Protein AF-A0A8H6C745-F1 (afdb_monomer_lite)

Sequence (741 aa):
MFIQRIVGVLSASVIFFHTSSALVARKASASASSSSLAIAATVYAGNATAKGFPGVTRDNGGGGKVNGHNVIVFGDTQTPIDGPTNSSWESNTYTYVPDTSNPLAVQDFGSNGHPELMVPWGEGEGNATDPTDHSNWFIWPDSTFDKHDGLNYPLATQFNNGSDLEAYAVYGVGLRTPRTWYYNTLCKITANDTGLTVTRPVQKYITPDFQYKWGWAVASHTDGEIRLFAVQDENLYIAKVPWDEMEDTSKLTYWDGTSWSKKEASAASIATGSFASGDVFWSPHHQSWVAMFMGEAATGSTFYVSISTSGNEWGPYTEAQKIFDPPWDQGIFNYGGHAYSQFFDTDAKDVLVSWTVSGAYTQMAKVTWDDKETPLGQGFSGAHMHLSIGVDGFRWPTNQQMNAESRSSGCVIGSTRSASGIVALRVCIPTVRRPTGDRSLMHVGLSLAPYLFDKRKVCKATNVVLSNDDGWAEINIRTFYNTLTAAGDSVVLSAPAENESGTGSSDAPATPLTEPCEYNSCPTGSPAEGNNASNTRLNYVNSYPVTSMRYGIQTLSPKFFGGAP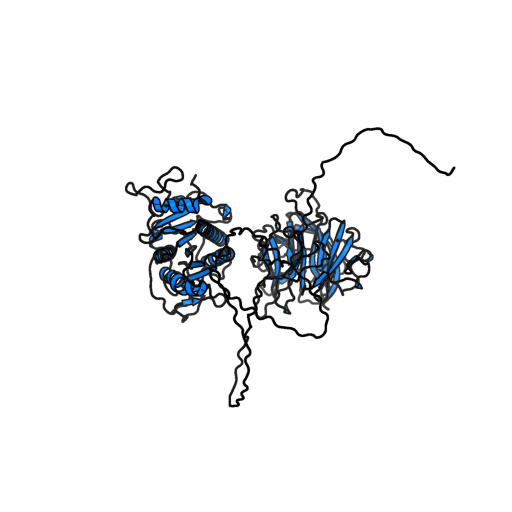DIAVAGFNVGANLGSTVLISGTVGAATEASKEGIPAIAFSGTTGSQTGYTAPVQTYMTVYADLSTNVTQSLVASGKPYLPSDIWLNVNFPAVNCSTCSSPADFKFVLSRINSATSSTAKDVNTCGSTRLPTETTVVDTAGCYASISVGNAVAKTDANATEQAVVLEKLRSILSCLP

Organism: NCBI:txid560253

pLDDT: mean 71.81, std 25.67, range [20.47, 98.88]

InterPro domains:
  IPR002828 Survival protein SurE-like phosphatase/nucleotidase [PF01975] (464-660)
  IPR030048 Survival protein SurE [PTHR30457] (459-671)
  IPR036523 SurE-like phosphatase/nucleotidase superfamily [G3DSA:3.40.1210.10] (462-739)
  IPR036523 SurE-like phosphatase/nucleotidase superfamily [SSF64167] (463-714)

Foldseek 3Di:
DDDDDDDDDDDDDDDDDDDDDDDDDDDDDDDDDDFDFAWAWDKDKDFQDEDLQPPKFFAFWAWEQFLNWTKIKTAWIWGDDDDDPHTWIERIFMWTQPDPVCSSDTYAADPPSDGDHDADDDDPADTCRDLVPQAHKHWGFQYKEWQPPADPADDPDDPDPDPDTWIWGWIFMDGSVVGDTDAIWIKIWHADPNGIDIDTPGPHHLEDDPQWPWRSEWYHHPVQKIWTWTDHPQFIWIKIAHPVCSNPSQRIWTDLVPDTHSDPVSIDGLEGGQAQHEYWHAALVPLAIKTWGFHDQVPQRFIWIWTAPVRDSSGNIDHTHTHGGDDDDPPKTKANKYWHQNPDNPSSQWIKMWIAIPVRGIMIIITGGDPDSDGDDDDPDDDDDDDDDDDDDDDDDDDDDDDDDDDDDDDDDDDDDDPDDDDDDDDDDDDDDDDDDDDDDDDDDDDDDDDDPDPDDPPDAFFEEEEEQQALFWALSVLLQVLSVVVRHNYAYFYALHHRFQQFQDWDAQAQACQAGPPNQDHHRHGQKAADPVDRSRIHGNIALLHRLCCSQPPVCCVRVVHGGQAYEYDQAAAACAAPSCRRGSSNSSQLSCLVVVHEYERHYEHDDDGDGNVDDDDQSSNLSSNLSSVLVVLLVVLDPPSAPRQKYKYKYWADDDPPASSHNVFEAEAEAFRHDDDPPDAFAADDPNGSHGHGQCCQRPPPTTYMYIFMAGSVVRGGDHNVRSVVSCVSNVVRHDDDD

Secondary structure (DSSP, 8-state):
-----------------------------------PPP-------EE-EETT-TT-EE---EEEEETTEEEEEESSEEEESSSTT-EEEES-EEEE---TTSTTEEEE-EETTEEPBSS---TT----S-TT-TTSEEEEEEEEEESS--SS----S-----S---EEEEEEEEETTTTEEEEEEEEEEEEETTEEEEEEEE-S-S-S-TTS-TTSEEEE-TTSEEEEEEEETTEEEEEEEEGGGTT-GGG-EEE-SSSEES-GGG---SEES--SEEEEEEETTTTEEEEEEEPPGGGT--EEEEEBSSSSTT-PBPPPEEEEPPP--TT--EEEEEEETTS--SSS-EEEEEEEETTTEEEEEEEE-----PPP------------------------------------------SSPPP------------------------------------PPPEEEEE-SS-TTBHHHHHHHHHHHHTT-EEEEEEESS--TT-TT--------SSPPGGGSS-TT--SEEE-SS-TTEEEESS-HHHHHHHIIIIIHHHHHSS--SEEEEEEEES---GGGGGT-HHHHHHHHHHHTT--EEEEEESS----BTTSPP-HHHHHHHHHHHHHHHHHHHT-SSSS-TTEEEEEEEPPP-SSSS-SGGG-EEEEEBSSPP-TTSPP---BTTBSSPPBHHHHHHSTTTEEEEEEEETTT-SBPPHHHHHHHHHHTTTTEE---

Structure (mmCIF, N/CA/C/O backbone):
data_AF-A0A8H6C745-F1
#
_entry.id   AF-A0A8H6C745-F1
#
loop_
_atom_site.group_PDB
_atom_site.id
_atom_site.type_symbol
_atom_site.label_atom_id
_atom_site.label_alt_id
_atom_site.label_comp_id
_atom_site.label_asym_id
_atom_site.label_entity_id
_atom_site.label_seq_id
_atom_site.pdbx_PDB_ins_code
_atom_site.Cartn_x
_atom_site.Cartn_y
_atom_site.Cartn_z
_atom_site.occupancy
_atom_site.B_iso_or_equiv
_atom_site.auth_seq_id
_atom_site.auth_comp_id
_atom_site.auth_asym_id
_atom_site.auth_atom_id
_atom_site.pdbx_PDB_model_num
ATOM 1 N N . MET A 1 1 ? -54.481 -41.612 71.224 1.00 32.34 1 MET A N 1
ATOM 2 C CA . MET A 1 1 ? -53.465 -42.635 70.915 1.00 32.34 1 MET A CA 1
ATOM 3 C C . MET A 1 1 ? -52.569 -42.073 69.828 1.00 32.34 1 MET A C 1
ATOM 5 O O . MET A 1 1 ? -53.080 -41.727 68.779 1.00 32.34 1 MET A O 1
ATOM 9 N N . PHE A 1 2 ? -51.301 -41.891 70.203 1.00 33.59 2 PHE A N 1
ATOM 10 C CA . PHE A 1 2 ? -50.094 -41.563 69.433 1.00 33.59 2 PHE A CA 1
ATOM 11 C C . PHE A 1 2 ? -50.163 -40.425 68.382 1.00 33.59 2 PHE A C 1
ATOM 13 O O . PHE A 1 2 ? -50.671 -40.632 67.292 1.00 33.59 2 PHE A O 1
ATOM 20 N N . ILE A 1 3 ? -49.842 -39.159 68.724 1.00 30.38 3 ILE A N 1
ATOM 21 C CA . ILE A 1 3 ? -48.505 -38.548 69.023 1.00 30.38 3 ILE A CA 1
ATOM 22 C C . ILE A 1 3 ? -47.763 -38.260 67.702 1.00 30.38 3 ILE A C 1
ATOM 24 O O . ILE A 1 3 ? -47.551 -39.189 66.943 1.00 30.38 3 ILE A O 1
ATOM 28 N N . GLN A 1 4 ? -47.309 -37.051 67.347 1.00 30.73 4 GLN A N 1
ATOM 29 C CA . GLN A 1 4 ? -47.187 -35.739 68.010 1.00 30.73 4 GLN A CA 1
ATOM 30 C C . GLN A 1 4 ? -46.844 -34.697 66.905 1.00 30.73 4 GLN A C 1
ATOM 32 O O . GLN A 1 4 ? -46.111 -35.041 65.988 1.00 30.73 4 GLN A O 1
ATOM 37 N N . ARG A 1 5 ? -47.504 -33.521 66.865 1.00 32.88 5 ARG A N 1
ATOM 38 C CA . ARG A 1 5 ? -46.996 -32.170 67.264 1.00 32.88 5 ARG A CA 1
ATOM 39 C C . ARG A 1 5 ? -45.947 -31.571 66.295 1.00 32.88 5 ARG A C 1
ATOM 41 O O . ARG A 1 5 ? -45.029 -32.272 65.922 1.00 32.88 5 ARG A O 1
ATOM 48 N N . ILE A 1 6 ? -45.945 -30.294 65.892 1.00 30.66 6 ILE A N 1
ATOM 49 C CA . ILE A 1 6 ? -46.570 -29.037 66.369 1.00 30.66 6 ILE A CA 1
ATOM 50 C C . ILE A 1 6 ? -46.406 -28.003 65.215 1.00 30.66 6 ILE A C 1
ATOM 52 O O . ILE A 1 6 ? -45.369 -28.010 64.564 1.00 30.66 6 ILE A O 1
ATOM 56 N N . VAL A 1 7 ? -47.480 -27.345 64.741 1.00 28.38 7 VAL A N 1
ATOM 57 C CA . VAL A 1 7 ? -47.849 -25.910 64.949 1.00 28.38 7 VAL A CA 1
ATOM 58 C C . VAL A 1 7 ? -46.712 -24.940 64.569 1.00 28.38 7 VAL A C 1
ATOM 60 O O . VAL A 1 7 ? -45.664 -24.976 65.192 1.00 28.38 7 VAL A O 1
ATOM 63 N N . GLY A 1 8 ? -46.817 -24.138 63.499 1.00 24.64 8 GLY A N 1
ATOM 64 C CA . GLY A 1 8 ? -47.621 -22.897 63.395 1.00 24.64 8 GLY A CA 1
ATOM 65 C C . GLY A 1 8 ? -46.747 -21.699 63.823 1.00 24.64 8 GLY A C 1
ATOM 66 O O . GLY A 1 8 ? -46.106 -21.780 64.858 1.00 24.64 8 GLY A O 1
ATOM 67 N N . VAL A 1 9 ? -46.609 -20.590 63.090 1.00 26.22 9 VAL A N 1
ATOM 68 C CA . VAL A 1 9 ? -47.591 -19.496 63.000 1.00 26.22 9 VAL A CA 1
ATOM 69 C C . VAL A 1 9 ? -47.037 -18.379 62.082 1.00 26.22 9 VAL A C 1
ATOM 71 O O . VAL A 1 9 ? -45.871 -18.016 62.181 1.00 26.22 9 VAL A O 1
ATOM 74 N N . LEU A 1 10 ? -47.935 -17.876 61.222 1.00 24.31 10 LEU A N 1
ATOM 75 C CA . LEU A 1 10 ? -48.121 -16.532 60.630 1.00 24.31 10 LEU A CA 1
ATOM 76 C C . LEU A 1 10 ? -47.062 -15.419 60.811 1.00 24.31 10 LEU A C 1
ATOM 78 O O . LEU A 1 10 ? -46.674 -15.105 61.932 1.00 24.31 10 LEU A O 1
ATOM 82 N N . SER A 1 11 ? -46.850 -14.609 59.758 1.00 25.30 11 SER A N 1
ATOM 83 C CA . SER A 1 11 ? -47.536 -13.301 59.577 1.00 25.30 11 SER A CA 1
ATOM 84 C C . SER A 1 11 ? -47.009 -12.512 58.366 1.00 25.30 11 SER A C 1
ATOM 86 O O . SER A 1 11 ? -45.811 -12.460 58.115 1.00 25.30 11 SER A O 1
ATOM 88 N N . ALA A 1 12 ? -47.926 -11.877 57.634 1.00 24.42 12 ALA A N 1
ATOM 89 C CA . ALA A 1 12 ? -47.668 -10.950 56.533 1.00 24.42 12 ALA A CA 1
ATOM 90 C C . ALA A 1 12 ? -47.697 -9.484 57.012 1.00 24.42 12 ALA A C 1
ATOM 92 O O . ALA A 1 12 ? -48.514 -9.171 57.876 1.00 24.42 12 ALA A O 1
ATOM 93 N N . SER A 1 13 ? -46.877 -8.602 56.414 1.00 23.48 13 SER A N 1
ATOM 94 C CA . SER A 1 13 ? -47.201 -7.212 55.983 1.00 23.48 13 SER A CA 1
ATOM 95 C C . SER A 1 13 ? -45.952 -6.531 55.364 1.00 23.48 13 SER A C 1
ATOM 97 O O . SER A 1 13 ? -44.919 -6.496 56.018 1.00 23.48 13 SER A O 1
ATOM 99 N N . VAL A 1 14 ? -45.910 -6.258 54.044 1.00 22.17 14 VAL A N 1
ATOM 100 C CA . VAL A 1 14 ? -46.017 -4.937 53.340 1.00 22.17 14 VAL A CA 1
ATOM 101 C C . VAL A 1 14 ? -45.057 -3.856 53.918 1.00 22.17 14 VAL A C 1
ATOM 103 O O . VAL A 1 14 ? -45.188 -3.523 55.086 1.00 22.17 14 VAL A O 1
ATOM 106 N N . ILE A 1 15 ? -44.050 -3.300 53.205 1.00 22.62 15 ILE A N 1
ATOM 107 C CA . ILE A 1 15 ? -44.097 -2.102 52.313 1.00 22.62 15 ILE A CA 1
ATOM 108 C C . ILE A 1 15 ? -42.682 -1.801 51.718 1.00 22.62 15 ILE A C 1
ATOM 110 O O . ILE A 1 15 ? -41.716 -1.761 52.467 1.00 22.62 15 ILE A O 1
ATOM 114 N N . PHE A 1 16 ? -42.637 -1.558 50.390 1.00 22.86 16 PHE A N 1
ATOM 115 C CA . PHE A 1 16 ? -41.740 -0.751 49.508 1.00 22.86 16 PHE A CA 1
ATOM 116 C C . PHE A 1 16 ? -40.197 -0.716 49.662 1.00 22.86 16 PHE A C 1
ATOM 118 O O . PHE A 1 16 ? -39.696 -0.360 50.714 1.00 22.86 16 PHE A O 1
ATOM 125 N N . PHE A 1 17 ? -39.456 -0.895 48.546 1.00 22.53 17 PHE A N 1
ATOM 126 C CA . PHE A 1 17 ? -38.627 0.138 47.867 1.00 22.53 17 PHE A CA 1
ATOM 127 C C . PHE A 1 17 ? -38.005 -0.384 46.541 1.00 22.53 17 PHE A C 1
ATOM 129 O O . PHE A 1 17 ? -37.894 -1.584 46.318 1.00 22.53 17 PHE A O 1
ATOM 136 N N . HIS A 1 18 ? -37.684 0.557 45.643 1.00 23.59 18 HIS A N 1
ATOM 137 C CA . HIS A 1 18 ? -37.158 0.433 44.270 1.00 23.59 18 HIS A CA 1
ATOM 138 C C . HIS A 1 18 ? -35.959 -0.518 44.063 1.00 23.59 18 HIS A C 1
ATOM 140 O O . HIS A 1 18 ? -35.097 -0.596 44.930 1.00 23.59 18 HIS A O 1
ATOM 146 N N . THR A 1 19 ? -35.815 -1.095 42.854 1.00 24.09 19 THR A N 1
ATOM 147 C CA . THR A 1 19 ? -34.673 -0.849 41.928 1.00 24.09 19 THR A CA 1
ATOM 148 C C . THR A 1 19 ? -34.716 -1.708 40.646 1.00 24.09 19 THR A C 1
ATOM 150 O O . THR A 1 19 ? -34.986 -2.902 40.677 1.00 24.09 19 THR A O 1
ATOM 153 N N . SER A 1 20 ? -34.432 -1.024 39.534 1.00 25.25 20 SER A N 1
ATOM 154 C CA . SER A 1 20 ? -33.619 -1.405 38.365 1.00 25.25 20 SER A CA 1
ATOM 155 C C . SER A 1 20 ? -33.920 -2.662 37.533 1.00 25.25 20 SER A C 1
ATOM 157 O O . SER A 1 20 ? -33.747 -3.806 37.940 1.00 25.25 20 SER A O 1
ATOM 159 N N . SER A 1 21 ? -34.245 -2.388 36.267 1.00 24.41 21 SER A N 1
ATOM 160 C CA . SER A 1 21 ? -34.330 -3.297 35.126 1.00 24.41 21 SER A CA 1
ATOM 161 C C . SER A 1 21 ? -33.043 -4.106 34.914 1.00 24.41 21 SER A C 1
ATOM 163 O O . SER A 1 21 ? -32.021 -3.562 34.502 1.00 24.41 21 SER A O 1
ATOM 165 N N . ALA A 1 22 ? -33.107 -5.420 35.129 1.00 24.36 22 ALA A N 1
ATOM 166 C CA . ALA A 1 22 ? -32.084 -6.359 34.683 1.00 24.36 22 ALA A CA 1
ATOM 167 C C . ALA A 1 22 ? -32.369 -6.777 33.230 1.00 24.36 22 ALA A C 1
ATOM 169 O O . ALA A 1 22 ? -33.343 -7.482 32.951 1.00 24.36 22 ALA A O 1
ATOM 170 N N . LEU A 1 23 ? -31.522 -6.332 32.299 1.00 24.30 23 LEU A N 1
ATOM 171 C CA . LEU A 1 23 ? -31.498 -6.832 30.928 1.00 24.30 23 LEU A CA 1
ATOM 172 C C . LEU A 1 23 ? -30.852 -8.227 30.946 1.00 24.30 23 LEU A C 1
ATOM 174 O O . LEU A 1 23 ? -29.671 -8.386 31.244 1.00 24.30 23 LEU A O 1
ATOM 178 N N . VAL A 1 24 ? -31.655 -9.250 30.674 1.00 24.70 24 VAL A N 1
ATOM 179 C CA . VAL A 1 24 ? -31.234 -10.654 30.618 1.00 24.70 24 VAL A CA 1
ATOM 180 C C . VAL A 1 24 ? -30.339 -10.867 29.393 1.00 24.70 24 VAL A C 1
ATOM 182 O O . VAL A 1 24 ? -30.829 -10.943 28.266 1.00 24.70 24 VAL A O 1
ATOM 185 N N . ALA A 1 25 ? -29.029 -11.000 29.610 1.00 24.08 25 ALA A N 1
ATOM 186 C CA . ALA A 1 25 ? -28.096 -11.490 28.601 1.00 24.08 25 ALA A CA 1
ATOM 187 C C . ALA A 1 25 ? -28.370 -12.982 28.335 1.00 24.08 25 ALA A C 1
ATOM 189 O O . ALA A 1 25 ? -28.208 -13.839 29.207 1.00 24.08 25 ALA A O 1
ATOM 190 N N . ARG A 1 26 ? -28.828 -13.302 27.121 1.00 24.19 26 ARG A N 1
ATOM 191 C CA . ARG A 1 26 ? -28.979 -14.684 26.651 1.00 24.19 26 ARG A CA 1
ATOM 192 C C . ARG A 1 26 ? -27.593 -15.319 26.503 1.00 24.19 26 ARG A C 1
ATOM 194 O O . ARG A 1 26 ? -26.820 -14.908 25.647 1.00 24.19 26 ARG A O 1
ATOM 201 N N . LYS A 1 27 ? -27.318 -16.362 27.292 1.00 23.53 27 LYS A N 1
ATOM 202 C CA . LYS A 1 27 ? -26.230 -17.323 27.049 1.00 23.53 27 LYS A CA 1
ATOM 203 C C . LYS A 1 27 ? -26.430 -17.980 25.679 1.00 23.53 27 LYS A C 1
ATOM 205 O O . LYS A 1 27 ? -27.336 -18.797 25.524 1.00 23.53 27 LYS A O 1
ATOM 210 N N . ALA A 1 28 ? -25.581 -17.653 24.710 1.00 24.44 28 ALA A N 1
ATOM 211 C CA . ALA A 1 28 ? -25.364 -18.486 23.536 1.00 24.44 28 ALA A CA 1
ATOM 212 C C . ALA A 1 28 ? -24.265 -19.502 23.879 1.00 24.44 28 ALA A C 1
ATOM 214 O O . ALA A 1 28 ? -23.114 -19.135 24.094 1.00 24.44 28 ALA A O 1
ATOM 215 N N . SER A 1 29 ? -24.624 -20.781 23.986 1.00 23.97 29 SER A N 1
ATOM 216 C CA . SER A 1 29 ? -23.655 -21.875 24.031 1.00 23.97 29 SER A CA 1
ATOM 217 C C . SER A 1 29 ? -23.120 -22.104 22.616 1.00 23.97 29 SER A C 1
ATOM 219 O O . SER A 1 29 ? -23.778 -22.768 21.813 1.00 23.97 29 SER A O 1
ATOM 221 N N . ALA A 1 30 ? -21.961 -21.535 22.293 1.00 25.66 30 ALA A N 1
ATOM 222 C CA . ALA A 1 30 ? -21.229 -21.889 21.085 1.00 25.66 30 ALA A CA 1
ATOM 223 C C . ALA A 1 30 ? -20.406 -23.155 21.362 1.00 25.66 30 ALA A C 1
ATOM 225 O O . ALA A 1 30 ? -19.572 -23.190 22.265 1.00 25.66 30 ALA A O 1
ATOM 226 N N . SER A 1 31 ? -20.683 -24.223 20.616 1.00 23.41 31 SER A N 1
ATOM 227 C CA . SER A 1 31 ? -19.820 -25.398 20.548 1.00 23.41 31 SER A CA 1
ATOM 228 C C . SER A 1 31 ? -18.483 -24.986 19.937 1.00 23.41 31 SER A C 1
ATOM 230 O O . SER A 1 31 ? -18.461 -24.513 18.802 1.00 23.41 31 SER A O 1
ATOM 232 N N . ALA A 1 32 ? -17.391 -25.172 20.674 1.00 29.25 32 ALA A N 1
ATOM 233 C CA . ALA A 1 32 ? -16.038 -24.930 20.196 1.00 29.25 32 ALA A CA 1
ATOM 234 C C . ALA A 1 32 ? -15.699 -25.886 19.037 1.00 29.25 32 ALA A C 1
ATOM 236 O O . ALA A 1 32 ? -15.322 -27.037 19.251 1.00 29.25 32 ALA A O 1
ATOM 237 N N . SER A 1 33 ? -15.852 -25.414 17.800 1.00 25.02 33 SER A N 1
ATOM 238 C CA . SER A 1 33 ? -15.059 -25.897 16.674 1.00 25.02 33 SER A CA 1
ATOM 239 C C . SER A 1 33 ? -13.771 -25.084 16.661 1.00 25.02 33 SER A C 1
ATOM 241 O O . SER A 1 33 ? -13.828 -23.863 16.559 1.00 25.02 33 SER A O 1
ATOM 243 N N . SER A 1 34 ? -12.625 -25.745 16.794 1.00 33.41 34 SER A N 1
ATOM 244 C CA . SER A 1 34 ? -11.304 -25.125 16.699 1.00 33.41 34 SER A CA 1
ATOM 245 C C . SER A 1 34 ? -11.097 -24.529 15.301 1.00 33.41 34 SER A C 1
ATOM 247 O O . SER A 1 34 ? -10.687 -25.232 14.378 1.00 33.41 34 SER A O 1
ATOM 249 N N . SER A 1 35 ? -11.419 -23.251 15.128 1.00 28.48 35 SER A N 1
ATOM 250 C CA . SER A 1 35 ? -11.008 -22.426 13.995 1.00 28.48 35 SER A CA 1
ATOM 251 C C . SER A 1 35 ? -9.717 -21.712 14.387 1.00 28.48 35 SER A C 1
ATOM 253 O O . SER A 1 35 ? -9.732 -20.870 15.282 1.00 28.48 35 SER A O 1
ATOM 255 N N . SER A 1 36 ? -8.586 -22.046 13.763 1.00 33.00 36 SER A N 1
ATOM 256 C CA . SER A 1 36 ? -7.403 -21.194 13.864 1.00 33.00 36 SER A CA 1
ATOM 257 C C . SER A 1 36 ? -7.714 -19.902 13.117 1.00 33.00 36 SER A C 1
ATOM 259 O O . SER A 1 36 ? -8.000 -19.951 11.917 1.00 33.00 36 SER A O 1
ATOM 261 N N . LEU A 1 37 ? -7.667 -18.765 13.807 1.00 38.44 37 LEU A N 1
ATOM 262 C CA . LEU A 1 37 ? -7.642 -17.465 13.144 1.00 38.44 37 LEU A CA 1
ATOM 263 C C . LEU A 1 37 ? -6.435 -17.464 12.198 1.00 38.44 37 LEU A C 1
ATOM 265 O O . LEU A 1 37 ? -5.337 -17.734 12.655 1.00 38.44 37 LEU A O 1
ATOM 269 N N . ALA A 1 38 ? -6.595 -17.262 10.893 1.00 33.03 38 ALA A N 1
ATOM 270 C CA . ALA A 1 38 ? -5.457 -16.870 10.069 1.00 33.03 38 ALA A CA 1
ATOM 271 C C . ALA A 1 38 ? -5.443 -15.352 10.078 1.00 33.03 38 ALA A C 1
ATOM 273 O O . ALA A 1 38 ? -6.447 -14.710 9.777 1.00 33.03 38 ALA A O 1
ATOM 274 N N . ILE A 1 39 ? -4.312 -14.793 10.465 1.00 44.34 39 ILE A N 1
ATOM 275 C CA . ILE A 1 39 ? -4.152 -13.360 10.600 1.00 44.34 39 ILE A CA 1
ATOM 276 C C . ILE A 1 39 ? -3.490 -12.868 9.318 1.00 44.34 39 ILE A C 1
ATOM 278 O O . ILE A 1 39 ? -2.303 -13.090 9.094 1.00 44.34 39 ILE A O 1
ATOM 282 N N . ALA A 1 40 ? -4.279 -12.246 8.444 1.00 40.75 40 ALA A N 1
ATOM 283 C CA . ALA A 1 40 ? -3.745 -11.453 7.346 1.00 40.75 40 ALA A CA 1
ATOM 284 C C . ALA A 1 40 ? -3.363 -10.071 7.892 1.00 40.75 40 ALA A C 1
ATOM 286 O O . ALA A 1 40 ? -4.168 -9.456 8.584 1.00 40.75 40 ALA A O 1
ATOM 287 N N . ALA A 1 41 ? -2.152 -9.600 7.588 1.00 41.75 41 ALA A N 1
ATOM 288 C CA . ALA A 1 41 ? -1.656 -8.281 7.969 1.00 41.75 41 ALA A CA 1
ATOM 289 C C . ALA A 1 41 ? -1.017 -7.582 6.761 1.00 41.75 41 ALA A C 1
ATOM 291 O O . ALA A 1 41 ? -0.262 -8.202 6.012 1.00 41.75 41 ALA A O 1
ATOM 292 N N . THR A 1 42 ? -1.305 -6.292 6.571 1.00 41.62 42 THR A N 1
ATOM 293 C CA . THR A 1 42 ? -0.613 -5.433 5.589 1.00 41.62 42 THR A CA 1
ATOM 294 C C . THR A 1 42 ? 0.532 -4.719 6.292 1.00 41.62 42 THR A C 1
ATOM 296 O O . THR A 1 42 ? 0.271 -4.070 7.293 1.00 41.62 42 THR A O 1
ATOM 299 N N . VAL A 1 43 ? 1.764 -4.831 5.782 1.00 46.25 43 VAL A N 1
ATOM 300 C CA . VAL A 1 43 ? 3.004 -4.383 6.448 1.00 46.25 43 VAL A CA 1
ATOM 301 C C . VAL A 1 43 ? 3.645 -3.234 5.656 1.00 46.25 43 VAL A C 1
ATOM 303 O O . VAL A 1 43 ? 3.977 -3.407 4.485 1.00 46.25 43 VAL A O 1
ATOM 306 N N . TYR A 1 44 ? 3.854 -2.077 6.295 1.00 44.38 44 TYR A N 1
ATOM 307 C CA . TYR A 1 44 ? 4.556 -0.912 5.724 1.00 44.38 44 TYR A CA 1
ATOM 308 C C . TYR A 1 44 ? 5.891 -0.689 6.438 1.00 44.38 44 TYR A C 1
ATOM 310 O O . TYR A 1 44 ? 5.885 -0.115 7.516 1.00 44.38 44 TYR A O 1
ATOM 318 N N . ALA A 1 45 ? 7.014 -1.125 5.862 1.00 43.50 45 ALA A N 1
ATOM 319 C CA . ALA A 1 45 ? 8.328 -1.036 6.504 1.00 43.50 45 ALA A CA 1
ATOM 320 C C . ALA A 1 45 ? 9.155 0.174 6.030 1.00 43.50 45 ALA A C 1
ATOM 322 O O . ALA A 1 45 ? 9.234 0.443 4.831 1.00 43.50 45 ALA A O 1
ATOM 323 N N . GLY A 1 46 ? 9.827 0.864 6.952 1.00 49.66 46 GLY A N 1
ATOM 324 C CA . GLY A 1 46 ? 10.822 1.894 6.637 1.00 49.66 46 GLY A CA 1
ATOM 325 C C . GLY A 1 46 ? 11.629 2.324 7.862 1.00 49.66 46 GLY A C 1
ATOM 326 O O . GLY A 1 46 ? 11.337 1.897 8.978 1.00 49.66 46 GLY A O 1
ATOM 327 N N . ASN A 1 47 ? 12.661 3.147 7.654 1.00 51.72 47 ASN A N 1
ATOM 328 C CA . ASN A 1 47 ? 13.482 3.671 8.750 1.00 51.72 47 ASN A CA 1
ATOM 329 C C . ASN A 1 47 ? 12.729 4.778 9.496 1.00 51.72 47 ASN A C 1
ATOM 331 O O . ASN A 1 47 ? 12.109 5.630 8.858 1.00 51.72 47 ASN A O 1
ATOM 335 N N . ALA A 1 48 ? 12.858 4.826 10.823 1.00 52.66 48 ALA A N 1
ATOM 336 C CA . ALA A 1 48 ? 12.466 6.004 11.592 1.00 52.66 48 ALA A CA 1
ATOM 337 C C . ALA A 1 48 ? 13.270 7.226 11.104 1.00 52.66 48 ALA A C 1
ATOM 339 O O . ALA A 1 48 ? 14.489 7.292 11.270 1.00 52.66 48 ALA A O 1
ATOM 340 N N . THR A 1 49 ? 12.607 8.193 10.473 1.00 54.25 49 THR A N 1
ATOM 341 C CA . THR A 1 49 ? 13.219 9.450 10.037 1.00 54.25 49 THR A CA 1
ATOM 342 C C . THR A 1 49 ? 12.979 10.521 11.086 1.00 54.25 49 THR A C 1
ATOM 344 O O . THR A 1 49 ? 11.854 10.977 11.283 1.00 54.25 49 THR A O 1
ATOM 347 N N . ALA A 1 50 ? 14.056 10.930 11.745 1.00 54.72 50 ALA A N 1
ATOM 348 C CA . ALA A 1 50 ? 14.049 11.980 12.744 1.00 54.72 50 ALA A CA 1
ATOM 349 C C . ALA A 1 50 ? 14.121 13.371 12.105 1.00 54.72 50 ALA A C 1
ATOM 351 O O . ALA A 1 50 ? 15.074 13.702 11.388 1.00 54.72 50 ALA A O 1
ATOM 352 N N . LYS A 1 51 ? 13.146 14.235 12.395 1.00 50.09 51 LYS A N 1
ATOM 353 C CA . LYS A 1 51 ? 13.201 15.637 11.964 1.00 50.09 51 LYS A CA 1
ATOM 354 C C . LYS A 1 51 ? 14.276 16.386 12.761 1.00 50.09 51 LYS A C 1
ATOM 356 O O . LYS A 1 51 ? 14.095 16.653 13.940 1.00 50.09 51 LYS A O 1
ATOM 361 N N . GLY A 1 52 ? 15.369 16.771 12.098 1.00 46.44 52 GLY A N 1
ATOM 362 C CA . GLY A 1 52 ? 16.448 17.578 12.693 1.00 46.44 52 GLY A CA 1
ATOM 363 C C . GLY A 1 52 ? 17.681 16.801 13.170 1.00 46.44 52 GLY A C 1
ATOM 364 O O . GLY A 1 52 ? 18.656 17.440 13.553 1.00 46.44 52 GLY A O 1
ATOM 365 N N . PHE A 1 53 ? 17.677 15.465 13.074 1.00 54.28 53 PHE A N 1
ATOM 366 C CA . PHE A 1 53 ? 18.776 14.591 13.512 1.00 54.28 53 PHE A CA 1
ATOM 367 C C . PHE A 1 53 ? 19.219 13.644 12.371 1.00 54.28 53 PHE A C 1
ATOM 369 O O . PHE A 1 53 ? 18.881 12.457 12.371 1.00 54.28 53 PHE A O 1
ATOM 376 N N . PRO A 1 54 ? 19.911 14.148 11.328 1.00 58.97 54 PRO A N 1
ATOM 377 C CA . PRO A 1 54 ? 20.297 13.330 10.180 1.00 58.97 54 PRO A CA 1
ATOM 378 C C . PRO A 1 54 ? 21.364 12.290 10.555 1.00 58.97 54 PRO A C 1
ATOM 380 O O . PRO A 1 54 ? 22.424 12.636 11.065 1.00 58.97 54 PRO A O 1
ATOM 383 N N . GLY A 1 55 ? 21.111 11.017 10.232 1.00 65.44 55 GLY A N 1
ATOM 384 C CA . GLY A 1 55 ? 22.100 9.939 10.362 1.00 65.44 55 GLY A CA 1
ATOM 385 C C . GLY A 1 55 ? 22.127 9.210 11.708 1.00 65.44 55 GLY A C 1
ATOM 386 O O . GLY A 1 55 ? 23.038 8.415 11.917 1.00 65.44 55 GLY A O 1
ATOM 387 N N . VAL A 1 56 ? 21.151 9.448 12.592 1.00 74.44 56 VAL A N 1
ATOM 388 C CA . VAL A 1 56 ? 21.007 8.686 13.843 1.00 74.44 56 VAL A CA 1
ATOM 389 C C . VAL A 1 56 ? 20.652 7.225 13.548 1.00 74.44 56 VAL A C 1
ATOM 391 O O . VAL A 1 56 ? 19.725 6.958 12.779 1.00 74.44 56 VAL A O 1
ATOM 394 N N . THR A 1 57 ? 21.368 6.287 14.170 1.00 76.81 57 THR A N 1
ATOM 395 C CA . THR A 1 57 ? 21.067 4.844 14.139 1.00 76.81 57 THR A CA 1
ATOM 396 C C . THR A 1 57 ? 20.567 4.405 15.517 1.00 76.81 57 THR A C 1
ATOM 398 O O . THR A 1 57 ? 20.881 5.037 16.526 1.00 76.81 57 THR A O 1
ATOM 401 N N . ARG A 1 58 ? 19.699 3.395 15.563 1.00 78.38 58 ARG A N 1
ATOM 402 C CA . ARG A 1 58 ? 18.951 2.992 16.759 1.00 78.38 58 ARG A CA 1
ATOM 403 C C . ARG A 1 58 ? 18.847 1.483 16.856 1.00 78.38 58 ARG A C 1
ATOM 405 O O . ARG A 1 58 ? 18.658 0.793 15.854 1.00 78.38 58 ARG A O 1
ATOM 412 N N . ASP A 1 59 ? 18.930 1.002 18.084 1.00 75.75 59 ASP A N 1
ATOM 413 C CA . ASP A 1 59 ? 18.670 -0.380 18.437 1.00 75.75 59 ASP A CA 1
ATOM 414 C C . ASP A 1 59 ? 17.444 -0.485 19.349 1.00 75.75 59 ASP A C 1
ATOM 416 O O . ASP A 1 59 ? 17.181 0.382 20.184 1.00 75.75 59 ASP A O 1
ATOM 420 N N . ASN A 1 60 ? 16.733 -1.596 19.219 1.00 72.81 60 ASN A N 1
ATOM 421 C CA . ASN A 1 60 ? 15.576 -1.998 19.989 1.00 72.81 60 ASN A CA 1
ATOM 422 C C . ASN A 1 60 ? 14.376 -1.048 19.803 1.00 72.81 60 ASN A C 1
ATOM 424 O O . ASN A 1 60 ? 14.345 -0.236 18.872 1.00 72.81 60 ASN A O 1
ATOM 428 N N . GLY A 1 61 ? 13.363 -1.158 20.659 1.00 71.88 61 GLY A N 1
ATOM 429 C CA . GLY A 1 61 ? 12.251 -0.214 20.661 1.00 71.88 61 GLY A CA 1
ATOM 430 C C . GLY A 1 61 ? 11.120 -0.624 21.592 1.00 71.88 61 GLY A C 1
ATOM 431 O O . GLY A 1 61 ? 10.126 -1.145 21.116 1.00 71.88 61 GLY A O 1
ATOM 432 N N . GLY A 1 62 ? 11.198 -0.333 22.887 1.00 73.38 62 GLY A N 1
ATOM 433 C CA . GLY A 1 62 ? 10.076 -0.533 23.820 1.00 73.38 62 GLY A CA 1
ATOM 434 C C . GLY A 1 62 ? 9.281 0.759 24.004 1.00 73.38 62 GLY A C 1
ATOM 435 O O . GLY A 1 62 ? 9.853 1.843 23.935 1.00 73.38 62 GLY A O 1
ATOM 436 N N . GLY A 1 63 ? 7.967 0.714 24.216 1.00 73.94 63 GLY A N 1
ATOM 437 C CA . GLY A 1 63 ? 7.194 1.958 24.255 1.00 73.94 63 GLY A CA 1
ATOM 438 C C . GLY A 1 63 ? 5.696 1.790 24.445 1.00 73.94 63 GLY A C 1
ATOM 439 O O . GLY A 1 63 ? 5.165 0.686 24.428 1.00 73.94 63 GLY A O 1
ATOM 440 N N . GLY A 1 64 ? 5.010 2.913 24.636 1.00 75.56 64 GLY A N 1
ATOM 441 C CA . GLY A 1 64 ? 3.594 2.951 24.993 1.00 75.56 64 GLY A CA 1
ATOM 442 C C . GLY A 1 64 ? 3.032 4.367 24.930 1.00 75.56 64 GLY A C 1
ATOM 443 O O . GLY A 1 64 ? 3.764 5.325 24.666 1.00 75.56 64 GLY A O 1
ATOM 444 N N . LYS A 1 65 ? 1.719 4.506 25.120 1.00 75.69 65 LYS A N 1
ATOM 445 C CA . LYS A 1 65 ? 1.091 5.826 25.195 1.00 75.69 65 LYS A CA 1
ATOM 446 C C . LYS A 1 65 ? 1.273 6.363 26.618 1.00 75.69 65 LYS A C 1
ATOM 448 O O . LYS A 1 65 ? 0.961 5.674 27.579 1.00 75.69 65 LYS A O 1
ATOM 453 N N . VAL A 1 66 ? 1.810 7.574 26.752 1.00 73.62 66 VAL A N 1
ATOM 454 C CA . VAL A 1 66 ? 2.042 8.245 28.040 1.00 73.62 66 VAL A CA 1
ATOM 455 C C . VAL A 1 66 ? 1.431 9.632 27.974 1.00 73.62 66 VAL A C 1
ATOM 457 O O . VAL A 1 66 ? 1.836 10.442 27.143 1.00 73.62 66 VAL A O 1
ATOM 460 N N . ASN A 1 67 ? 0.453 9.914 28.836 1.00 73.69 67 ASN A N 1
ATOM 461 C CA . ASN A 1 67 ? -0.238 11.208 28.887 1.00 73.69 67 ASN A CA 1
ATOM 462 C C . ASN A 1 67 ? -0.697 11.712 27.494 1.00 73.69 67 ASN A C 1
ATOM 464 O O . ASN A 1 67 ? -0.499 12.870 27.139 1.00 73.69 67 ASN A O 1
ATOM 468 N N . GLY A 1 68 ? -1.247 10.811 26.669 1.00 72.81 68 GLY A N 1
ATOM 469 C CA . GLY A 1 68 ? -1.710 11.112 25.306 1.00 72.81 68 GLY A CA 1
ATOM 470 C C . GLY A 1 68 ? -0.628 11.134 24.216 1.00 72.81 68 GLY A C 1
ATOM 471 O O . GLY A 1 68 ? -0.970 11.194 23.037 1.00 72.81 68 GLY A O 1
ATOM 472 N N . HIS A 1 69 ? 0.654 11.023 24.568 1.00 77.69 69 HIS A N 1
ATOM 473 C CA . HIS A 1 69 ? 1.765 10.970 23.617 1.00 77.69 69 HIS A CA 1
ATOM 474 C C . HIS A 1 69 ? 2.172 9.524 23.320 1.00 77.69 69 HIS A C 1
ATOM 476 O O . HIS A 1 69 ? 2.347 8.726 24.236 1.00 77.69 69 HIS A O 1
ATOM 482 N N . ASN A 1 70 ? 2.365 9.180 22.046 1.00 82.38 70 ASN A N 1
ATOM 483 C CA . ASN A 1 70 ? 2.915 7.882 21.649 1.00 82.38 70 ASN A CA 1
ATOM 484 C C . ASN A 1 70 ? 4.438 7.917 21.797 1.00 82.38 70 ASN A C 1
ATOM 486 O O . ASN A 1 70 ? 5.099 8.633 21.046 1.00 82.38 70 ASN A O 1
ATOM 490 N N . VAL A 1 71 ? 4.991 7.171 22.751 1.00 79.69 71 VAL A N 1
ATOM 491 C CA . VAL A 1 71 ? 6.417 7.213 23.100 1.00 79.69 71 VAL A CA 1
ATOM 492 C C . VAL A 1 71 ? 7.089 5.908 22.699 1.00 79.69 71 VAL A C 1
ATOM 494 O O . VAL A 1 71 ? 6.649 4.840 23.125 1.00 79.69 71 VAL A O 1
ATOM 497 N N . ILE A 1 72 ? 8.183 5.992 21.942 1.00 80.38 72 ILE A N 1
ATOM 498 C CA . ILE A 1 72 ? 9.100 4.865 21.724 1.00 80.38 72 ILE A CA 1
ATOM 499 C C . ILE A 1 72 ? 10.428 5.183 22.401 1.00 80.38 72 ILE A C 1
ATOM 501 O O . ILE A 1 72 ? 10.950 6.292 22.288 1.00 80.38 72 ILE A O 1
ATOM 505 N N . VAL A 1 73 ? 10.963 4.186 23.093 1.00 79.38 73 VAL A N 1
ATOM 506 C CA . VAL A 1 73 ? 12.243 4.204 23.786 1.00 79.38 73 VAL A CA 1
ATOM 507 C C . VAL A 1 73 ? 13.166 3.225 23.089 1.00 79.38 73 VAL A C 1
ATOM 509 O O . VAL A 1 73 ? 12.883 2.031 23.000 1.00 79.38 73 VAL A O 1
ATOM 512 N N . PHE A 1 74 ? 14.276 3.743 22.597 1.00 79.50 74 PHE A N 1
ATOM 513 C CA . PHE A 1 74 ? 15.322 2.970 21.951 1.00 79.50 74 PHE A CA 1
ATOM 514 C C . PHE A 1 74 ? 16.399 2.619 22.969 1.00 79.50 74 PHE A C 1
ATOM 516 O O . PHE A 1 74 ? 16.548 3.302 23.982 1.00 79.50 74 PHE A O 1
ATOM 523 N N . GLY A 1 75 ? 17.125 1.538 22.706 1.00 76.94 75 GLY A N 1
ATOM 524 C CA . GLY A 1 75 ? 18.362 1.198 23.393 1.00 76.94 75 GLY A CA 1
ATOM 525 C C . GLY A 1 75 ? 19.530 1.984 22.800 1.00 76.94 75 GLY A C 1
ATOM 526 O O . GLY A 1 75 ? 19.471 3.212 22.685 1.00 76.94 75 GLY A O 1
ATOM 527 N N . ASP A 1 76 ? 20.581 1.263 22.400 1.00 77.88 76 ASP A N 1
ATOM 528 C CA . ASP A 1 76 ? 21.788 1.850 21.815 1.00 77.88 76 ASP A CA 1
ATOM 529 C C . ASP A 1 76 ? 21.430 2.780 20.645 1.00 77.88 76 ASP A C 1
ATOM 531 O O . ASP A 1 76 ? 20.922 2.355 19.607 1.00 77.88 76 ASP A O 1
ATOM 535 N N . THR A 1 77 ? 21.699 4.067 20.824 1.00 79.75 77 THR A N 1
ATOM 536 C CA . THR A 1 77 ? 21.462 5.112 19.833 1.00 79.75 77 THR A CA 1
ATOM 537 C C . THR A 1 77 ? 22.796 5.724 19.449 1.00 79.75 77 THR A C 1
ATOM 539 O O . THR A 1 77 ? 23.541 6.166 20.320 1.00 79.75 77 THR A O 1
ATOM 542 N N . GLN A 1 78 ? 23.112 5.726 18.156 1.00 78.88 78 GLN A N 1
ATOM 543 C CA . GLN A 1 78 ? 24.318 6.339 17.609 1.00 78.88 78 GLN A CA 1
ATOM 544 C C . GLN A 1 78 ? 23.971 7.666 16.959 1.00 78.88 78 GLN A C 1
ATOM 546 O O . GLN A 1 78 ? 23.112 7.714 16.079 1.00 78.88 78 GLN A O 1
ATOM 551 N N . THR A 1 79 ? 24.727 8.711 17.271 1.00 78.69 79 THR A N 1
ATOM 552 C CA . THR A 1 79 ? 24.576 10.013 16.621 1.00 78.69 79 THR A CA 1
ATOM 553 C C . THR A 1 79 ? 25.891 10.457 15.982 1.00 78.69 79 THR A C 1
ATOM 555 O O . THR A 1 79 ? 26.880 10.629 16.693 1.00 78.69 79 THR A O 1
ATOM 558 N N . PRO A 1 80 ? 25.961 10.678 14.657 1.00 74.94 80 PRO A N 1
ATOM 559 C CA . PRO A 1 80 ? 27.159 11.223 14.018 1.00 74.94 80 PRO A CA 1
ATOM 560 C C . PRO A 1 80 ? 27.489 12.637 14.528 1.00 74.94 80 PRO A C 1
ATOM 562 O O . PRO A 1 80 ? 26.630 13.511 14.501 1.00 74.94 80 PRO A O 1
ATOM 565 N N . ILE A 1 81 ? 28.735 12.867 14.955 1.00 71.12 81 ILE A N 1
ATOM 566 C CA . ILE A 1 81 ? 29.228 14.184 15.399 1.00 71.12 81 ILE A CA 1
ATOM 567 C C . ILE A 1 81 ? 29.848 14.938 14.214 1.00 71.12 81 ILE A C 1
ATOM 569 O O . ILE A 1 81 ? 29.404 16.027 13.882 1.00 71.12 81 ILE A O 1
ATOM 573 N N . ASP A 1 82 ? 30.845 14.338 13.546 1.00 62.50 82 ASP A N 1
ATOM 574 C CA . ASP A 1 82 ? 31.594 14.938 12.427 1.00 62.50 82 ASP A CA 1
ATOM 575 C C . ASP A 1 82 ? 32.014 13.852 11.413 1.00 62.50 82 ASP A C 1
ATOM 577 O O . ASP A 1 82 ? 33.167 13.415 11.355 1.00 62.50 82 ASP A O 1
ATOM 581 N N . GLY A 1 83 ? 31.057 13.380 10.611 1.00 55.25 83 GLY A N 1
ATOM 582 C CA . GLY A 1 83 ? 31.261 12.308 9.627 1.00 55.25 83 GLY A CA 1
ATOM 583 C C . GLY A 1 83 ? 31.016 10.889 10.176 1.00 55.25 83 GLY A C 1
ATOM 584 O O . GLY A 1 83 ? 30.745 10.712 11.361 1.00 55.25 83 GLY A O 1
ATOM 585 N N . PRO A 1 84 ? 31.091 9.847 9.324 1.00 52.97 84 PRO A N 1
ATOM 586 C CA . PRO A 1 84 ? 30.613 8.496 9.651 1.00 52.97 84 PRO A CA 1
ATOM 587 C C . PRO A 1 84 ? 31.490 7.727 10.654 1.00 52.97 84 PRO A C 1
ATOM 589 O O . PRO A 1 84 ? 31.125 6.633 11.068 1.00 52.97 84 PRO A O 1
ATOM 592 N N . THR A 1 85 ? 32.657 8.261 11.021 1.00 58.00 85 THR A N 1
ATOM 593 C CA . THR A 1 85 ? 33.632 7.595 11.901 1.00 58.00 85 THR A CA 1
ATOM 594 C C . THR A 1 85 ? 33.707 8.195 13.304 1.00 58.00 85 THR A C 1
ATOM 596 O O . THR A 1 85 ? 34.447 7.673 14.131 1.00 58.00 85 THR A O 1
ATOM 599 N N . ASN A 1 86 ? 33.002 9.299 13.568 1.00 67.75 86 ASN A N 1
ATOM 600 C CA . ASN A 1 86 ? 32.983 9.971 14.866 1.00 67.75 86 ASN A CA 1
ATOM 601 C C . ASN A 1 86 ? 31.528 10.139 15.318 1.00 67.75 86 ASN A C 1
ATOM 603 O O . ASN A 1 86 ? 30.784 10.906 14.706 1.00 67.75 86 ASN A O 1
ATOM 607 N N . SER A 1 87 ? 31.114 9.411 16.355 1.00 73.50 87 SER A N 1
ATOM 608 C CA . SER A 1 87 ? 29.722 9.379 16.821 1.00 73.50 87 SER A CA 1
ATOM 609 C C . SER A 1 87 ? 29.629 9.467 18.341 1.00 73.50 87 SER A C 1
ATOM 611 O O . SER A 1 87 ? 30.486 8.922 19.035 1.00 73.50 87 SER A O 1
ATOM 613 N N . SER A 1 88 ? 28.581 10.125 18.846 1.00 75.19 88 SER A N 1
ATOM 614 C CA . SER A 1 88 ? 28.132 9.965 20.229 1.00 75.19 88 SER A CA 1
ATOM 615 C C . SER A 1 88 ? 27.230 8.746 20.339 1.00 75.19 88 SER A C 1
ATOM 617 O O . SER A 1 88 ? 26.679 8.272 19.338 1.00 75.19 88 SER A O 1
ATOM 619 N N . TRP A 1 89 ? 27.117 8.249 21.563 1.00 76.19 89 TRP A N 1
ATOM 620 C CA . TRP A 1 89 ? 26.308 7.092 21.874 1.00 76.19 89 TRP A CA 1
ATOM 621 C C . TRP A 1 89 ? 25.534 7.304 23.156 1.00 76.19 89 TRP A C 1
ATOM 623 O O . TRP A 1 89 ? 26.079 7.743 24.171 1.00 76.19 89 TRP A O 1
ATOM 633 N N . GLU A 1 90 ? 24.268 6.927 23.103 1.00 77.31 90 GLU A N 1
ATOM 634 C CA . GLU A 1 90 ? 23.354 6.968 24.225 1.00 77.31 90 GLU A CA 1
ATOM 635 C C . GLU A 1 90 ? 22.724 5.578 24.395 1.00 77.31 90 GLU A C 1
ATOM 637 O O . GLU A 1 90 ? 22.213 4.996 23.443 1.00 77.31 90 GLU A O 1
ATOM 642 N N . SER A 1 91 ? 22.782 5.016 25.609 1.00 74.25 91 SER A N 1
ATOM 643 C CA . SER A 1 91 ? 22.280 3.649 25.865 1.00 74.25 91 SER A CA 1
ATOM 644 C C . SER A 1 91 ? 20.755 3.536 25.844 1.00 74.25 91 SER A C 1
ATOM 646 O O . SER A 1 91 ? 20.227 2.434 25.727 1.00 74.25 91 SER A O 1
ATOM 648 N N . ASN A 1 92 ? 20.067 4.669 25.993 1.00 76.25 92 ASN A N 1
ATOM 649 C CA . ASN A 1 92 ? 18.630 4.771 25.842 1.00 76.25 92 ASN A CA 1
ATOM 650 C C . ASN A 1 92 ? 18.236 6.191 25.427 1.00 76.25 92 ASN A C 1
ATOM 652 O O . ASN A 1 92 ? 18.633 7.169 26.061 1.00 76.25 92 ASN A O 1
ATOM 656 N N . THR A 1 93 ? 17.443 6.305 24.373 1.00 80.75 93 THR A N 1
ATOM 657 C CA . THR A 1 93 ? 16.881 7.581 23.908 1.00 80.75 93 THR A CA 1
ATOM 658 C C . THR A 1 93 ? 15.395 7.408 23.668 1.00 80.75 93 THR A C 1
ATOM 660 O O . THR A 1 93 ? 14.896 6.284 23.624 1.00 80.75 93 THR A O 1
ATOM 663 N N . TYR A 1 94 ? 14.663 8.507 23.536 1.00 82.88 94 TYR A N 1
ATOM 664 C CA . TYR A 1 94 ? 13.229 8.437 23.302 1.00 82.88 94 TYR A CA 1
ATOM 665 C C . TYR A 1 94 ? 12.782 9.379 22.196 1.00 82.88 94 TYR A C 1
ATOM 667 O O . TYR A 1 94 ? 13.434 10.372 21.873 1.00 82.88 94 TYR A O 1
ATOM 675 N N . THR A 1 95 ? 11.629 9.047 21.634 1.00 83.50 95 THR A N 1
ATOM 676 C CA . THR A 1 95 ? 10.995 9.812 20.574 1.00 83.50 95 THR A CA 1
ATOM 677 C C . THR A 1 95 ? 9.486 9.801 20.757 1.00 83.50 95 THR A C 1
ATOM 679 O O . THR A 1 95 ? 8.924 8.873 21.352 1.00 83.50 95 THR A O 1
ATOM 682 N N . TYR A 1 96 ? 8.818 10.814 20.216 1.00 85.50 96 TYR A N 1
ATOM 683 C CA . TYR A 1 96 ? 7.373 10.782 20.028 1.00 85.50 96 TYR A CA 1
ATOM 684 C C . TYR A 1 96 ? 7.022 10.302 18.624 1.00 85.50 96 TYR A C 1
ATOM 686 O O . TYR A 1 96 ? 7.722 10.596 17.657 1.00 85.50 96 TYR A O 1
ATOM 694 N N . VAL A 1 97 ? 5.887 9.619 18.504 1.00 79.31 97 VAL A N 1
ATOM 695 C CA . VAL A 1 97 ? 5.239 9.302 17.226 1.00 79.31 97 VAL A CA 1
ATOM 696 C C . VAL A 1 97 ? 3.997 10.193 17.093 1.00 79.31 97 VAL A C 1
ATOM 698 O O . VAL A 1 97 ? 2.901 9.785 17.491 1.00 79.31 97 VAL A O 1
ATOM 701 N N . PRO A 1 98 ? 4.156 11.442 16.606 1.00 72.75 98 PRO A N 1
ATOM 702 C CA . PRO A 1 98 ? 3.077 12.430 16.585 1.00 72.75 98 PRO A CA 1
ATOM 703 C C . PRO A 1 98 ? 1.972 12.091 15.580 1.00 72.75 98 PRO A C 1
ATOM 705 O O . PRO A 1 98 ? 0.839 12.530 15.753 1.00 72.75 98 PRO A O 1
ATOM 708 N N . ASP A 1 99 ? 2.293 11.323 14.537 1.00 70.44 99 ASP A N 1
ATOM 709 C CA . ASP A 1 99 ? 1.357 10.923 13.493 1.00 70.44 99 ASP A CA 1
ATOM 710 C C . ASP A 1 99 ? 1.459 9.418 13.241 1.00 70.44 99 ASP A C 1
ATOM 712 O O . ASP A 1 99 ? 2.426 8.916 12.670 1.00 70.44 99 ASP A O 1
ATOM 716 N N . THR A 1 100 ? 0.438 8.679 13.657 1.00 62.81 100 THR A N 1
ATOM 717 C CA . THR A 1 100 ? 0.392 7.222 13.502 1.00 62.81 100 THR A CA 1
ATOM 718 C C . THR A 1 100 ? 0.019 6.789 12.083 1.00 62.81 100 THR A C 1
ATOM 720 O O . THR A 1 100 ? 0.168 5.614 11.750 1.00 62.81 100 THR A O 1
ATOM 723 N N . SER A 1 101 ? -0.395 7.720 11.209 1.00 61.84 101 SER A N 1
ATOM 724 C CA . SER A 1 101 ? -0.563 7.468 9.771 1.00 61.84 101 SER A CA 1
ATOM 725 C C . SER A 1 101 ? 0.774 7.401 9.024 1.00 61.84 101 SER A C 1
ATOM 727 O O . SER A 1 101 ? 0.873 6.723 8.001 1.00 61.84 101 SER A O 1
ATOM 729 N N . ASN A 1 102 ? 1.819 8.021 9.579 1.00 65.56 102 ASN A N 1
ATOM 730 C CA . ASN A 1 102 ? 3.204 7.876 9.150 1.00 65.56 102 ASN A CA 1
ATOM 731 C C . ASN A 1 102 ? 4.094 7.575 10.368 1.00 65.56 102 ASN A C 1
ATOM 733 O O . ASN A 1 102 ? 4.827 8.454 10.829 1.00 65.56 102 ASN A O 1
ATOM 737 N N . PRO A 1 103 ? 4.082 6.330 10.877 1.00 56.06 103 PRO A N 1
ATOM 738 C CA . PRO A 1 103 ? 4.805 5.981 12.098 1.00 56.06 103 PRO A CA 1
ATOM 739 C C . PRO A 1 103 ? 6.329 6.122 11.956 1.00 56.06 103 PRO A C 1
ATOM 741 O O . PRO A 1 103 ? 7.042 6.081 12.950 1.00 56.06 103 PRO A O 1
ATOM 744 N N . LEU A 1 104 ? 6.833 6.314 10.730 1.00 63.50 104 LEU A N 1
ATOM 745 C CA . LEU A 1 104 ? 8.241 6.568 10.433 1.00 63.50 104 LEU A CA 1
ATOM 746 C C . LEU A 1 104 ? 8.668 8.013 10.731 1.00 63.50 104 LEU A C 1
ATOM 748 O O . LEU A 1 104 ? 9.862 8.277 10.859 1.00 63.50 104 LEU A O 1
ATOM 752 N N . ALA A 1 105 ? 7.730 8.957 10.842 1.00 67.31 105 ALA A N 1
ATOM 753 C CA . ALA A 1 105 ? 8.015 10.352 11.165 1.00 67.31 105 ALA A CA 1
ATOM 754 C C . ALA A 1 105 ? 8.062 10.554 12.683 1.00 67.31 105 ALA A C 1
ATOM 756 O O . ALA A 1 105 ? 7.099 11.015 13.296 1.00 67.31 105 ALA A O 1
ATOM 757 N N . VAL A 1 106 ? 9.198 10.208 13.284 1.00 76.38 106 VAL A N 1
ATOM 758 C CA . VAL A 1 106 ? 9.406 10.348 14.726 1.00 76.38 106 VAL A CA 1
ATOM 759 C C . VAL A 1 106 ? 9.918 11.748 15.091 1.00 76.38 106 VAL A C 1
ATOM 761 O O . VAL A 1 106 ? 10.622 12.406 14.314 1.00 76.38 106 VAL A O 1
ATOM 764 N N . GLN A 1 107 ? 9.545 12.221 16.276 1.00 83.69 107 GLN A N 1
ATOM 765 C CA . GLN A 1 107 ? 9.982 13.491 16.846 1.00 83.69 107 GLN A CA 1
ATOM 766 C C . GLN A 1 107 ? 10.919 13.232 18.022 1.00 83.69 107 GLN A C 1
ATOM 768 O O . GLN A 1 107 ? 10.476 12.868 19.111 1.00 83.69 107 GLN A O 1
ATOM 773 N N . ASP A 1 108 ? 12.207 13.478 17.804 1.00 82.06 108 ASP A N 1
ATOM 774 C CA . ASP A 1 108 ? 13.212 13.380 18.857 1.00 82.06 108 ASP A CA 1
ATOM 775 C C . ASP A 1 108 ? 13.275 14.621 19.740 1.00 82.06 108 ASP A C 1
ATOM 777 O O . ASP A 1 108 ? 12.955 15.741 19.324 1.00 82.06 108 ASP A O 1
ATOM 781 N N . PHE A 1 109 ? 13.778 14.392 20.948 1.00 82.00 109 PHE A N 1
ATOM 782 C CA . PHE A 1 109 ? 14.065 15.403 21.952 1.00 82.00 109 PHE A CA 1
ATOM 783 C C . PHE A 1 109 ? 15.559 15.401 22.251 1.00 82.00 109 PHE A C 1
ATOM 785 O O . PHE A 1 109 ? 16.203 14.353 22.254 1.00 82.00 109 PHE A O 1
ATOM 792 N N . GLY A 1 110 ? 16.125 16.588 22.449 1.00 78.12 110 GLY A N 1
ATOM 793 C CA . GLY A 1 110 ? 17.554 16.765 22.668 1.00 78.12 110 GLY A CA 1
ATOM 794 C C . GLY A 1 110 ? 18.062 18.103 22.147 1.00 78.12 110 GLY A C 1
ATOM 795 O O . GLY A 1 110 ? 17.292 19.013 21.832 1.00 78.12 110 GLY A O 1
ATOM 796 N N . SER A 1 111 ? 19.382 18.253 22.070 1.00 75.25 111 SER A N 1
ATOM 797 C CA . SER A 1 111 ? 20.021 19.516 21.682 1.00 75.25 111 SER A CA 1
ATOM 798 C C . SER A 1 111 ? 21.258 19.281 20.820 1.00 75.25 111 SER A C 1
ATOM 800 O O . SER A 1 111 ? 21.865 18.218 20.865 1.00 75.25 111 SER A O 1
ATOM 802 N N . ASN A 1 112 ? 21.626 20.274 20.003 1.00 67.75 112 ASN A N 1
ATOM 803 C CA . ASN A 1 112 ? 22.805 20.234 19.122 1.00 67.75 112 ASN A CA 1
ATOM 804 C C . ASN A 1 112 ? 22.857 19.038 18.152 1.00 67.75 112 ASN A C 1
ATOM 806 O O . ASN A 1 112 ? 23.940 18.617 17.768 1.00 67.75 112 ASN A O 1
ATOM 810 N N . GLY A 1 113 ? 21.703 18.496 17.749 1.00 66.06 113 GLY A N 1
ATOM 811 C CA . GLY A 1 113 ? 21.657 17.326 16.870 1.00 66.06 113 GLY A CA 1
ATOM 812 C C . GLY A 1 113 ? 21.946 15.997 17.576 1.00 66.06 113 GLY A C 1
ATOM 813 O O . GLY A 1 113 ? 22.149 15.014 16.877 1.00 66.06 113 GLY A O 1
ATOM 814 N N . HIS A 1 114 ? 21.910 15.958 18.916 1.00 73.50 114 HIS A N 1
ATOM 815 C CA . HIS A 1 114 ? 22.014 14.750 19.744 1.00 73.50 114 HIS A CA 1
ATOM 816 C C . HIS A 1 114 ? 20.710 14.462 20.507 1.00 73.50 114 HIS A C 1
ATOM 818 O O . HIS A 1 114 ? 20.250 15.354 21.235 1.00 73.50 114 HIS A O 1
ATOM 824 N N . PRO A 1 115 ? 20.099 13.271 20.345 1.00 80.50 115 PRO A N 1
ATOM 825 C CA . PRO A 1 115 ? 18.975 12.845 21.170 1.00 80.50 115 PRO A CA 1
ATOM 826 C C . PRO A 1 115 ? 19.373 12.788 22.649 1.00 80.50 115 PRO A C 1
ATOM 828 O O . PRO A 1 115 ? 20.509 12.454 22.987 1.00 80.50 115 PRO A O 1
ATOM 831 N N . GLU A 1 116 ? 18.455 13.134 23.545 1.00 81.56 116 GLU A N 1
ATOM 832 C CA . GLU A 1 116 ? 18.730 13.111 24.980 1.00 81.56 116 GLU A CA 1
ATOM 833 C C . GLU A 1 116 ? 18.542 11.722 25.605 1.00 81.56 116 GLU A C 1
ATOM 835 O O . GLU A 1 116 ? 17.700 10.923 25.186 1.00 81.56 116 GLU A O 1
ATOM 840 N N . LEU A 1 117 ? 19.332 11.458 26.650 1.00 79.25 117 LEU A N 1
ATOM 841 C CA . LEU A 1 117 ? 19.201 10.272 27.490 1.00 79.25 117 LEU A CA 1
ATOM 842 C C . LEU A 1 117 ? 17.839 10.296 28.196 1.00 79.25 117 LEU A C 1
ATOM 844 O O . LEU A 1 117 ? 17.544 11.242 28.927 1.00 79.25 117 LEU A O 1
ATOM 848 N N . MET A 1 118 ? 17.036 9.246 28.027 1.00 80.50 118 MET A N 1
ATOM 849 C CA . MET A 1 118 ? 15.713 9.178 28.654 1.00 80.50 118 MET A CA 1
ATOM 850 C C . MET A 1 118 ? 15.806 8.888 30.157 1.00 80.50 118 MET A C 1
ATOM 852 O O . MET A 1 118 ? 15.219 9.580 30.988 1.00 80.50 118 MET A O 1
ATOM 856 N N . VAL A 1 119 ? 16.499 7.807 30.501 1.00 76.81 119 VAL A N 1
ATOM 857 C CA . VAL A 1 119 ? 16.583 7.247 31.844 1.00 76.81 119 VAL A CA 1
ATOM 858 C C . VAL A 1 119 ? 17.900 7.699 32.471 1.00 76.81 119 VAL A C 1
ATOM 860 O O . VAL A 1 119 ? 18.969 7.286 32.015 1.00 76.81 119 VAL A O 1
ATOM 863 N N . PRO A 1 120 ? 17.862 8.524 33.532 1.00 76.06 120 PRO A N 1
ATOM 864 C CA . PRO A 1 120 ? 19.079 9.004 34.166 1.00 76.06 120 PRO A CA 1
ATOM 865 C C . PRO A 1 120 ? 19.831 7.872 34.882 1.00 76.06 120 PRO A C 1
ATOM 867 O O . PRO A 1 120 ? 19.232 6.970 35.483 1.00 76.06 120 PRO A O 1
ATOM 870 N N . TRP A 1 121 ? 21.161 7.964 34.866 1.00 77.19 121 TRP A N 1
ATOM 871 C CA . TRP A 1 121 ? 22.048 7.061 35.600 1.00 77.19 121 TRP A CA 1
ATOM 872 C C . TRP A 1 121 ? 21.851 7.184 37.119 1.00 77.19 121 TRP A C 1
ATOM 874 O O . TRP A 1 121 ? 21.688 8.280 37.662 1.00 77.19 121 TRP A O 1
ATOM 884 N N . GLY A 1 122 ? 21.850 6.040 37.797 1.00 70.38 122 GLY A N 1
ATOM 885 C CA . GLY A 1 122 ? 21.783 5.904 39.248 1.00 70.38 122 GLY A CA 1
ATOM 886 C C . GLY A 1 122 ? 23.144 6.075 39.926 1.00 70.38 122 GLY A C 1
ATOM 887 O O . GLY A 1 122 ? 24.181 6.248 39.285 1.00 70.38 122 GLY A O 1
ATOM 888 N N . GLU A 1 123 ? 23.153 6.023 41.256 1.00 68.38 123 GLU A N 1
ATOM 889 C CA . GLU A 1 123 ? 24.388 6.145 42.033 1.00 68.38 123 GLU A CA 1
ATOM 890 C C . GLU A 1 123 ? 25.287 4.913 41.816 1.00 68.38 123 GLU A C 1
ATOM 892 O O . GLU A 1 123 ? 24.893 3.785 42.102 1.00 68.38 123 GLU A O 1
ATOM 897 N N . GLY A 1 124 ? 26.505 5.125 41.304 1.00 66.19 124 GLY A N 1
ATOM 898 C CA . GLY A 1 124 ? 27.456 4.047 40.989 1.00 66.19 124 GLY A CA 1
ATOM 899 C C . GLY A 1 124 ? 27.322 3.452 39.581 1.00 66.19 124 GLY A C 1
ATOM 900 O O . GLY A 1 124 ? 28.121 2.590 39.211 1.00 66.19 124 GLY A O 1
ATOM 901 N N . GLU A 1 125 ? 26.369 3.936 38.784 1.00 71.38 125 GLU A N 1
ATOM 902 C CA . GLU A 1 125 ? 26.259 3.647 37.354 1.00 71.38 125 GLU A CA 1
ATOM 903 C C . GLU A 1 125 ? 27.058 4.678 36.537 1.00 71.38 125 GLU A C 1
ATOM 905 O O . GLU A 1 125 ? 27.230 5.825 36.955 1.00 71.38 125 GLU A O 1
ATOM 910 N N . GLY A 1 126 ? 27.589 4.275 35.381 1.00 58.53 126 GLY A N 1
ATOM 911 C CA . GLY A 1 126 ? 28.512 5.087 34.580 1.00 58.53 126 GLY A CA 1
ATOM 912 C C . GLY A 1 126 ? 28.129 5.151 33.105 1.00 58.53 126 GLY A C 1
ATOM 913 O O . GLY A 1 126 ? 27.637 4.177 32.544 1.00 58.53 126 GLY A O 1
ATOM 914 N N . ASN A 1 127 ? 28.387 6.304 32.485 1.00 57.56 127 ASN A N 1
ATOM 915 C CA . ASN A 1 127 ? 27.974 6.624 31.122 1.00 57.56 127 ASN A CA 1
ATOM 916 C C . ASN A 1 127 ? 28.701 5.754 30.079 1.00 57.56 127 ASN A C 1
ATOM 918 O O . ASN A 1 127 ? 29.920 5.846 29.949 1.00 57.56 127 ASN A O 1
ATOM 922 N N . ALA A 1 128 ? 27.965 4.961 29.299 1.00 53.00 128 ALA A N 1
ATOM 923 C CA . ALA A 1 128 ? 28.496 4.360 28.078 1.00 53.00 128 ALA A CA 1
ATOM 924 C C . ALA A 1 128 ? 28.587 5.428 26.983 1.00 53.00 128 ALA A C 1
ATOM 926 O O . ALA A 1 128 ? 27.646 5.626 26.227 1.00 53.00 128 ALA A O 1
ATOM 927 N N . THR A 1 129 ? 29.715 6.134 26.900 1.00 51.00 129 THR A N 1
ATOM 928 C CA . THR A 1 129 ? 29.979 7.076 25.794 1.00 51.00 129 THR A CA 1
ATOM 929 C C . THR A 1 129 ? 30.412 6.376 24.502 1.00 51.00 129 THR A C 1
ATOM 931 O O . THR A 1 129 ? 30.529 7.026 23.468 1.00 51.00 129 THR A O 1
ATOM 934 N N . ASP A 1 130 ? 30.670 5.064 24.558 1.00 52.12 130 ASP A N 1
ATOM 935 C CA . ASP A 1 130 ? 31.078 4.231 23.425 1.00 52.12 130 ASP A CA 1
ATOM 936 C C . ASP A 1 130 ? 30.630 2.764 23.654 1.00 52.12 130 ASP A C 1
ATOM 938 O O . ASP A 1 130 ? 31.045 2.152 24.641 1.00 52.12 130 ASP A O 1
ATOM 942 N N . PRO A 1 131 ? 29.801 2.157 22.782 1.00 48.47 131 PRO A N 1
ATOM 943 C CA . PRO A 1 131 ? 29.358 0.763 22.884 1.00 48.47 131 PRO A CA 1
ATOM 944 C C . PRO A 1 131 ? 30.453 -0.249 22.518 1.00 48.47 131 PRO A C 1
ATOM 946 O O . PRO A 1 131 ? 30.262 -1.453 22.728 1.00 48.47 131 PRO A O 1
ATOM 949 N N . THR A 1 132 ? 31.584 0.210 21.970 1.00 49.06 132 THR A N 1
ATOM 950 C CA . THR A 1 132 ? 32.815 -0.571 21.788 1.00 49.06 132 THR A CA 1
ATOM 951 C C . THR A 1 132 ? 33.736 -0.493 23.009 1.00 49.06 132 THR A C 1
ATOM 953 O O . THR A 1 132 ? 34.593 -1.364 23.185 1.00 49.06 132 THR A O 1
ATOM 956 N N . ASP A 1 133 ? 33.493 0.455 23.925 1.00 53.31 133 ASP A N 1
ATOM 957 C CA . ASP A 1 133 ? 34.057 0.431 25.270 1.00 53.31 133 ASP A CA 1
ATOM 958 C C . ASP A 1 133 ? 33.222 -0.487 26.166 1.00 53.31 133 ASP A C 1
ATOM 960 O O . ASP A 1 133 ? 32.191 -0.172 26.763 1.00 53.31 133 ASP A O 1
ATOM 964 N N . HIS A 1 134 ? 33.733 -1.699 26.231 1.00 51.16 134 HIS A N 1
ATOM 965 C CA . HIS A 1 134 ? 33.164 -2.853 26.884 1.00 51.16 134 HIS A CA 1
ATOM 966 C C . HIS A 1 134 ? 33.174 -2.765 28.426 1.00 51.16 134 HIS A C 1
ATOM 968 O O . HIS A 1 134 ? 32.714 -3.704 29.075 1.00 51.16 134 HIS A O 1
ATOM 974 N N . SER A 1 135 ? 33.656 -1.669 29.024 1.00 54.28 135 SER A N 1
ATOM 975 C CA . SER A 1 135 ? 33.728 -1.466 30.479 1.00 54.28 135 SER A CA 1
ATOM 976 C C . SER A 1 135 ? 32.527 -0.730 31.111 1.00 54.28 135 SER A C 1
ATOM 978 O O . SER A 1 135 ? 32.466 -0.631 32.336 1.00 54.28 135 SER A O 1
ATOM 980 N N . ASN A 1 136 ? 31.552 -0.276 30.308 1.00 65.81 136 ASN A N 1
ATOM 981 C CA . ASN A 1 136 ? 30.473 0.625 30.744 1.00 65.81 136 ASN A CA 1
ATOM 982 C C . ASN A 1 136 ? 29.107 -0.050 31.014 1.00 65.81 136 ASN A C 1
ATOM 984 O O . ASN A 1 136 ? 28.857 -1.200 30.623 1.00 65.81 136 ASN A O 1
ATOM 988 N N . TRP A 1 137 ? 28.221 0.693 31.695 1.00 69.19 137 TRP A N 1
ATOM 989 C CA . TRP A 1 137 ? 26.843 0.298 32.011 1.00 69.19 137 TRP A CA 1
ATOM 990 C C . TRP A 1 137 ? 25.890 0.542 30.838 1.00 69.19 137 TRP A C 1
ATOM 992 O O . TRP A 1 137 ? 26.099 1.447 30.035 1.00 69.19 137 TRP A O 1
ATOM 1002 N N . PHE A 1 138 ? 24.815 -0.240 30.762 1.00 69.88 138 PHE A N 1
ATOM 1003 C CA . PHE A 1 138 ? 23.712 -0.022 29.824 1.00 69.88 138 PHE A CA 1
ATOM 1004 C C . PHE A 1 138 ? 22.361 -0.097 30.539 1.00 69.88 138 PHE A C 1
ATOM 1006 O O . PHE A 1 138 ? 22.222 -0.815 31.532 1.00 69.88 138 PHE A O 1
ATOM 1013 N N . ILE A 1 139 ? 21.379 0.636 30.009 1.00 72.31 139 ILE A N 1
ATOM 1014 C CA . ILE A 1 139 ? 19.962 0.543 30.373 1.00 72.31 139 ILE A CA 1
ATOM 1015 C C . ILE A 1 139 ? 19.212 0.303 29.070 1.00 72.31 139 ILE A C 1
ATOM 1017 O O . ILE A 1 139 ? 19.206 1.188 28.220 1.00 72.31 139 ILE A O 1
ATOM 1021 N N . TRP A 1 140 ? 18.610 -0.871 28.897 1.00 72.50 140 TRP A N 1
ATOM 1022 C CA . TRP A 1 140 ? 17.894 -1.207 27.665 1.00 72.50 140 TRP A CA 1
ATOM 1023 C C . TRP A 1 140 ? 16.389 -1.341 27.895 1.00 72.50 140 TRP A C 1
ATOM 1025 O O . TRP A 1 140 ? 15.981 -1.841 28.946 1.00 72.50 140 TRP A O 1
ATOM 1035 N N . PRO A 1 141 ? 15.561 -0.867 26.942 1.00 68.06 141 PRO A N 1
ATOM 1036 C CA . PRO A 1 141 ? 14.110 -0.991 27.022 1.00 68.06 141 PRO A CA 1
ATOM 1037 C C . PRO A 1 141 ? 13.676 -2.449 26.902 1.00 68.06 141 PRO A C 1
ATOM 1039 O O . PRO A 1 141 ? 14.056 -3.118 25.943 1.00 68.06 141 PRO A O 1
ATOM 1042 N N . ASP A 1 142 ? 12.844 -2.893 27.847 1.00 62.69 142 ASP A N 1
ATOM 1043 C CA . ASP A 1 142 ? 12.062 -4.125 27.718 1.00 62.69 142 ASP A CA 1
ATOM 1044 C C . ASP A 1 142 ? 10.595 -3.776 27.407 1.00 62.69 142 ASP A C 1
ATOM 1046 O O . ASP A 1 142 ? 10.133 -3.989 26.292 1.00 62.69 142 ASP A O 1
ATOM 1050 N N . SER A 1 143 ? 9.846 -3.167 28.336 1.00 57.25 143 SER A N 1
ATOM 1051 C CA . SER A 1 143 ? 8.429 -2.813 28.107 1.00 57.25 143 SER A CA 1
ATOM 1052 C C . SER A 1 143 ? 7.925 -1.659 28.986 1.00 57.25 143 SER A C 1
ATOM 1054 O O . SER A 1 143 ? 8.485 -1.376 30.052 1.00 57.25 143 SER A O 1
ATOM 1056 N N . THR A 1 144 ? 6.839 -0.998 28.561 1.00 53.75 144 THR A N 1
ATOM 1057 C CA . THR A 1 144 ? 6.213 0.143 29.265 1.00 53.75 144 THR A CA 1
ATOM 1058 C C . THR A 1 144 ? 4.704 -0.061 29.502 1.00 53.75 144 THR A C 1
ATOM 1060 O O . THR A 1 144 ? 4.046 -0.813 28.788 1.00 53.75 144 THR A O 1
ATOM 1063 N N . PHE A 1 145 ? 4.144 0.579 30.538 1.00 52.56 145 PHE A N 1
ATOM 1064 C CA . PHE A 1 145 ? 2.741 0.448 30.966 1.00 52.56 145 PHE A CA 1
ATOM 1065 C C . PHE A 1 145 ? 2.219 1.709 31.684 1.00 52.56 145 PHE A C 1
ATOM 1067 O O . PHE A 1 145 ? 2.992 2.427 32.312 1.00 52.56 145 PHE A O 1
ATOM 1074 N N . ASP A 1 146 ? 0.908 1.979 31.628 1.00 49.25 146 ASP A N 1
ATOM 1075 C CA . ASP A 1 146 ? 0.257 3.098 32.342 1.00 49.25 146 ASP A CA 1
ATOM 1076 C C . ASP A 1 146 ? -0.351 2.633 33.685 1.00 49.25 146 ASP A C 1
ATOM 1078 O O . ASP A 1 146 ? -0.859 1.510 33.810 1.00 49.25 146 ASP A O 1
ATOM 1082 N N . LYS A 1 147 ? -0.283 3.502 34.701 1.00 43.44 147 LYS A N 1
ATOM 1083 C CA . LYS A 1 147 ? -0.798 3.308 36.064 1.00 43.44 147 LYS A CA 1
ATOM 1084 C C . LYS A 1 147 ? -2.323 3.416 36.177 1.00 43.44 147 LYS A C 1
ATOM 1086 O O . LYS A 1 147 ? -2.878 2.842 37.116 1.00 43.44 147 LYS A O 1
ATOM 1091 N N . HIS A 1 148 ? -3.004 4.147 35.291 1.00 41.84 148 HIS A N 1
ATOM 1092 C CA . HIS A 1 148 ? -4.428 4.477 35.468 1.00 41.84 148 HIS A CA 1
ATOM 1093 C C . HIS A 1 148 ? -5.409 3.843 34.477 1.00 41.84 148 HIS A C 1
ATOM 1095 O O . HIS A 1 148 ? -6.602 3.809 34.785 1.00 41.84 148 HIS A O 1
ATOM 1101 N N . ASP A 1 149 ? -4.937 3.218 33.401 1.00 42.06 149 ASP A N 1
ATOM 1102 C CA . ASP A 1 149 ? -5.804 2.533 32.435 1.00 42.06 149 ASP A CA 1
ATOM 1103 C C . ASP A 1 149 ? -5.871 1.027 32.704 1.00 42.06 149 ASP A C 1
ATOM 1105 O O . ASP A 1 149 ? -5.381 0.183 31.952 1.00 42.06 149 ASP A O 1
ATOM 1109 N N . GLY A 1 150 ? -6.511 0.678 33.822 1.00 38.66 150 GLY A N 1
ATOM 1110 C CA . GLY A 1 150 ? -6.968 -0.686 34.042 1.00 38.66 150 GLY A CA 1
ATOM 1111 C C . GLY A 1 150 ? -7.814 -1.149 32.849 1.00 38.66 150 GLY A C 1
ATOM 1112 O O . GLY A 1 150 ? -8.919 -0.650 32.661 1.00 38.66 150 GLY A O 1
ATOM 1113 N N . LEU A 1 151 ? -7.310 -2.155 32.126 1.00 37.97 151 LEU A N 1
ATOM 1114 C CA . LEU A 1 151 ? -7.837 -2.735 30.880 1.00 37.97 151 LEU A CA 1
ATOM 1115 C C . LEU A 1 151 ? -7.562 -1.883 29.634 1.00 37.97 151 LEU A C 1
ATOM 1117 O O . LEU A 1 151 ? -8.168 -0.841 29.415 1.00 37.97 151 LEU A O 1
ATOM 1121 N N . ASN A 1 152 ? -6.794 -2.455 28.707 1.00 42.69 152 ASN A N 1
ATOM 1122 C CA . ASN A 1 152 ? -6.863 -2.099 27.291 1.00 42.69 152 ASN A CA 1
ATOM 1123 C C . ASN A 1 152 ? -8.234 -2.517 26.699 1.00 42.69 152 ASN A C 1
ATOM 1125 O O . ASN A 1 152 ? -8.281 -3.301 25.773 1.00 42.69 152 ASN A O 1
ATOM 1129 N N . TYR A 1 153 ? -9.392 -2.062 27.190 1.00 25.39 153 TYR A N 1
ATOM 1130 C CA . TYR A 1 153 ? -10.670 -2.288 26.489 1.00 25.39 153 TYR A CA 1
ATOM 1131 C C . TYR A 1 153 ? -11.702 -1.178 26.713 1.00 25.39 153 TYR A C 1
ATOM 1133 O O . TYR A 1 153 ? -11.739 -0.557 27.766 1.00 25.39 153 TYR A O 1
ATOM 1141 N N . PRO A 1 154 ? -12.594 -0.959 25.737 1.00 32.19 154 PRO A N 1
ATOM 1142 C CA . PRO A 1 154 ? -12.635 0.206 24.877 1.00 32.19 154 PRO A CA 1
ATOM 1143 C C . PRO A 1 154 ? -13.610 1.257 25.416 1.00 32.19 154 PRO A C 1
ATOM 1145 O O . PRO A 1 154 ? -14.793 0.973 25.571 1.00 32.19 154 PRO A O 1
ATOM 1148 N N . LEU A 1 155 ? -13.180 2.505 25.557 1.00 23.03 155 LEU A N 1
ATOM 1149 C CA . LEU A 1 155 ? -14.075 3.636 25.334 1.00 23.03 155 LEU A CA 1
ATOM 1150 C C . LEU A 1 155 ? -13.287 4.742 24.640 1.00 23.03 155 LEU A C 1
ATOM 1152 O O . LEU A 1 155 ? -12.679 5.607 25.265 1.00 23.03 155 LEU A O 1
ATOM 1156 N N . ALA A 1 156 ? -13.387 4.746 23.311 1.00 25.86 156 ALA A N 1
ATOM 1157 C CA . ALA A 1 156 ? -13.441 6.002 22.588 1.00 25.86 156 ALA A CA 1
ATOM 1158 C C . ALA A 1 156 ? -14.411 6.929 23.343 1.00 25.86 156 ALA A C 1
ATOM 1160 O O . ALA A 1 156 ? -15.539 6.529 23.635 1.00 25.86 156 ALA A O 1
ATOM 1161 N N . THR A 1 157 ? -13.956 8.146 23.649 1.00 23.84 157 THR A N 1
ATOM 1162 C CA . THR A 1 157 ? -14.616 9.198 24.452 1.00 23.84 157 THR A CA 1
ATOM 1163 C C . THR A 1 157 ? -14.359 9.183 25.966 1.00 23.84 157 THR A C 1
ATOM 1165 O O . THR A 1 157 ? -15.280 9.043 26.760 1.00 23.84 157 THR A O 1
ATOM 1168 N N . GLN A 1 158 ? -13.113 9.439 26.375 1.00 22.94 158 GLN A N 1
ATOM 1169 C CA . GLN A 1 158 ? -12.739 10.511 27.321 1.00 22.94 158 GLN A CA 1
ATOM 1170 C C . GLN A 1 158 ? -11.274 10.330 27.748 1.00 22.94 158 GLN A C 1
ATOM 1172 O O . GLN A 1 158 ? -10.993 9.778 28.805 1.00 22.94 158 GLN A O 1
ATOM 1177 N N . PHE A 1 159 ? -10.332 10.877 26.974 1.00 24.64 159 PHE A N 1
ATOM 1178 C CA . PHE A 1 159 ? -9.107 11.364 27.603 1.00 24.64 159 PHE A CA 1
ATOM 1179 C C . PHE A 1 159 ? -9.515 12.613 28.383 1.00 24.64 159 PHE A C 1
ATOM 1181 O O . PHE A 1 159 ? -9.754 13.677 27.808 1.00 24.64 159 PHE A O 1
ATOM 1188 N N . ASN A 1 160 ? -9.727 12.462 29.690 1.00 24.53 160 ASN A N 1
ATOM 1189 C CA . ASN A 1 160 ? -9.825 13.622 30.559 1.00 24.53 160 ASN A CA 1
ATOM 1190 C C . ASN A 1 160 ? -8.491 14.365 30.469 1.00 24.53 160 ASN A C 1
ATOM 1192 O O . ASN A 1 160 ? -7.441 13.774 30.697 1.00 24.53 160 ASN A O 1
ATOM 1196 N N . ASN A 1 161 ? -8.558 15.665 30.179 1.00 28.58 161 ASN A N 1
ATOM 1197 C CA . ASN A 1 161 ? -7.490 16.644 30.395 1.00 28.58 161 ASN A CA 1
ATOM 1198 C C . ASN A 1 161 ? -7.175 16.765 31.903 1.00 28.58 161 ASN A C 1
ATOM 1200 O O . ASN A 1 161 ? -7.379 17.816 32.513 1.00 28.58 161 ASN A O 1
ATOM 1204 N N . GLY A 1 162 ? -6.761 15.668 32.533 1.00 28.95 162 GLY A N 1
ATOM 1205 C CA . GLY A 1 162 ? -6.242 15.627 33.887 1.00 28.95 162 GLY A CA 1
ATOM 1206 C C . GLY A 1 162 ? -4.726 15.630 33.814 1.00 28.95 162 GLY A C 1
ATOM 1207 O O . GLY A 1 162 ? -4.130 14.683 33.319 1.00 28.95 162 GLY A O 1
ATOM 1208 N N . SER A 1 163 ? -4.111 16.708 34.285 1.00 33.25 163 SER A N 1
ATOM 1209 C CA . SER A 1 163 ? -2.684 16.757 34.589 1.00 33.25 163 SER A CA 1
ATOM 1210 C C . SER A 1 163 ? -2.293 15.575 35.488 1.00 33.25 163 SER A C 1
ATOM 1212 O O . SER A 1 163 ? -2.951 15.373 36.508 1.00 33.25 163 SER A O 1
ATOM 1214 N N . ASP A 1 164 ? -1.216 14.870 35.124 1.00 39.00 164 ASP A N 1
ATOM 1215 C CA . ASP A 1 164 ? -0.498 13.843 35.908 1.00 39.00 164 ASP A CA 1
ATOM 1216 C C . ASP A 1 164 ? -0.895 12.363 35.689 1.00 39.00 164 ASP A C 1
ATOM 1218 O O . ASP A 1 164 ? -1.068 11.609 36.647 1.00 39.00 164 ASP A O 1
ATOM 1222 N N . LEU A 1 165 ? -0.966 11.897 34.435 1.00 45.97 165 LEU A N 1
ATOM 1223 C CA . LEU A 1 165 ? -0.883 10.455 34.144 1.00 45.97 165 LEU A CA 1
ATOM 1224 C C . LEU A 1 165 ? 0.584 9.987 34.217 1.00 45.97 165 LEU A C 1
ATOM 1226 O O . LEU A 1 165 ? 1.449 10.479 33.489 1.00 45.97 165 LEU A O 1
ATOM 1230 N N . GLU A 1 166 ? 0.863 9.069 35.145 1.00 51.78 166 GLU A N 1
ATOM 1231 C CA . GLU A 1 166 ? 2.190 8.506 35.420 1.00 51.78 166 GLU A CA 1
ATOM 1232 C C . GLU A 1 166 ? 2.330 7.148 34.714 1.00 51.78 166 GLU A C 1
ATOM 1234 O O . GLU A 1 166 ? 1.655 6.189 35.090 1.00 51.78 166 GLU A O 1
ATOM 1239 N N . ALA A 1 167 ? 3.228 7.036 33.735 1.00 53.19 167 ALA A N 1
ATOM 1240 C CA . ALA A 1 167 ? 3.578 5.754 33.125 1.00 53.19 167 ALA A CA 1
ATOM 1241 C C . ALA A 1 167 ? 4.813 5.151 33.789 1.00 53.19 167 ALA A C 1
ATOM 1243 O O . ALA A 1 167 ? 5.646 5.853 34.367 1.00 53.19 167 ALA A O 1
ATOM 1244 N N . TYR A 1 168 ? 4.931 3.836 33.706 1.00 56.84 168 TYR A N 1
ATOM 1245 C CA . TYR A 1 168 ? 6.012 3.080 34.296 1.00 56.84 168 TYR A CA 1
ATOM 1246 C C . TYR A 1 168 ? 6.637 2.147 33.272 1.00 56.84 168 TYR A C 1
ATOM 1248 O O . TYR A 1 168 ? 6.003 1.712 32.316 1.00 56.84 168 TYR A O 1
ATOM 1256 N N . ALA A 1 169 ? 7.920 1.873 33.443 1.00 56.00 169 ALA A N 1
ATOM 1257 C CA . ALA A 1 169 ? 8.662 1.042 32.513 1.00 56.00 169 ALA A CA 1
ATOM 1258 C C . ALA A 1 169 ? 9.700 0.222 33.261 1.00 56.00 169 ALA A C 1
ATOM 1260 O O . ALA A 1 169 ? 10.281 0.690 34.246 1.00 56.00 169 ALA A O 1
ATOM 1261 N N . VAL A 1 170 ? 9.879 -1.008 32.796 1.00 55.44 170 VAL A N 1
ATOM 1262 C CA . VAL A 1 170 ? 10.882 -1.932 33.308 1.00 55.44 170 VAL A CA 1
ATOM 1263 C C . VAL A 1 170 ? 12.029 -1.931 32.311 1.00 55.44 170 VAL A C 1
ATOM 1265 O O . VAL A 1 170 ? 11.830 -2.205 31.130 1.00 55.44 170 VAL A O 1
ATOM 1268 N N . TYR A 1 171 ? 13.215 -1.575 32.794 1.00 55.66 171 TYR A N 1
ATOM 1269 C CA . TYR A 1 171 ? 14.437 -1.584 31.997 1.00 55.66 171 TYR A CA 1
ATOM 1270 C C . TYR A 1 171 ? 15.468 -2.469 32.663 1.00 55.66 171 TYR A C 1
ATOM 1272 O O . TYR A 1 171 ? 15.755 -2.278 33.850 1.00 55.66 171 TYR A O 1
ATOM 1280 N N . GLY A 1 172 ? 16.070 -3.386 31.918 1.00 60.50 172 GLY A N 1
ATOM 1281 C CA . GLY A 1 172 ? 17.229 -4.105 32.415 1.00 60.50 172 GLY A CA 1
ATOM 1282 C C . GLY A 1 172 ? 18.480 -3.223 32.441 1.00 60.50 172 GLY A C 1
ATOM 1283 O O . GLY A 1 172 ? 18.771 -2.465 31.513 1.00 60.50 172 GLY A O 1
ATOM 1284 N N . VAL A 1 173 ? 19.225 -3.336 33.539 1.00 60.19 173 VAL A N 1
ATOM 1285 C CA . VAL A 1 173 ? 20.474 -2.621 33.807 1.00 60.19 173 VAL A CA 1
ATOM 1286 C C . VAL A 1 173 ? 21.608 -3.636 33.898 1.00 60.19 173 VAL A C 1
ATOM 1288 O O . VAL A 1 173 ? 21.510 -4.630 34.626 1.00 60.19 173 VAL A O 1
ATOM 1291 N N . GLY A 1 174 ? 22.695 -3.409 33.162 1.00 67.38 174 GLY A N 1
ATOM 1292 C CA . GLY A 1 174 ? 23.775 -4.389 33.016 1.00 67.38 174 GLY A CA 1
ATOM 1293 C C . GLY A 1 174 ? 25.165 -3.787 32.792 1.00 67.38 174 GLY A C 1
ATOM 1294 O O . GLY A 1 174 ? 25.301 -2.588 32.560 1.00 67.38 174 GLY A O 1
ATOM 1295 N N . LEU A 1 175 ? 26.200 -4.642 32.814 1.00 62.44 175 LEU A N 1
ATOM 1296 C CA . LEU A 1 175 ? 27.538 -4.319 32.287 1.00 62.44 175 LEU A CA 1
ATOM 1297 C C . LEU A 1 175 ? 27.786 -5.052 30.973 1.00 62.44 175 LEU A C 1
ATOM 1299 O O . LEU A 1 175 ? 27.576 -6.267 30.867 1.00 62.44 175 LEU A O 1
ATOM 1303 N N . ARG A 1 176 ? 28.318 -4.327 29.984 1.00 61.62 176 ARG A N 1
ATOM 1304 C CA . ARG A 1 176 ? 28.617 -4.874 28.652 1.00 61.62 176 ARG A CA 1
ATOM 1305 C C . ARG A 1 176 ? 29.708 -5.951 28.680 1.00 61.62 176 ARG A C 1
ATOM 1307 O O . ARG A 1 176 ? 29.666 -6.871 27.869 1.00 61.62 176 ARG A O 1
ATOM 1314 N N . THR A 1 177 ? 30.605 -5.920 29.665 1.00 54.72 177 THR A N 1
ATOM 1315 C CA . THR A 1 177 ? 31.545 -7.015 29.968 1.00 54.72 177 THR A CA 1
ATOM 1316 C C . THR A 1 177 ? 31.434 -7.360 31.440 1.00 54.72 177 THR A C 1
ATOM 1318 O O . THR A 1 177 ? 31.675 -6.481 32.265 1.00 54.72 177 THR A O 1
ATOM 1321 N N . PRO A 1 178 ? 31.053 -8.599 31.802 1.00 52.62 178 PRO A N 1
ATOM 1322 C CA . PRO A 1 178 ? 30.977 -9.829 30.996 1.00 52.62 178 PRO A CA 1
ATOM 1323 C C . PRO A 1 178 ? 29.650 -10.091 30.232 1.00 52.62 178 PRO A C 1
ATOM 1325 O O . PRO A 1 178 ? 29.336 -11.248 29.969 1.00 52.62 178 PRO A O 1
ATOM 1328 N N . ARG A 1 179 ? 28.883 -9.060 29.834 1.00 58.53 179 ARG A N 1
ATOM 1329 C CA . ARG A 1 179 ? 27.460 -9.161 29.420 1.00 58.53 179 ARG A CA 1
ATOM 1330 C C . ARG A 1 179 ? 26.614 -9.771 30.528 1.00 58.53 179 ARG A C 1
ATOM 1332 O O . ARG A 1 179 ? 25.967 -10.803 30.361 1.00 58.53 179 ARG A O 1
ATOM 1339 N N . THR A 1 180 ? 26.631 -9.096 31.668 1.00 58.50 180 THR A N 1
ATOM 1340 C CA . THR A 1 180 ? 25.865 -9.511 32.838 1.00 58.50 180 THR A CA 1
ATOM 1341 C C . THR A 1 180 ? 24.734 -8.524 33.057 1.00 58.50 180 THR A C 1
ATOM 1343 O O . THR A 1 180 ? 24.977 -7.338 33.280 1.00 58.50 180 THR A O 1
ATOM 1346 N N . TRP A 1 181 ? 23.505 -9.024 32.986 1.00 61.44 181 TRP A N 1
ATOM 1347 C CA . TRP A 1 181 ? 22.324 -8.314 33.465 1.00 61.44 181 TRP A CA 1
ATOM 1348 C C . TRP A 1 181 ? 22.359 -8.336 34.993 1.00 61.44 181 TRP A C 1
ATOM 1350 O O . TRP A 1 181 ? 22.604 -9.392 35.574 1.00 61.44 181 TRP A O 1
ATOM 1360 N N . TYR A 1 182 ? 22.186 -7.186 35.642 1.00 58.75 182 TYR A N 1
ATOM 1361 C CA . TYR A 1 182 ? 22.283 -7.073 37.100 1.00 58.75 182 TYR A CA 1
ATOM 1362 C C . TYR A 1 182 ? 20.923 -6.982 37.777 1.00 58.75 182 TYR A C 1
ATOM 1364 O O . TYR A 1 182 ? 20.737 -7.600 38.823 1.00 58.75 182 TYR A O 1
ATOM 1372 N N . TYR A 1 183 ? 19.998 -6.200 37.225 1.00 64.88 183 TYR A N 1
ATOM 1373 C CA . TYR A 1 183 ? 18.652 -6.026 37.767 1.00 64.88 183 TYR A CA 1
ATOM 1374 C C . TYR A 1 183 ? 17.777 -5.240 36.784 1.00 64.88 183 TYR A C 1
ATOM 1376 O O . TYR A 1 183 ? 18.288 -4.644 35.839 1.00 64.88 183 TYR A O 1
ATOM 1384 N N . ASN A 1 184 ? 16.474 -5.183 37.057 1.00 68.25 184 ASN A N 1
ATOM 1385 C CA . ASN A 1 184 ? 15.553 -4.289 36.361 1.00 68.25 184 ASN A CA 1
ATOM 1386 C C . ASN A 1 184 ? 15.267 -3.040 37.200 1.00 68.25 184 ASN A C 1
ATOM 1388 O O . ASN A 1 184 ? 15.154 -3.131 38.421 1.00 68.25 184 ASN A O 1
ATOM 1392 N N . THR A 1 185 ? 15.126 -1.877 36.572 1.00 67.94 185 THR A N 1
ATOM 1393 C CA . THR A 1 185 ? 14.710 -0.636 37.239 1.00 67.94 185 THR A CA 1
ATOM 1394 C C . THR A 1 185 ? 13.277 -0.295 36.863 1.00 67.94 185 THR A C 1
ATOM 1396 O O . THR A 1 185 ? 12.871 -0.482 35.718 1.00 67.94 185 THR A O 1
ATOM 1399 N N . LEU A 1 186 ? 12.519 0.210 37.837 1.00 70.81 186 LEU A N 1
ATOM 1400 C CA . LEU A 1 186 ? 11.205 0.783 37.596 1.00 70.81 186 LEU A CA 1
ATOM 1401 C C . LEU A 1 186 ? 11.375 2.283 37.377 1.00 70.81 186 LEU A C 1
ATOM 1403 O O . LEU A 1 186 ? 11.769 3.012 38.295 1.00 70.81 186 LEU A O 1
ATOM 1407 N N . CYS A 1 187 ? 11.070 2.741 36.171 1.00 72.12 187 CYS A N 1
ATOM 1408 C CA . CYS A 1 187 ? 11.001 4.160 35.859 1.00 72.12 187 CYS A CA 1
ATOM 1409 C C . CYS A 1 187 ? 9.583 4.672 36.062 1.00 72.12 187 CYS A C 1
ATOM 1411 O O . CYS A 1 187 ? 8.627 3.954 35.803 1.00 72.12 187 CYS A O 1
ATOM 1413 N N . LYS A 1 188 ? 9.466 5.922 36.496 1.00 74.38 188 LYS A N 1
ATOM 1414 C CA . LYS A 1 188 ? 8.234 6.702 36.493 1.00 74.38 188 LYS A CA 1
ATOM 1415 C C . LYS A 1 188 ? 8.402 7.829 35.484 1.00 74.38 188 LYS A C 1
ATOM 1417 O O . LYS A 1 188 ? 9.351 8.606 35.596 1.00 74.38 188 LYS A O 1
ATOM 1422 N N . ILE A 1 189 ? 7.490 7.897 34.528 1.00 75.75 189 ILE A N 1
ATOM 1423 C CA . ILE A 1 189 ? 7.554 8.726 33.330 1.00 75.75 189 ILE A CA 1
ATOM 1424 C C . ILE A 1 189 ? 6.321 9.628 33.307 1.00 75.75 189 ILE A C 1
ATOM 1426 O O . ILE A 1 189 ? 5.196 9.163 33.491 1.00 75.75 189 ILE A O 1
ATOM 1430 N N . THR A 1 190 ? 6.526 10.912 33.042 1.00 79.19 190 THR A N 1
ATOM 1431 C CA . THR A 1 190 ? 5.465 11.839 32.643 1.00 79.19 190 THR A CA 1
ATOM 1432 C C . THR A 1 190 ? 5.833 12.468 31.305 1.00 79.19 190 THR A C 1
ATOM 1434 O O . THR A 1 190 ? 7.010 12.699 31.028 1.00 79.19 190 THR A O 1
ATOM 1437 N N . ALA A 1 191 ? 4.835 12.720 30.462 1.00 79.62 191 ALA A N 1
ATOM 1438 C CA . ALA A 1 191 ? 5.024 13.255 29.116 1.00 79.62 191 ALA A CA 1
ATOM 1439 C C . ALA A 1 191 ? 4.277 14.577 28.938 1.00 79.62 191 ALA A C 1
ATOM 1441 O O . ALA A 1 191 ? 3.188 14.761 29.485 1.00 79.62 191 ALA A O 1
ATOM 1442 N N . ASN A 1 192 ? 4.860 15.495 28.174 1.00 82.50 192 ASN A N 1
ATOM 1443 C CA . ASN A 1 192 ? 4.206 16.710 27.694 1.00 82.50 192 ASN A CA 1
ATOM 1444 C C . ASN A 1 192 ? 4.728 17.085 26.294 1.00 82.50 192 ASN A C 1
ATOM 1446 O O . ASN A 1 192 ? 5.655 16.454 25.786 1.00 82.50 192 ASN A O 1
ATOM 1450 N N . ASP A 1 193 ? 4.189 18.152 25.700 1.00 81.06 193 ASP A N 1
ATOM 1451 C CA . ASP A 1 193 ? 4.561 18.628 24.355 1.00 81.06 193 ASP A CA 1
ATOM 1452 C C . ASP A 1 193 ? 6.057 18.964 24.176 1.00 81.06 193 ASP A C 1
ATOM 1454 O O . ASP A 1 193 ? 6.547 19.043 23.049 1.00 81.06 193 ASP A O 1
ATOM 1458 N N . THR A 1 194 ? 6.789 19.188 25.271 1.00 82.88 194 THR A N 1
ATOM 1459 C CA . THR A 1 194 ? 8.218 19.543 25.269 1.00 82.88 194 THR A CA 1
ATOM 1460 C C . THR A 1 194 ? 9.155 18.380 25.588 1.00 82.88 194 THR A C 1
ATOM 1462 O O . THR A 1 194 ? 10.364 18.567 25.490 1.00 82.88 194 THR A O 1
ATOM 1465 N N . GLY A 1 195 ? 8.623 17.202 25.925 1.00 82.94 195 GLY A N 1
ATOM 1466 C CA . GLY A 1 195 ? 9.402 15.991 26.185 1.00 82.94 195 GLY A CA 1
ATOM 1467 C C . GLY A 1 195 ? 8.952 15.231 27.432 1.00 82.94 195 GLY A C 1
ATOM 1468 O O . GLY A 1 195 ? 7.879 15.479 27.997 1.00 82.94 195 GLY A O 1
ATOM 1469 N N . LEU A 1 196 ? 9.791 14.290 27.861 1.00 81.94 196 LEU A N 1
ATOM 1470 C CA . LEU A 1 196 ? 9.559 13.443 29.026 1.00 81.94 196 LEU A CA 1
ATOM 1471 C C . LEU A 1 196 ? 10.239 13.984 30.284 1.00 81.94 196 LEU A C 1
ATOM 1473 O O . LEU A 1 196 ? 11.314 14.575 30.250 1.00 81.94 196 LEU A O 1
ATOM 1477 N N . THR A 1 197 ? 9.638 13.701 31.435 1.00 83.25 197 THR A N 1
ATOM 1478 C CA . THR A 1 197 ? 10.319 13.729 32.731 1.00 83.25 197 THR A CA 1
ATOM 1479 C C . THR A 1 197 ? 10.343 12.317 33.294 1.00 83.25 197 THR A C 1
ATOM 1481 O O . THR A 1 197 ? 9.297 11.689 33.456 1.00 83.25 197 THR A O 1
ATOM 1484 N N . VAL A 1 198 ? 11.539 11.813 33.603 1.00 78.56 198 VAL A N 1
ATOM 1485 C CA . VAL A 1 198 ? 11.738 10.438 34.076 1.00 78.56 198 VAL A CA 1
ATOM 1486 C C . VAL A 1 198 ? 12.418 10.436 35.439 1.00 78.56 198 VAL A C 1
ATOM 1488 O O . VAL A 1 198 ? 13.412 11.122 35.667 1.00 78.56 198 VAL A O 1
ATOM 1491 N N . THR A 1 199 ? 11.892 9.631 36.358 1.00 78.31 199 THR A N 1
ATOM 1492 C CA . THR A 1 199 ? 12.512 9.341 37.657 1.00 78.31 199 THR A CA 1
ATOM 1493 C C . THR A 1 199 ? 12.659 7.836 37.842 1.00 78.31 199 THR A C 1
ATOM 1495 O O . THR A 1 199 ? 11.920 7.054 37.249 1.00 78.31 199 THR A O 1
ATOM 1498 N N . ARG A 1 200 ? 13.617 7.411 38.671 1.00 75.19 200 ARG A N 1
ATOM 1499 C CA . ARG A 1 200 ? 13.861 5.996 38.995 1.00 75.19 200 ARG A CA 1
ATOM 1500 C C . ARG A 1 200 ? 13.564 5.738 40.468 1.00 75.19 200 ARG A C 1
ATOM 1502 O O . ARG A 1 200 ? 14.503 5.705 41.264 1.00 75.19 200 ARG A O 1
ATOM 1509 N N . PRO A 1 201 ? 12.282 5.600 40.853 1.00 66.50 201 PRO A N 1
ATOM 1510 C CA . PRO A 1 201 ? 11.925 5.298 42.236 1.00 66.50 201 PRO A CA 1
ATOM 1511 C C . PRO A 1 201 ? 12.554 3.987 42.727 1.00 66.50 201 PRO A C 1
ATOM 1513 O O . PRO A 1 201 ? 12.909 3.894 43.898 1.00 66.50 201 PRO A O 1
ATOM 1516 N N . VAL A 1 202 ? 12.766 3.009 41.832 1.00 67.06 202 VAL A N 1
ATOM 1517 C CA . VAL A 1 202 ? 13.297 1.684 42.187 1.00 67.06 202 VAL A CA 1
ATOM 1518 C C . VAL A 1 202 ? 14.504 1.331 41.327 1.00 67.06 202 VAL A C 1
ATOM 1520 O O . VAL A 1 202 ? 14.391 1.166 40.113 1.00 67.06 202 VAL A O 1
ATOM 1523 N N . GLN A 1 203 ? 15.659 1.156 41.967 1.00 68.38 203 GLN A N 1
ATOM 1524 C CA . GLN A 1 203 ? 16.920 0.707 41.353 1.00 68.38 203 GLN A CA 1
ATOM 1525 C C . GLN A 1 203 ? 17.332 -0.658 41.923 1.00 68.38 203 GLN A C 1
ATOM 1527 O O . GLN A 1 203 ? 18.431 -0.831 42.447 1.00 68.38 203 GLN A O 1
ATOM 1532 N N . LYS A 1 204 ? 16.388 -1.603 41.959 1.00 62.62 204 LYS A N 1
ATOM 1533 C CA . LYS A 1 204 ? 16.549 -2.906 42.612 1.00 62.62 204 LYS A CA 1
ATOM 1534 C C . LYS A 1 204 ? 15.751 -3.973 41.882 1.00 62.62 204 LYS A C 1
ATOM 1536 O O . LYS A 1 204 ? 14.733 -3.685 41.268 1.00 62.62 204 LYS A O 1
ATOM 1541 N N . TYR A 1 205 ? 16.223 -5.206 41.999 1.00 58.25 205 TYR A N 1
ATOM 1542 C CA . TYR A 1 205 ? 15.659 -6.358 41.316 1.00 58.25 205 TYR A CA 1
ATOM 1543 C C . TYR A 1 205 ? 14.246 -6.690 41.827 1.00 58.25 205 TYR A C 1
ATOM 1545 O O . TYR A 1 205 ? 14.032 -6.767 43.035 1.00 58.25 205 TYR A O 1
ATOM 1553 N N . ILE A 1 206 ? 13.310 -6.918 40.900 1.00 55.62 206 ILE A N 1
ATOM 1554 C CA . ILE A 1 206 ? 11.982 -7.481 41.166 1.00 55.62 206 ILE A CA 1
ATOM 1555 C C . ILE A 1 206 ? 12.020 -9.020 41.350 1.00 55.62 206 ILE A C 1
ATOM 1557 O O . ILE A 1 206 ? 11.171 -9.537 42.065 1.00 55.62 206 ILE A O 1
ATOM 1561 N N . THR A 1 207 ? 13.012 -9.772 40.843 1.00 51.34 207 THR A N 1
ATOM 1562 C CA . THR A 1 207 ? 13.156 -11.230 41.090 1.00 51.34 207 THR A CA 1
ATOM 1563 C C . THR A 1 207 ? 14.573 -11.642 41.534 1.00 51.34 207 THR A C 1
ATOM 1565 O O . THR A 1 207 ? 15.513 -10.883 41.384 1.00 51.34 207 THR A O 1
ATOM 1568 N N . PRO A 1 208 ? 14.793 -12.790 42.193 1.00 46.56 208 PRO A N 1
ATOM 1569 C CA . PRO A 1 208 ? 16.127 -13.164 42.686 1.00 46.56 208 PRO A CA 1
ATOM 1570 C C . PRO A 1 208 ? 16.929 -14.043 41.711 1.00 46.56 208 PRO A C 1
ATOM 1572 O O . PRO A 1 208 ? 18.146 -14.159 41.871 1.00 46.56 208 PRO A O 1
ATOM 1575 N N . ASP A 1 209 ? 16.264 -14.686 40.745 1.00 55.28 209 ASP A N 1
ATOM 1576 C CA . ASP A 1 209 ? 16.831 -15.709 39.864 1.00 55.28 209 ASP A CA 1
ATOM 1577 C C . ASP A 1 209 ? 16.743 -15.272 38.391 1.00 55.28 209 ASP A C 1
ATOM 1579 O O . ASP A 1 209 ? 15.679 -14.912 37.896 1.00 55.28 209 ASP A O 1
ATOM 1583 N N . PHE A 1 210 ? 17.873 -15.292 37.677 1.00 60.09 210 PHE A N 1
ATOM 1584 C CA . PHE A 1 210 ? 17.932 -14.950 36.245 1.00 60.09 210 PHE A CA 1
ATOM 1585 C C . PHE A 1 210 ? 17.432 -16.076 35.342 1.00 60.09 210 PHE A C 1
ATOM 1587 O O . PHE A 1 210 ? 17.499 -15.955 34.117 1.00 60.09 210 PHE A O 1
ATOM 1594 N N . GLN A 1 211 ? 16.959 -17.177 35.927 1.00 68.94 211 GLN A N 1
ATOM 1595 C CA . GLN A 1 211 ? 16.322 -18.244 35.177 1.00 68.94 211 GLN A CA 1
ATOM 1596 C C . GLN A 1 211 ? 15.155 -17.712 34.330 1.00 68.94 211 GLN A C 1
ATOM 1598 O O . GLN A 1 211 ? 15.038 -18.073 33.162 1.00 68.94 211 GLN A O 1
ATOM 1603 N N . TYR A 1 212 ? 14.342 -16.817 34.891 1.00 72.12 212 TYR A N 1
ATOM 1604 C CA . TYR A 1 212 ? 13.189 -16.228 34.223 1.00 72.12 212 TYR A CA 1
ATOM 1605 C C . TYR A 1 212 ? 13.414 -14.726 34.041 1.00 72.12 212 TYR A C 1
ATOM 1607 O O . TYR A 1 212 ? 13.620 -13.991 35.006 1.00 72.12 212 TYR A O 1
ATOM 1615 N N . LYS A 1 213 ? 13.351 -14.238 32.796 1.00 73.81 213 LYS A N 1
ATOM 1616 C CA . LYS A 1 213 ? 13.467 -12.801 32.491 1.00 73.81 213 LYS A CA 1
ATOM 1617 C C . LYS A 1 213 ? 12.161 -12.055 32.797 1.00 73.81 213 LYS A C 1
ATOM 1619 O O . LYS A 1 213 ? 11.476 -11.602 31.885 1.00 73.81 213 LYS A O 1
ATOM 1624 N N . TRP A 1 214 ? 11.768 -11.981 34.067 1.00 77.44 214 TRP A N 1
ATOM 1625 C CA . TRP A 1 214 ? 10.534 -11.306 34.481 1.00 77.44 214 TRP A CA 1
ATOM 1626 C C . TRP A 1 214 ? 10.560 -9.817 34.162 1.00 77.44 214 TRP A C 1
ATOM 1628 O O . TRP A 1 214 ? 11.502 -9.110 34.517 1.00 77.44 214 TRP A O 1
ATOM 1638 N N . GLY A 1 215 ? 9.489 -9.343 33.529 1.00 71.00 215 GLY A N 1
ATOM 1639 C CA . GLY A 1 215 ? 9.405 -7.978 33.019 1.00 71.00 215 GLY A CA 1
ATOM 1640 C C . GLY A 1 215 ? 9.818 -7.849 31.554 1.00 71.00 215 GLY A C 1
ATOM 1641 O O . GLY A 1 215 ? 9.820 -6.733 31.054 1.00 71.00 215 GLY A O 1
ATOM 1642 N N . TRP A 1 216 ? 10.094 -8.972 30.871 1.00 74.31 216 TRP A N 1
ATOM 1643 C CA . TRP A 1 216 ? 10.258 -9.028 29.413 1.00 74.31 216 TRP A CA 1
ATOM 1644 C C . TRP A 1 216 ? 9.072 -8.393 28.682 1.00 74.31 216 TRP A C 1
ATOM 1646 O O . TRP A 1 216 ? 9.271 -7.653 27.731 1.00 74.31 216 TRP A O 1
ATOM 1656 N N . ALA A 1 217 ? 7.858 -8.648 29.178 1.00 72.12 217 ALA A N 1
ATOM 1657 C CA . ALA A 1 217 ? 6.680 -7.847 28.879 1.00 72.12 217 ALA A CA 1
ATOM 1658 C C . ALA A 1 217 ? 5.916 -7.558 30.170 1.00 72.12 217 ALA A C 1
ATOM 1660 O O . ALA A 1 217 ? 5.965 -8.339 31.129 1.00 72.12 217 ALA A O 1
ATOM 1661 N N . VAL A 1 218 ? 5.198 -6.440 30.205 1.00 73.81 218 VAL A N 1
ATOM 1662 C CA . VAL A 1 218 ? 4.422 -6.017 31.374 1.00 73.81 218 VAL A CA 1
ATOM 1663 C C . VAL A 1 218 ? 3.046 -5.526 30.962 1.00 73.81 218 VAL A C 1
ATOM 1665 O O . VAL A 1 218 ? 2.882 -4.906 29.917 1.00 73.81 218 VAL A O 1
ATOM 1668 N N . ALA A 1 219 ? 2.049 -5.798 31.798 1.00 74.62 219 ALA A N 1
ATOM 1669 C CA . ALA A 1 219 ? 0.698 -5.296 31.590 1.00 74.62 219 ALA A CA 1
ATOM 1670 C C . ALA A 1 219 ? 0.034 -4.961 32.927 1.00 74.62 219 ALA A C 1
ATOM 1672 O O . ALA A 1 219 ? 0.140 -5.722 33.890 1.00 74.62 219 ALA A O 1
ATOM 1673 N N . SER A 1 220 ? -0.673 -3.836 32.994 1.00 65.31 220 SER A N 1
ATOM 1674 C CA . SER A 1 220 ? -1.542 -3.511 34.125 1.00 65.31 220 SER A CA 1
ATOM 1675 C C . SER A 1 220 ? -2.894 -4.222 33.989 1.00 65.31 220 SER A C 1
ATOM 1677 O O . SER A 1 220 ? -3.347 -4.550 32.890 1.00 65.31 220 SER A O 1
ATOM 1679 N N . HIS A 1 221 ? -3.542 -4.495 35.122 1.00 65.88 221 HIS A N 1
ATOM 1680 C CA . HIS A 1 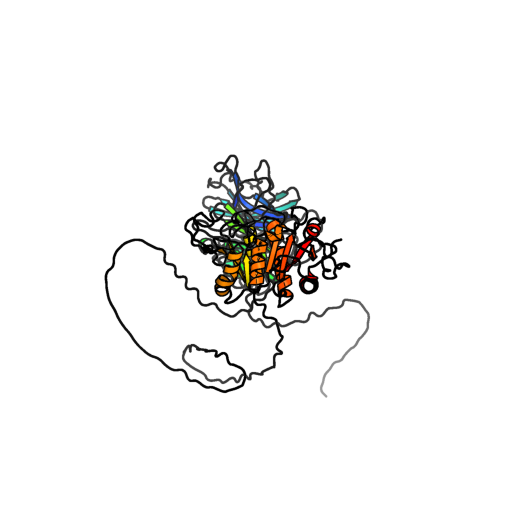221 ? -4.860 -5.123 35.170 1.00 65.88 221 HIS A CA 1
ATOM 1681 C C . HIS A 1 221 ? -5.778 -4.373 36.151 1.00 65.88 221 HIS A C 1
ATOM 1683 O O . HIS A 1 221 ? -5.320 -3.740 37.102 1.00 65.88 221 HIS A O 1
ATOM 1689 N N . THR A 1 222 ? -7.099 -4.429 35.942 1.00 65.94 222 THR A N 1
ATOM 1690 C CA . THR A 1 222 ? -8.093 -3.717 36.780 1.00 65.94 222 THR A CA 1
ATOM 1691 C C . THR A 1 222 ? -8.151 -4.149 38.240 1.00 65.94 222 THR A C 1
ATOM 1693 O O . THR A 1 222 ? -8.837 -3.514 39.036 1.00 65.94 222 THR A O 1
ATOM 1696 N N . ASP A 1 223 ? -7.478 -5.234 38.606 1.00 74.94 223 ASP A N 1
ATOM 1697 C CA . ASP A 1 223 ? -7.414 -5.713 39.989 1.00 74.94 223 ASP A CA 1
ATOM 1698 C C . ASP A 1 223 ? -6.345 -4.999 40.828 1.00 74.94 223 ASP A C 1
ATOM 1700 O O . ASP A 1 223 ? -6.193 -5.318 42.005 1.00 74.94 223 ASP A O 1
ATOM 1704 N N . GLY A 1 224 ? -5.640 -4.016 40.257 1.00 73.06 224 GLY A N 1
ATOM 1705 C CA . GLY A 1 224 ? -4.583 -3.278 40.950 1.00 73.06 224 GLY A CA 1
ATOM 1706 C C . GLY A 1 224 ? -3.262 -4.044 41.032 1.00 73.06 224 GLY A C 1
ATOM 1707 O O . GLY A 1 224 ? -2.365 -3.643 41.772 1.00 73.06 224 GLY A O 1
ATOM 1708 N N . GLU A 1 225 ? -3.129 -5.136 40.278 1.00 80.69 225 GLU A N 1
ATOM 1709 C CA . GLU A 1 225 ? -1.897 -5.904 40.151 1.00 80.69 225 GLU A CA 1
ATOM 1710 C C . GLU A 1 225 ? -1.273 -5.699 38.762 1.00 80.69 225 GLU A C 1
ATOM 1712 O O . GLU A 1 225 ? -1.955 -5.539 37.746 1.00 80.69 225 GLU A O 1
ATOM 1717 N N . ILE A 1 226 ? 0.052 -5.763 38.710 1.00 77.31 226 ILE A N 1
ATOM 1718 C CA . ILE A 1 226 ? 0.836 -5.751 37.478 1.00 77.31 226 ILE A CA 1
ATOM 1719 C C . ILE A 1 226 ? 1.159 -7.189 37.106 1.00 77.31 226 ILE A C 1
ATOM 1721 O O . ILE A 1 226 ? 1.550 -7.986 37.959 1.00 77.31 226 ILE A O 1
ATOM 1725 N N . ARG A 1 227 ? 0.995 -7.518 35.828 1.00 84.38 227 ARG A N 1
ATOM 1726 C CA . ARG A 1 227 ? 1.458 -8.764 35.225 1.00 84.38 227 ARG A CA 1
ATOM 1727 C C . ARG A 1 227 ? 2.885 -8.576 34.738 1.00 84.38 227 ARG A C 1
ATOM 1729 O O . ARG A 1 227 ? 3.173 -7.630 34.010 1.00 84.38 227 ARG A O 1
ATOM 1736 N N . LEU A 1 228 ? 3.754 -9.494 35.136 1.00 83.00 228 LEU A N 1
ATOM 1737 C CA . LEU A 1 228 ? 5.128 -9.593 34.668 1.00 83.00 228 LEU A CA 1
ATOM 1738 C C . LEU A 1 228 ? 5.230 -10.869 33.846 1.00 83.00 228 LEU A C 1
ATOM 1740 O O . LEU A 1 228 ? 5.080 -11.967 34.382 1.00 83.00 228 LEU A O 1
ATOM 1744 N N . PHE A 1 229 ? 5.472 -10.733 32.553 1.00 86.94 229 PHE A N 1
ATOM 1745 C CA . PHE A 1 229 ? 5.745 -11.867 31.688 1.00 86.94 229 PHE A CA 1
ATOM 1746 C C . PHE A 1 229 ? 7.247 -12.138 31.665 1.00 86.94 229 PHE A C 1
ATOM 1748 O O . PHE A 1 229 ? 8.061 -11.216 31.768 1.00 86.94 229 PHE A O 1
ATOM 1755 N N . ALA A 1 230 ? 7.611 -13.409 31.550 1.00 84.25 230 ALA A N 1
ATOM 1756 C CA . ALA A 1 230 ? 8.991 -13.841 31.389 1.00 84.25 230 ALA A CA 1
ATOM 1757 C C . ALA A 1 230 ? 9.119 -14.822 30.240 1.00 84.25 230 ALA A C 1
ATOM 1759 O O . ALA A 1 230 ? 8.196 -15.584 29.952 1.00 84.25 230 ALA A O 1
ATOM 1760 N N . VAL A 1 231 ? 10.314 -14.849 29.662 1.00 80.69 231 VAL A N 1
ATOM 1761 C CA . VAL A 1 231 ? 10.729 -15.900 28.743 1.00 80.69 231 VAL A CA 1
ATOM 1762 C C . VAL A 1 231 ? 11.823 -16.742 29.387 1.00 80.69 231 VAL A C 1
ATOM 1764 O O . VAL A 1 231 ? 12.791 -16.203 29.930 1.00 80.69 231 VAL A O 1
ATOM 1767 N N . GLN A 1 232 ? 11.680 -18.061 29.274 1.00 81.38 232 GLN A N 1
ATOM 1768 C CA . GLN A 1 232 ? 12.736 -19.038 29.534 1.00 81.38 232 GLN A CA 1
ATOM 1769 C C . GLN A 1 232 ? 12.594 -20.207 28.550 1.00 81.38 232 GLN A C 1
ATOM 1771 O O . GLN A 1 232 ? 11.489 -20.716 28.379 1.00 81.38 232 GLN A O 1
ATOM 1776 N N . ASP A 1 233 ? 13.696 -20.652 27.936 1.00 76.12 233 ASP A N 1
ATOM 1777 C CA . ASP A 1 233 ? 13.737 -21.835 27.058 1.00 76.12 233 ASP A CA 1
ATOM 1778 C C . ASP A 1 233 ? 12.614 -21.838 26.002 1.00 76.12 233 ASP A C 1
ATOM 1780 O O . ASP A 1 233 ? 11.875 -22.815 25.879 1.00 76.12 233 ASP A O 1
ATOM 1784 N N . GLU A 1 234 ? 12.427 -20.720 25.288 1.00 73.81 234 GLU A N 1
ATOM 1785 C CA . GLU A 1 234 ? 11.381 -20.572 24.255 1.00 73.81 234 GLU A CA 1
ATOM 1786 C C . GLU A 1 234 ? 9.944 -20.784 24.783 1.00 73.81 234 GLU A C 1
ATOM 1788 O O . GLU A 1 234 ? 9.052 -21.314 24.114 1.00 73.81 234 GLU A O 1
ATOM 1793 N N . ASN A 1 235 ? 9.700 -20.409 26.035 1.00 84.62 235 ASN A N 1
ATOM 1794 C CA . ASN A 1 235 ? 8.383 -20.484 26.651 1.00 84.62 235 ASN A CA 1
ATOM 1795 C C . ASN A 1 235 ? 8.049 -19.186 27.372 1.00 84.62 235 ASN A C 1
ATOM 1797 O O . ASN A 1 235 ? 8.922 -18.556 27.969 1.00 84.62 235 ASN A O 1
ATOM 1801 N N . LEU A 1 236 ? 6.768 -18.825 27.332 1.00 89.00 236 LEU A N 1
ATOM 1802 C CA . LEU A 1 236 ? 6.221 -17.663 28.017 1.00 89.00 236 LEU A CA 1
ATOM 1803 C C . LEU A 1 236 ? 5.687 -18.072 29.390 1.00 89.00 236 LEU A C 1
ATOM 1805 O O . LEU A 1 236 ? 4.986 -19.076 29.513 1.00 89.00 236 LEU A O 1
ATOM 1809 N N . TYR A 1 237 ? 5.961 -17.258 30.402 1.00 92.00 237 TYR A N 1
ATOM 1810 C CA . TYR A 1 237 ? 5.511 -17.427 31.783 1.00 92.00 237 TYR A CA 1
ATOM 1811 C C . TYR A 1 237 ? 4.884 -16.128 32.289 1.00 92.00 237 TYR A C 1
ATOM 1813 O O . TYR A 1 237 ? 5.138 -15.059 31.734 1.00 92.00 237 TYR A O 1
ATOM 1821 N N . ILE A 1 238 ? 4.086 -16.207 33.358 1.00 92.69 238 ILE A N 1
ATOM 1822 C CA . ILE A 1 238 ? 3.449 -15.036 33.972 1.00 92.69 238 ILE A CA 1
ATOM 1823 C C . ILE A 1 238 ? 3.556 -15.056 35.501 1.00 92.69 238 ILE A C 1
ATOM 1825 O O . ILE A 1 238 ? 3.321 -16.072 36.164 1.00 92.69 238 ILE A O 1
ATOM 1829 N N . ALA A 1 239 ? 3.887 -13.892 36.046 1.00 90.75 239 ALA A N 1
ATOM 1830 C CA . ALA A 1 239 ? 3.847 -13.553 37.454 1.00 90.75 239 ALA A CA 1
ATOM 1831 C C . ALA A 1 239 ? 2.974 -12.312 37.658 1.00 90.75 239 ALA A C 1
ATOM 1833 O O . ALA A 1 239 ? 2.649 -11.591 36.710 1.00 90.75 239 ALA A O 1
ATOM 1834 N N . LYS A 1 240 ? 2.591 -12.050 38.904 1.00 89.75 240 LYS A N 1
ATOM 1835 C CA . LYS A 1 240 ? 1.888 -10.826 39.274 1.00 89.75 240 LYS A CA 1
ATOM 1836 C C . LYS A 1 240 ? 2.288 -10.307 40.645 1.00 89.75 240 LYS A C 1
ATOM 1838 O O . LYS A 1 240 ? 2.665 -11.091 41.520 1.00 89.75 240 LYS A O 1
ATOM 1843 N N . VAL A 1 241 ? 2.164 -8.997 40.818 1.00 84.88 241 VAL A N 1
ATOM 1844 C CA . VAL A 1 241 ? 2.460 -8.275 42.061 1.00 84.88 241 VAL A CA 1
ATOM 1845 C C . VAL A 1 241 ? 1.515 -7.075 42.208 1.00 84.88 241 VAL A C 1
ATOM 1847 O O . VAL A 1 241 ? 1.186 -6.451 41.196 1.00 84.88 241 VAL A O 1
ATOM 1850 N N . PRO A 1 242 ? 1.054 -6.731 43.424 1.00 83.69 242 PRO A N 1
ATOM 1851 C CA . PRO A 1 242 ? 0.306 -5.498 43.651 1.00 83.69 242 PRO A CA 1
ATOM 1852 C C . PRO A 1 242 ? 1.109 -4.258 43.253 1.00 83.69 242 PRO A C 1
ATOM 1854 O O . PRO A 1 242 ? 2.322 -4.195 43.458 1.00 83.69 242 PRO A O 1
ATOM 1857 N N . TRP A 1 243 ? 0.421 -3.259 42.704 1.00 71.06 243 TRP A N 1
ATOM 1858 C CA . TRP A 1 243 ? 1.034 -2.029 42.204 1.00 71.06 243 TRP A CA 1
ATOM 1859 C C . TRP A 1 243 ? 1.933 -1.327 43.234 1.00 71.06 243 TRP A C 1
ATOM 1861 O O . TRP A 1 243 ? 3.068 -0.951 42.949 1.00 71.06 243 TRP A O 1
ATOM 1871 N N . ASP A 1 244 ? 1.409 -1.140 44.441 1.00 73.38 244 ASP A N 1
ATOM 1872 C CA . ASP A 1 244 ? 2.057 -0.458 45.560 1.00 73.38 244 ASP A CA 1
ATOM 1873 C C . ASP A 1 244 ? 3.135 -1.305 46.248 1.00 73.38 244 ASP A C 1
ATOM 1875 O O . ASP A 1 244 ? 3.858 -0.806 47.109 1.00 73.38 244 ASP A O 1
ATOM 1879 N N . GLU A 1 245 ? 3.278 -2.565 45.838 1.00 78.06 245 GLU A N 1
ATOM 1880 C CA . GLU A 1 245 ? 4.222 -3.526 46.401 1.00 78.06 245 GLU A CA 1
ATOM 1881 C C . GLU A 1 245 ? 5.215 -4.066 45.358 1.00 78.06 245 GLU A C 1
ATOM 1883 O O . GLU A 1 245 ? 5.918 -5.035 45.629 1.00 78.06 245 GLU A O 1
ATOM 1888 N N . MET A 1 246 ? 5.328 -3.429 44.186 1.00 70.12 246 MET A N 1
ATOM 1889 C CA . MET A 1 246 ? 6.287 -3.789 43.124 1.00 70.12 246 MET A CA 1
ATOM 1890 C C . MET A 1 246 ? 7.746 -3.878 43.595 1.00 70.12 246 MET A C 1
ATOM 1892 O O . MET A 1 246 ? 8.547 -4.601 43.009 1.00 70.12 246 MET A O 1
ATOM 1896 N N . GLU A 1 247 ? 8.098 -3.143 44.650 1.00 68.00 247 GLU A N 1
ATOM 1897 C CA . GLU A 1 247 ? 9.429 -3.166 45.267 1.00 68.00 247 GLU A CA 1
ATOM 1898 C C . GLU A 1 247 ? 9.672 -4.399 46.155 1.00 68.00 247 GLU A C 1
ATOM 1900 O O . GLU A 1 247 ? 10.821 -4.720 46.469 1.00 68.00 247 GLU A O 1
ATOM 1905 N N . ASP A 1 248 ? 8.610 -5.086 46.582 1.00 75.75 248 ASP A N 1
ATOM 1906 C CA . ASP A 1 248 ? 8.674 -6.240 47.472 1.00 75.75 248 ASP A CA 1
ATOM 1907 C C . ASP A 1 248 ? 8.528 -7.541 46.676 1.00 75.75 248 ASP A C 1
ATOM 1909 O O . ASP A 1 248 ? 7.441 -8.079 46.458 1.00 75.75 248 ASP A O 1
ATOM 1913 N N . THR A 1 249 ? 9.671 -8.104 46.292 1.00 70.69 249 THR A N 1
ATOM 1914 C CA . THR A 1 249 ? 9.759 -9.360 45.531 1.00 70.69 249 THR A CA 1
ATOM 1915 C C . THR A 1 249 ? 9.093 -10.549 46.235 1.00 70.69 249 THR A C 1
ATOM 1917 O O . THR A 1 249 ? 8.713 -11.524 45.587 1.00 70.69 249 THR A O 1
ATOM 1920 N N . SER A 1 250 ? 8.873 -10.480 47.557 1.00 79.88 250 SER A N 1
ATOM 1921 C CA . SER A 1 250 ? 8.160 -11.517 48.318 1.00 79.88 250 SER A CA 1
ATOM 1922 C C . SER A 1 250 ? 6.647 -11.544 48.062 1.00 79.88 250 SER A C 1
ATOM 1924 O O . SER A 1 250 ? 5.949 -12.482 48.482 1.00 79.88 250 SER A O 1
ATOM 1926 N N . LYS A 1 251 ? 6.132 -10.512 47.388 1.00 86.62 251 LYS A N 1
ATOM 1927 C CA . LYS A 1 251 ? 4.723 -10.347 47.017 1.00 86.62 251 LYS A CA 1
ATOM 1928 C C . LYS A 1 251 ? 4.413 -10.896 45.636 1.00 86.62 251 LYS A C 1
ATOM 1930 O O . LYS A 1 251 ? 3.239 -11.083 45.324 1.00 86.62 251 LYS A O 1
ATOM 1935 N N . LEU A 1 252 ? 5.441 -11.244 44.864 1.00 86.62 252 LEU A N 1
ATOM 1936 C CA . LEU A 1 252 ? 5.258 -11.935 43.602 1.00 86.62 252 LEU A CA 1
ATOM 1937 C C . LEU A 1 252 ? 4.562 -13.274 43.798 1.00 86.62 252 LEU A C 1
ATOM 1939 O O . LEU A 1 252 ? 4.888 -14.076 44.681 1.00 86.62 252 LEU A O 1
ATOM 1943 N N . THR A 1 253 ? 3.612 -13.521 42.910 1.00 92.88 253 THR A N 1
ATOM 1944 C CA . THR A 1 253 ? 3.020 -14.836 42.726 1.00 92.88 253 THR A CA 1
ATOM 1945 C C . THR A 1 253 ? 3.143 -15.255 41.272 1.00 92.88 253 THR A C 1
ATOM 1947 O O . THR A 1 253 ? 3.030 -14.435 40.368 1.00 92.88 253 THR A O 1
ATOM 1950 N N . TYR A 1 254 ? 3.389 -16.540 41.060 1.00 92.94 254 TYR A N 1
ATOM 1951 C CA . TYR A 1 254 ? 3.723 -17.156 39.784 1.00 92.94 254 TYR A CA 1
ATOM 1952 C C . TYR A 1 254 ? 2.623 -18.137 39.407 1.00 92.94 254 TYR A C 1
ATOM 1954 O O . TYR A 1 254 ? 2.137 -18.877 40.268 1.00 92.94 254 TYR A O 1
ATOM 1962 N N . TRP A 1 255 ? 2.221 -18.153 38.142 1.00 95.25 255 TRP A N 1
ATOM 1963 C CA . TRP A 1 255 ? 1.225 -19.108 37.675 1.00 95.25 255 TRP A CA 1
ATOM 1964 C C . TRP A 1 255 ? 1.837 -20.505 37.549 1.00 95.25 255 TRP A C 1
ATOM 1966 O O . TRP A 1 255 ? 2.757 -20.707 36.762 1.00 95.25 255 TRP A O 1
ATOM 1976 N N . ASP A 1 256 ? 1.323 -21.479 38.302 1.00 94.12 256 ASP A N 1
ATOM 1977 C CA . ASP A 1 256 ? 1.830 -22.862 38.302 1.00 94.12 256 ASP A CA 1
ATOM 1978 C C . ASP A 1 256 ? 1.131 -23.792 37.292 1.00 94.12 256 ASP A C 1
ATOM 1980 O O . ASP A 1 256 ? 1.353 -25.004 37.280 1.00 94.12 256 ASP A O 1
ATOM 1984 N N . GLY A 1 257 ? 0.255 -23.232 36.450 1.00 91.44 257 GLY A N 1
ATOM 1985 C CA . GLY A 1 257 ? -0.603 -23.975 35.523 1.00 91.44 257 GLY A CA 1
ATOM 1986 C C . GLY A 1 257 ? -2.015 -24.221 36.061 1.00 91.44 257 GLY A C 1
ATOM 1987 O O . GLY A 1 257 ? -2.931 -24.497 35.286 1.00 91.44 257 GLY A O 1
ATOM 1988 N N . THR A 1 258 ? -2.215 -24.092 37.373 1.00 91.44 258 THR A N 1
ATOM 1989 C CA . THR A 1 258 ? -3.505 -24.312 38.045 1.00 91.44 258 THR A CA 1
ATOM 1990 C C . THR A 1 258 ? -3.876 -23.216 39.040 1.00 91.44 258 THR A C 1
ATOM 1992 O O . THR A 1 258 ? -5.061 -22.943 39.238 1.00 91.44 258 THR A O 1
ATOM 1995 N N . SER A 1 259 ? -2.886 -22.601 39.682 1.00 94.00 259 SER A N 1
ATOM 1996 C CA . SER A 1 259 ? -3.049 -21.628 40.750 1.00 94.00 259 SER A CA 1
ATOM 1997 C C . SER A 1 259 ? -1.875 -20.647 40.810 1.00 94.00 259 SER A C 1
ATOM 1999 O O . SER A 1 259 ? -0.842 -20.832 40.168 1.00 94.00 259 SER A O 1
ATOM 2001 N N . TRP A 1 260 ? -2.044 -19.580 41.592 1.00 94.38 260 TRP A N 1
ATOM 2002 C CA . TRP A 1 260 ? -0.980 -18.619 41.867 1.00 94.38 260 TRP A CA 1
ATOM 2003 C C . TRP A 1 260 ? -0.159 -19.077 43.078 1.00 94.38 260 TRP A C 1
ATOM 2005 O O . TRP A 1 260 ? -0.671 -19.194 44.193 1.00 94.38 260 TRP A O 1
ATOM 2015 N N . SER A 1 261 ? 1.129 -19.317 42.857 1.00 94.19 261 SER A N 1
ATOM 2016 C CA . SER A 1 261 ? 2.085 -19.844 43.830 1.00 94.19 261 SER A CA 1
ATOM 2017 C C . SER A 1 261 ? 3.100 -18.778 44.236 1.00 94.19 261 SER A C 1
ATOM 2019 O O . SER A 1 261 ? 3.498 -17.951 43.430 1.00 94.19 261 SER A O 1
ATOM 2021 N N . LYS A 1 262 ? 3.599 -18.816 45.476 1.00 91.81 262 LYS A N 1
ATOM 2022 C CA . LYS A 1 262 ? 4.725 -17.959 45.909 1.00 91.81 262 LYS A CA 1
ATOM 2023 C C . LYS A 1 262 ? 6.103 -18.487 45.487 1.00 91.81 262 LYS A C 1
ATOM 2025 O O . LYS A 1 262 ? 7.119 -17.900 45.843 1.00 91.81 262 LYS A O 1
ATOM 2030 N N . LYS A 1 263 ? 6.163 -19.639 44.813 1.00 89.25 263 LYS A N 1
ATOM 2031 C CA . LYS A 1 263 ? 7.419 -20.291 44.424 1.00 89.25 263 LYS A CA 1
ATOM 2032 C C . LYS A 1 263 ? 7.689 -20.063 42.943 1.00 89.25 263 LYS A C 1
ATOM 2034 O O . LYS A 1 263 ? 7.000 -20.640 42.109 1.00 89.25 263 LYS A O 1
ATOM 2039 N N . GLU A 1 264 ? 8.736 -19.314 42.630 1.00 86.56 264 GLU A N 1
ATOM 2040 C CA . GLU A 1 264 ? 9.159 -19.059 41.247 1.00 86.56 264 GLU A CA 1
ATOM 2041 C C . GLU A 1 264 ? 9.422 -20.356 40.472 1.00 86.56 264 GLU A C 1
ATOM 2043 O O . GLU A 1 264 ? 8.882 -20.556 39.393 1.00 86.56 264 GLU A O 1
ATOM 2048 N N . ALA A 1 265 ? 10.110 -21.319 41.092 1.00 87.25 265 ALA A N 1
ATOM 2049 C CA . ALA A 1 265 ? 10.392 -22.627 40.495 1.00 87.25 265 ALA A CA 1
ATOM 2050 C C . ALA A 1 265 ? 9.147 -23.481 40.161 1.00 87.25 265 ALA A C 1
ATOM 2052 O O . ALA A 1 265 ? 9.290 -24.562 39.596 1.00 87.25 265 ALA A O 1
ATOM 2053 N N . SER A 1 266 ? 7.940 -23.054 40.556 1.00 90.06 266 SER A N 1
ATOM 2054 C CA . SER A 1 266 ? 6.688 -23.712 40.154 1.00 90.06 266 SER A CA 1
ATOM 2055 C C . SER A 1 266 ? 6.033 -23.092 38.923 1.00 90.06 266 SER A C 1
ATOM 2057 O O . SER A 1 266 ? 5.015 -23.620 38.490 1.00 90.06 266 SER A O 1
ATOM 2059 N N . ALA A 1 267 ? 6.585 -22.004 38.376 1.00 90.88 267 ALA A N 1
ATOM 2060 C CA . ALA A 1 267 ? 6.040 -21.337 37.205 1.00 90.88 267 ALA A CA 1
ATOM 2061 C C . ALA A 1 267 ? 5.888 -22.319 36.034 1.00 90.88 267 ALA A C 1
ATOM 2063 O O . ALA A 1 267 ? 6.820 -23.041 35.678 1.00 90.88 267 ALA A O 1
ATOM 2064 N N . ALA A 1 268 ? 4.699 -22.343 35.439 1.00 92.06 268 ALA A N 1
ATOM 2065 C CA . ALA A 1 268 ? 4.393 -23.162 34.279 1.00 92.06 268 ALA A CA 1
ATOM 2066 C C . ALA A 1 268 ? 4.263 -22.292 33.029 1.00 92.06 268 ALA A C 1
ATOM 2068 O O . ALA A 1 268 ? 3.735 -21.178 33.082 1.00 92.06 268 ALA A O 1
ATOM 2069 N N . SER A 1 269 ? 4.718 -22.839 31.902 1.00 91.88 269 SER A N 1
ATOM 2070 C CA . SER A 1 269 ? 4.581 -22.192 30.601 1.00 91.88 269 SER A CA 1
ATOM 2071 C C . SER A 1 269 ? 3.102 -21.999 30.253 1.00 91.88 269 SER A C 1
ATOM 2073 O O . SER A 1 269 ? 2.298 -22.928 30.365 1.00 91.88 269 SER A O 1
ATOM 2075 N N . ILE A 1 270 ? 2.752 -20.784 29.833 1.00 92.31 270 ILE A N 1
ATOM 2076 C CA . ILE A 1 270 ? 1.408 -20.408 29.370 1.00 92.31 270 ILE A CA 1
ATOM 2077 C C . ILE A 1 270 ? 1.301 -20.409 27.840 1.00 92.31 270 ILE A C 1
ATOM 2079 O O . ILE A 1 270 ? 0.191 -20.475 27.302 1.00 92.31 270 ILE A O 1
ATOM 2083 N N . ALA A 1 271 ? 2.444 -20.361 27.150 1.00 89.19 271 ALA A N 1
ATOM 2084 C CA . ALA A 1 271 ? 2.556 -20.428 25.700 1.00 89.19 271 ALA A CA 1
ATOM 2085 C C . ALA A 1 271 ? 3.934 -20.970 25.291 1.00 89.19 271 ALA A C 1
ATOM 2087 O O . ALA A 1 271 ? 4.952 -20.624 25.892 1.00 89.19 271 ALA A O 1
ATOM 2088 N N . THR A 1 272 ? 3.968 -21.769 24.227 1.00 83.00 272 THR A N 1
ATOM 2089 C CA . THR A 1 272 ? 5.208 -22.275 23.624 1.00 83.00 272 THR A CA 1
ATOM 2090 C C . THR A 1 272 ? 5.445 -21.582 22.289 1.00 83.00 272 THR A C 1
ATOM 2092 O O . THR A 1 272 ? 4.521 -21.453 21.483 1.00 83.00 272 THR A O 1
ATOM 2095 N N . GLY A 1 273 ? 6.675 -21.144 22.047 1.00 72.62 273 GLY A N 1
ATOM 2096 C CA . GLY A 1 273 ? 7.076 -20.452 20.825 1.00 72.62 273 GLY A CA 1
ATOM 2097 C C . GLY A 1 273 ? 8.464 -19.853 21.001 1.00 72.62 273 GLY A C 1
ATOM 2098 O O . GLY A 1 273 ? 8.870 -19.578 22.119 1.00 72.62 273 GLY A O 1
ATOM 2099 N N . SER A 1 274 ? 9.218 -19.630 19.931 1.00 78.25 274 SER A N 1
ATOM 2100 C CA . SER A 1 274 ? 10.582 -19.090 20.040 1.00 78.25 274 SER A CA 1
ATOM 2101 C C . SER A 1 274 ? 10.587 -17.590 20.406 1.00 78.25 274 SER A C 1
ATOM 2103 O O . SER A 1 274 ? 11.035 -16.765 19.621 1.00 78.25 274 SER A O 1
ATOM 2105 N N . PHE A 1 275 ? 10.034 -17.220 21.568 1.00 80.06 275 PHE A N 1
ATOM 2106 C CA . PHE A 1 275 ? 9.887 -15.852 22.074 1.00 80.06 275 PHE A CA 1
ATOM 2107 C C . PHE A 1 275 ? 11.264 -15.202 22.276 1.00 80.06 275 PHE A C 1
ATOM 2109 O O . PHE A 1 275 ? 11.868 -15.350 23.332 1.00 80.06 275 PHE A O 1
ATOM 2116 N N . ALA A 1 276 ? 11.785 -14.474 21.286 1.00 78.69 276 ALA A N 1
ATOM 2117 C CA . ALA A 1 276 ? 13.054 -13.758 21.438 1.00 78.69 276 ALA A CA 1
ATOM 2118 C C . ALA A 1 276 ? 12.840 -12.346 22.011 1.00 78.69 276 ALA A C 1
ATOM 2120 O O . ALA A 1 276 ? 13.522 -11.929 22.948 1.00 78.69 276 ALA A O 1
ATOM 2121 N N . SER A 1 277 ? 11.862 -11.626 21.466 1.00 79.94 277 SER A N 1
ATOM 2122 C CA . SER A 1 277 ? 11.464 -10.260 21.837 1.00 79.94 277 SER A CA 1
ATOM 2123 C C . SER A 1 277 ? 10.006 -10.034 21.438 1.00 79.94 277 SER A C 1
ATOM 2125 O O . SER A 1 277 ? 9.539 -10.672 20.492 1.00 79.94 277 SER A O 1
ATOM 2127 N N . GLY A 1 278 ? 9.274 -9.179 22.141 1.00 82.62 278 GLY A N 1
ATOM 2128 C CA . GLY A 1 278 ? 7.871 -8.925 21.843 1.00 82.62 278 GLY A CA 1
ATOM 2129 C C . GLY A 1 278 ? 7.109 -8.376 23.033 1.00 82.62 278 GLY A C 1
ATOM 2130 O O . GLY A 1 278 ? 7.687 -8.074 24.071 1.00 82.62 278 GLY A O 1
ATOM 2131 N N . ASP A 1 279 ? 5.793 -8.310 22.875 1.00 84.75 279 ASP A N 1
ATOM 2132 C CA . ASP A 1 279 ? 4.893 -7.700 23.843 1.00 84.75 279 ASP A CA 1
ATOM 2133 C C . ASP A 1 279 ? 3.631 -8.551 24.021 1.00 84.75 279 ASP A C 1
ATOM 2135 O O . ASP A 1 279 ? 3.153 -9.227 23.099 1.00 84.75 279 ASP A O 1
ATOM 2139 N N . VAL A 1 280 ? 3.069 -8.502 25.230 1.00 86.06 280 VAL A N 1
ATOM 2140 C CA . VAL A 1 280 ? 1.802 -9.156 25.573 1.00 86.06 280 VAL A CA 1
ATOM 2141 C C . VAL A 1 280 ? 0.800 -8.088 25.966 1.00 86.06 280 VAL A C 1
ATOM 2143 O O . VAL A 1 280 ? 0.996 -7.351 26.929 1.00 86.06 280 VAL A O 1
ATOM 2146 N N . PHE A 1 281 ? -0.296 -8.011 25.226 1.00 82.81 281 PHE A N 1
ATOM 2147 C CA . PHE A 1 281 ? -1.313 -6.995 25.425 1.00 82.81 281 PHE A CA 1
ATOM 2148 C C . PHE A 1 281 ? -2.696 -7.572 25.213 1.00 82.81 281 PHE A C 1
ATOM 2150 O O . PHE A 1 281 ? -2.916 -8.556 24.511 1.00 82.81 281 PHE A O 1
ATOM 2157 N N . TRP A 1 282 ? -3.669 -6.922 25.813 1.00 81.06 282 TRP A N 1
ATOM 2158 C CA . TRP A 1 282 ? -5.050 -7.227 25.541 1.00 81.06 282 TRP A CA 1
ATOM 2159 C C . TRP A 1 282 ? -5.496 -6.576 24.223 1.00 81.06 282 TRP A C 1
ATOM 2161 O O . TRP A 1 282 ? -5.257 -5.387 24.018 1.00 81.06 282 TRP A O 1
ATOM 2171 N N . SER A 1 283 ? -6.137 -7.339 23.330 1.00 79.44 283 SER A N 1
ATOM 2172 C CA . SER A 1 283 ? -6.572 -6.856 22.013 1.00 79.44 283 SER A CA 1
ATOM 2173 C C . SER A 1 283 ? -8.061 -6.543 21.984 1.00 79.44 283 SER A C 1
ATOM 2175 O O . SER A 1 283 ? -8.870 -7.478 22.085 1.00 79.44 283 SER A O 1
ATOM 2177 N N . PRO A 1 284 ? -8.437 -5.269 21.723 1.00 74.19 284 PRO A N 1
ATOM 2178 C CA . PRO A 1 284 ? -9.829 -4.926 21.604 1.00 74.19 284 PRO A CA 1
ATOM 2179 C C . PRO A 1 284 ? -10.581 -5.576 20.432 1.00 74.19 284 PRO A C 1
ATOM 2181 O O . PRO A 1 284 ? -11.805 -5.750 20.449 1.00 74.19 284 PRO A O 1
ATOM 2184 N N . HIS A 1 285 ? -9.851 -6.010 19.423 1.00 75.06 285 HIS A N 1
ATOM 2185 C CA . HIS A 1 285 ? -10.434 -6.691 18.286 1.00 75.06 285 HIS A CA 1
ATOM 2186 C C . HIS A 1 285 ? -10.772 -8.161 18.602 1.00 75.06 285 HIS A C 1
ATOM 2188 O O . HIS A 1 285 ? -11.849 -8.639 18.249 1.00 75.06 285 HIS A O 1
ATOM 2194 N N . HIS A 1 286 ? -9.901 -8.867 19.331 1.00 76.31 286 HIS A N 1
ATOM 2195 C CA . HIS A 1 286 ? -10.039 -10.312 19.564 1.00 76.31 286 HIS A CA 1
ATOM 2196 C C . HIS A 1 286 ? -10.793 -10.705 20.839 1.00 76.31 286 HIS A C 1
ATOM 2198 O O . HIS A 1 286 ? -11.115 -11.878 21.015 1.00 76.31 286 HIS A O 1
ATOM 2204 N N . GLN A 1 287 ? -11.069 -9.761 21.736 1.00 78.62 287 GLN A N 1
ATOM 2205 C CA . GLN A 1 287 ? -11.654 -10.025 23.059 1.00 78.62 287 GLN A CA 1
ATOM 2206 C C . GLN A 1 287 ? -10.823 -11.002 23.881 1.00 78.62 287 GLN A C 1
ATOM 2208 O O . GLN A 1 287 ? -11.355 -11.840 24.607 1.00 78.62 287 GLN A O 1
ATOM 2213 N N . SER A 1 288 ? -9.501 -10.890 23.733 1.00 84.94 288 SER A N 1
ATOM 2214 C CA . SER A 1 288 ? -8.542 -11.780 24.363 1.00 84.94 288 SER A CA 1
ATOM 2215 C C . SER A 1 288 ? -7.154 -11.147 24.489 1.00 84.94 288 SER A C 1
ATOM 2217 O O . SER A 1 288 ? -6.835 -10.145 23.842 1.00 84.94 288 SER A O 1
ATOM 2219 N N . TRP A 1 289 ? -6.317 -11.776 25.312 1.00 86.56 289 TRP A N 1
ATOM 2220 C CA . TRP A 1 289 ? -4.893 -11.483 25.417 1.00 86.56 289 TRP A CA 1
ATOM 2221 C C . TRP A 1 289 ? -4.144 -12.002 24.194 1.00 86.56 289 TRP A C 1
ATOM 2223 O O . TRP A 1 289 ? -4.374 -13.121 23.735 1.00 86.56 289 TRP A O 1
ATOM 2233 N N . VAL A 1 290 ? -3.238 -11.181 23.682 1.00 87.25 290 VAL A N 1
ATOM 2234 C CA . VAL A 1 290 ? -2.423 -11.429 22.499 1.00 87.25 290 VAL A CA 1
ATOM 2235 C C . VAL A 1 290 ? -0.960 -11.293 22.890 1.00 87.25 290 VAL A C 1
ATOM 2237 O O . VAL A 1 290 ? -0.555 -10.280 23.450 1.00 87.25 290 VAL A O 1
ATOM 2240 N N . ALA A 1 291 ? -0.170 -12.311 22.571 1.00 89.44 291 ALA A N 1
ATOM 2241 C CA . ALA A 1 291 ? 1.280 -12.244 22.569 1.00 89.44 291 ALA A CA 1
ATOM 2242 C C . ALA A 1 291 ? 1.746 -12.064 21.120 1.00 89.44 291 ALA A C 1
ATOM 2244 O O . ALA A 1 291 ? 1.499 -12.934 20.282 1.00 89.44 291 ALA A O 1
ATOM 2245 N N . MET A 1 292 ? 2.400 -10.944 20.820 1.00 87.88 292 MET A N 1
ATOM 2246 C CA . MET A 1 292 ? 3.015 -10.678 19.519 1.00 87.88 292 MET A CA 1
ATOM 2247 C C . MET A 1 292 ? 4.524 -10.594 19.701 1.00 87.88 292 MET A C 1
ATOM 2249 O O . MET A 1 292 ? 5.002 -9.844 20.545 1.00 87.88 292 MET A O 1
ATOM 2253 N N . PHE A 1 293 ? 5.279 -11.383 18.944 1.00 86.50 293 PHE A N 1
ATOM 2254 C CA . PHE A 1 293 ? 6.701 -11.565 19.215 1.00 86.50 293 PHE A CA 1
ATOM 2255 C C . PHE A 1 293 ? 7.496 -11.913 17.965 1.00 86.50 293 PHE A C 1
ATOM 2257 O O . PHE A 1 293 ? 6.970 -12.492 17.020 1.00 86.50 293 PHE A O 1
ATOM 2264 N N . MET A 1 294 ? 8.782 -11.588 17.971 1.00 83.81 294 MET A N 1
ATOM 2265 C CA . MET A 1 294 ? 9.735 -12.029 16.964 1.00 83.81 294 MET A CA 1
ATOM 2266 C C . MET A 1 294 ? 10.431 -13.320 17.418 1.00 83.81 294 MET A C 1
ATOM 2268 O O . MET A 1 294 ? 10.787 -13.475 18.589 1.00 83.81 294 MET A O 1
ATOM 2272 N N . GLY A 1 295 ? 10.616 -14.240 16.469 1.00 78.69 295 GLY A N 1
ATOM 2273 C CA . GLY A 1 295 ? 11.424 -15.449 16.620 1.00 78.69 295 GLY A CA 1
ATOM 2274 C C . GLY A 1 295 ? 12.923 -15.160 16.754 1.00 78.69 295 GLY A C 1
ATOM 2275 O O . GLY A 1 295 ? 13.393 -14.088 16.378 1.00 78.69 295 GLY A O 1
ATOM 2276 N N . GLU A 1 296 ? 13.715 -16.124 17.230 1.00 68.19 296 GLU A N 1
ATOM 2277 C CA . GLU A 1 296 ? 15.170 -15.945 17.310 1.00 68.19 296 GLU A CA 1
ATOM 2278 C C . GLU A 1 296 ? 15.811 -15.673 15.938 1.00 68.19 296 GLU A C 1
ATOM 2280 O O . GLU A 1 296 ? 15.450 -16.279 14.923 1.00 68.19 296 GLU A O 1
ATOM 2285 N N . ALA A 1 297 ? 16.848 -14.829 15.928 1.00 56.16 297 ALA A N 1
ATOM 2286 C CA . ALA A 1 297 ? 17.589 -14.450 14.723 1.00 56.16 297 ALA A CA 1
ATOM 2287 C C . ALA A 1 297 ? 18.165 -15.653 13.947 1.00 56.16 297 ALA A C 1
ATOM 2289 O O . ALA A 1 297 ? 18.258 -15.615 12.722 1.00 56.16 297 ALA A O 1
ATOM 2290 N N . ALA A 1 298 ? 18.505 -16.750 14.634 1.00 51.78 298 ALA A N 1
ATOM 2291 C CA . ALA A 1 298 ? 19.009 -17.976 14.009 1.00 51.78 298 ALA A CA 1
ATOM 2292 C C . ALA A 1 298 ? 17.928 -18.791 13.266 1.00 51.78 298 ALA A C 1
ATOM 2294 O O . ALA A 1 298 ? 18.263 -19.666 12.468 1.00 51.78 298 ALA A O 1
ATOM 2295 N N . THR A 1 299 ? 16.644 -18.514 13.517 1.00 51.19 299 THR A N 1
ATOM 2296 C CA . THR A 1 299 ? 15.498 -19.299 13.020 1.00 51.19 299 THR A CA 1
ATOM 2297 C C . THR A 1 299 ? 14.663 -18.584 11.951 1.00 51.19 299 THR A C 1
ATOM 2299 O O . THR A 1 299 ? 13.716 -19.173 11.435 1.00 51.19 299 THR A O 1
ATOM 2302 N N . GLY A 1 300 ? 15.036 -17.355 11.565 1.00 57.41 300 GLY A N 1
ATOM 2303 C CA . GLY A 1 300 ? 14.414 -16.620 10.452 1.00 57.41 300 GLY A CA 1
ATOM 2304 C C . GLY A 1 300 ? 13.785 -15.267 10.800 1.00 57.41 300 GLY A C 1
ATOM 2305 O O . GLY A 1 300 ? 13.113 -14.702 9.945 1.00 57.41 300 GLY A O 1
ATOM 2306 N N . SER A 1 301 ? 13.994 -14.740 12.017 1.00 72.50 301 SER A N 1
ATOM 2307 C CA . SER A 1 301 ? 13.535 -13.409 12.469 1.00 72.50 301 SER A CA 1
ATOM 2308 C C . SER A 1 301 ? 12.074 -13.054 12.134 1.00 72.50 301 SER A C 1
ATOM 2310 O O . SER A 1 301 ? 11.741 -11.901 11.878 1.00 72.50 301 SER A O 1
ATOM 2312 N N . THR A 1 302 ? 11.193 -14.049 12.111 1.00 80.00 302 THR A N 1
ATOM 2313 C CA . THR A 1 302 ? 9.777 -13.917 11.752 1.00 80.00 302 THR A CA 1
ATOM 2314 C C . THR A 1 302 ? 8.965 -13.318 12.903 1.00 80.00 302 THR A C 1
ATOM 2316 O O . THR A 1 302 ? 9.183 -13.688 14.058 1.00 80.00 302 THR A O 1
ATOM 2319 N N . PHE A 1 303 ? 7.985 -12.460 12.605 1.00 85.56 303 PHE A N 1
ATOM 2320 C CA . PHE A 1 303 ? 6.973 -12.050 13.584 1.00 85.56 303 PHE A CA 1
ATOM 2321 C C . PHE A 1 303 ? 5.854 -13.084 13.686 1.00 85.56 303 PHE A C 1
ATOM 2323 O O . PHE A 1 303 ? 5.291 -13.517 12.677 1.00 85.56 303 PHE A O 1
ATOM 2330 N N . TYR A 1 304 ? 5.497 -13.427 14.916 1.00 87.50 304 TYR A N 1
ATOM 2331 C CA . TYR A 1 304 ? 4.448 -14.356 15.294 1.00 87.50 304 TYR A CA 1
ATOM 2332 C C . TYR A 1 304 ? 3.412 -13.686 16.194 1.00 87.50 304 TYR A C 1
ATOM 2334 O O . TYR A 1 304 ? 3.670 -12.686 16.864 1.00 87.50 304 TYR A O 1
ATOM 2342 N N . VAL A 1 305 ? 2.232 -14.289 16.230 1.00 89.19 305 VAL A N 1
ATOM 2343 C CA . VAL A 1 305 ? 1.128 -13.950 17.118 1.00 89.19 305 VAL A CA 1
ATOM 2344 C C . VAL A 1 305 ? 0.578 -15.218 17.757 1.00 89.19 305 VAL A C 1
ATOM 2346 O O . VAL A 1 305 ? 0.482 -16.270 17.127 1.00 89.19 305 VAL A O 1
ATOM 2349 N N . SER A 1 306 ? 0.208 -15.124 19.024 1.00 88.69 306 SER A N 1
ATOM 2350 C CA . SER A 1 306 ? -0.449 -16.184 19.774 1.00 88.69 306 SER A CA 1
ATOM 2351 C C . SER A 1 306 ? -1.536 -15.564 20.650 1.00 88.69 306 SER A C 1
ATOM 2353 O O . SER A 1 306 ? -1.323 -14.516 21.257 1.00 88.69 306 SER A O 1
ATOM 2355 N N . ILE A 1 307 ? -2.725 -16.167 20.689 1.00 88.94 307 ILE A N 1
ATOM 2356 C CA . ILE A 1 307 ? -3.911 -15.583 21.335 1.00 88.94 307 ILE A CA 1
ATOM 2357 C C . ILE A 1 307 ? -4.364 -16.482 22.481 1.00 88.94 307 ILE A C 1
ATOM 2359 O O . ILE A 1 307 ? -4.434 -17.701 22.329 1.00 88.94 307 ILE A O 1
ATOM 2363 N N . SER A 1 308 ? -4.714 -15.906 23.629 1.00 89.00 308 SER A N 1
ATOM 2364 C CA . SER A 1 308 ? -5.290 -16.663 24.737 1.00 89.00 308 SER A CA 1
ATOM 2365 C C . SER A 1 308 ? -6.624 -17.285 24.322 1.00 89.00 308 SER A C 1
ATOM 2367 O O . SER A 1 308 ? -7.559 -16.610 23.890 1.00 89.00 308 SER A O 1
ATOM 2369 N N . THR A 1 309 ? -6.732 -18.600 24.465 1.00 84.44 309 THR A N 1
ATOM 2370 C CA . THR A 1 309 ? -7.958 -19.347 24.148 1.00 84.44 309 THR A CA 1
ATOM 2371 C C . THR A 1 309 ? -8.998 -19.265 25.262 1.00 84.44 309 THR A C 1
ATOM 2373 O O . THR A 1 309 ? -10.177 -19.522 25.026 1.00 84.44 309 THR A O 1
ATOM 2376 N N . SER A 1 310 ? -8.574 -18.910 26.478 1.00 82.50 310 SER A N 1
ATOM 2377 C CA . SER A 1 310 ? -9.462 -18.750 27.631 1.00 82.50 310 SER A CA 1
ATOM 2378 C C . SER A 1 310 ? -9.958 -17.316 27.810 1.00 82.50 310 SER A C 1
ATOM 2380 O O . SER A 1 310 ? -10.872 -17.091 28.601 1.00 82.50 310 SER A O 1
ATOM 2382 N N . GLY A 1 311 ? -9.341 -16.354 27.115 1.00 79.19 311 GLY A N 1
ATOM 2383 C CA . GLY A 1 311 ? -9.536 -14.929 27.364 1.00 79.19 311 GLY A CA 1
ATOM 2384 C C . GLY A 1 311 ? -8.802 -14.415 28.606 1.00 79.19 311 GLY A C 1
ATOM 2385 O O . GLY A 1 311 ? -8.902 -13.234 28.898 1.00 79.19 311 GLY A O 1
ATOM 2386 N N . ASN A 1 312 ? -8.055 -15.250 29.337 1.00 85.25 312 ASN A N 1
ATOM 2387 C CA . ASN A 1 312 ? -7.259 -14.808 30.491 1.00 85.25 312 ASN A CA 1
ATOM 2388 C C . ASN A 1 312 ? -5.776 -14.685 30.124 1.00 85.25 312 ASN A C 1
ATOM 2390 O O . ASN A 1 312 ? -5.274 -15.416 29.265 1.00 85.25 312 ASN A O 1
ATOM 2394 N N . GLU A 1 313 ? -5.057 -13.810 30.815 1.00 86.12 313 GLU A N 1
ATOM 2395 C CA . GLU A 1 313 ? -3.645 -13.499 30.577 1.00 86.12 313 GLU A CA 1
ATOM 2396 C C . GLU A 1 313 ? -2.714 -14.687 30.826 1.00 86.12 313 GLU A C 1
ATOM 2398 O O . GLU A 1 313 ? -1.666 -14.786 30.194 1.00 86.12 313 GLU A O 1
ATOM 2403 N N . TRP A 1 314 ? -3.111 -15.620 31.696 1.00 89.50 314 TRP A N 1
ATOM 2404 C CA . TRP A 1 314 ? -2.366 -16.844 32.006 1.00 89.50 314 TRP A CA 1
ATOM 2405 C C . TRP A 1 314 ? -2.699 -18.015 31.063 1.00 89.50 314 TRP A C 1
ATOM 2407 O O . TRP A 1 314 ? -2.307 -19.155 31.314 1.00 89.50 314 TRP A O 1
ATOM 2417 N N . GLY A 1 315 ? -3.411 -17.750 29.962 1.00 84.38 315 GLY A N 1
ATOM 2418 C CA . GLY A 1 315 ? -3.629 -18.712 28.886 1.00 84.38 315 GLY A CA 1
ATOM 2419 C C . GLY A 1 315 ? -4.666 -19.805 29.199 1.00 84.38 315 GLY A C 1
ATOM 2420 O O . GLY A 1 315 ? -5.567 -19.601 30.021 1.00 84.38 315 GLY A O 1
ATOM 2421 N N . PRO A 1 316 ? -4.601 -20.963 28.513 1.00 88.00 316 PRO A N 1
ATOM 2422 C CA . PRO A 1 316 ? -3.579 -21.335 27.531 1.00 88.00 316 PRO A CA 1
ATOM 2423 C C . PRO A 1 316 ? -3.695 -20.523 26.237 1.00 88.00 316 PRO A C 1
ATOM 2425 O O . PRO A 1 316 ? -4.800 -20.161 25.822 1.00 88.00 316 PRO A O 1
ATOM 2428 N N . TYR A 1 317 ? -2.563 -20.256 25.592 1.00 89.44 317 TYR A N 1
ATOM 2429 C CA . TYR A 1 317 ? -2.521 -19.571 24.301 1.00 89.44 317 TYR A CA 1
ATOM 2430 C C . TYR A 1 317 ? -2.561 -20.553 23.120 1.00 89.44 317 TYR A C 1
ATOM 2432 O O . TYR A 1 317 ? -2.288 -21.746 23.270 1.00 89.44 317 TYR A O 1
ATOM 2440 N N . THR A 1 318 ? -2.941 -20.063 21.939 1.00 86.88 318 THR A N 1
ATOM 2441 C CA . THR A 1 318 ? -2.885 -20.826 20.688 1.00 86.88 318 THR A CA 1
ATOM 2442 C C . THR A 1 318 ? -1.446 -21.169 20.305 1.00 86.88 318 THR A C 1
ATOM 2444 O O . THR A 1 318 ? -0.493 -20.528 20.747 1.00 86.88 318 THR A O 1
ATOM 2447 N N . GLU A 1 319 ? -1.278 -22.135 19.401 1.00 84.62 319 GLU A N 1
ATOM 2448 C CA . GLU A 1 319 ? -0.006 -22.286 18.689 1.00 84.62 319 GLU A CA 1
ATOM 2449 C C . GLU A 1 319 ? 0.384 -20.956 18.024 1.00 84.62 319 GLU A C 1
ATOM 2451 O O . GLU A 1 319 ? -0.487 -20.211 17.561 1.00 84.62 319 GLU A O 1
ATOM 2456 N N . ALA A 1 320 ? 1.681 -20.646 18.028 1.00 85.38 320 ALA A N 1
ATOM 2457 C CA . ALA A 1 320 ? 2.212 -19.431 17.434 1.00 85.38 320 ALA A CA 1
ATOM 2458 C C . ALA A 1 320 ? 1.955 -19.409 15.924 1.00 85.38 320 ALA A C 1
ATOM 2460 O O . ALA A 1 320 ? 2.308 -20.333 15.191 1.00 85.38 320 ALA A O 1
ATOM 2461 N N . GLN A 1 321 ? 1.352 -18.329 15.450 1.00 83.44 321 GLN A N 1
ATOM 2462 C CA . GLN A 1 321 ? 0.998 -18.135 14.055 1.00 83.44 321 GLN A CA 1
ATOM 2463 C C . GLN A 1 321 ? 1.892 -17.072 13.456 1.00 83.44 321 GLN A C 1
ATOM 2465 O O . GLN A 1 321 ? 2.066 -16.003 14.027 1.00 83.44 321 GLN A O 1
ATOM 2470 N N . LYS A 1 322 ? 2.463 -17.357 12.294 1.00 83.94 322 LYS A N 1
ATOM 2471 C CA . LYS A 1 322 ? 3.291 -16.395 11.575 1.00 83.94 322 LYS A 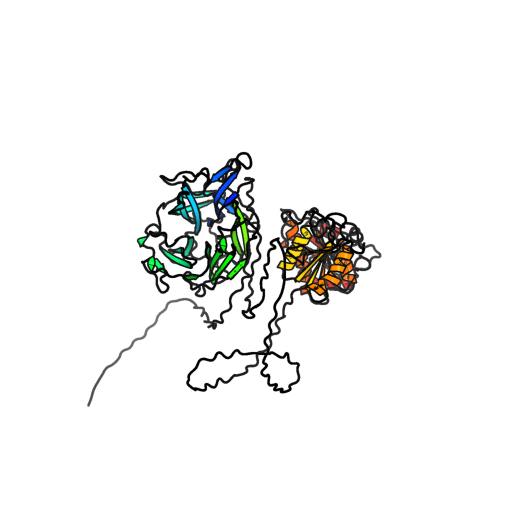CA 1
ATOM 2472 C C . LYS A 1 322 ? 2.446 -15.225 11.065 1.00 83.94 322 LYS A C 1
ATOM 2474 O O . LYS A 1 322 ? 1.422 -15.452 10.426 1.00 83.94 322 LYS A O 1
ATOM 2479 N N . ILE A 1 323 ? 2.929 -14.005 11.291 1.00 79.44 323 ILE A N 1
ATOM 2480 C CA . ILE A 1 323 ? 2.385 -12.762 10.733 1.00 79.44 323 ILE A CA 1
ATOM 2481 C C . ILE A 1 323 ? 3.127 -12.423 9.435 1.00 79.44 323 ILE A C 1
ATOM 2483 O O . ILE A 1 323 ? 2.532 -12.428 8.362 1.00 79.44 323 ILE A O 1
ATOM 2487 N N . PHE A 1 324 ? 4.436 -12.160 9.516 1.00 75.81 324 PHE A N 1
ATOM 2488 C CA . PHE A 1 324 ? 5.274 -11.821 8.362 1.00 75.81 324 PHE A CA 1
ATOM 2489 C C . PHE A 1 324 ? 6.759 -12.091 8.632 1.00 75.81 324 PHE A C 1
ATOM 2491 O O . PHE A 1 324 ? 7.184 -12.171 9.786 1.00 75.81 324 PHE A O 1
ATOM 2498 N N . ASP A 1 325 ? 7.543 -12.209 7.558 1.00 77.25 325 ASP A N 1
ATOM 2499 C CA . ASP A 1 325 ? 9.004 -12.176 7.636 1.00 77.25 325 ASP A CA 1
ATOM 2500 C C . ASP A 1 325 ? 9.484 -10.759 7.310 1.00 77.25 325 ASP A C 1
ATOM 2502 O O . ASP A 1 325 ? 9.202 -10.263 6.212 1.00 77.25 325 ASP A O 1
ATOM 2506 N N . PRO A 1 326 ? 10.213 -10.098 8.217 1.00 71.25 326 PRO A N 1
ATOM 2507 C CA . PRO A 1 326 ? 11.015 -8.945 7.856 1.00 71.25 326 PRO A CA 1
ATOM 2508 C C . PRO A 1 326 ? 11.974 -9.290 6.704 1.00 71.25 326 PRO A C 1
ATOM 2510 O O . PRO A 1 326 ? 12.445 -10.430 6.622 1.00 71.25 326 PRO A O 1
ATOM 2513 N N . PRO A 1 327 ? 12.303 -8.330 5.821 1.00 63.44 327 PRO A N 1
ATOM 2514 C CA . PRO A 1 327 ? 13.285 -8.549 4.765 1.00 63.44 327 PRO A CA 1
ATOM 2515 C C . PRO A 1 327 ? 14.599 -9.114 5.325 1.00 63.44 327 PRO A C 1
ATOM 2517 O O . PRO A 1 327 ? 15.125 -8.624 6.326 1.00 63.44 327 PRO A O 1
ATOM 2520 N N . TRP A 1 328 ? 15.123 -10.150 4.672 1.00 54.28 328 TRP A N 1
ATOM 2521 C CA . TRP A 1 328 ? 16.344 -10.847 5.073 1.00 54.28 328 TRP A CA 1
ATOM 2522 C C . TRP A 1 328 ? 17.289 -10.997 3.875 1.00 54.28 328 TRP A C 1
ATOM 2524 O O . TRP A 1 328 ? 16.847 -11.362 2.785 1.00 54.28 328 TRP A O 1
ATOM 2534 N N . ASP A 1 329 ? 18.579 -10.727 4.089 1.00 53.38 329 ASP A N 1
ATOM 2535 C CA . ASP A 1 329 ? 19.663 -10.916 3.115 1.00 53.38 329 ASP A CA 1
ATOM 2536 C C . ASP A 1 329 ? 20.904 -11.503 3.816 1.00 53.38 329 ASP A C 1
ATOM 2538 O O . ASP A 1 329 ? 21.046 -11.417 5.040 1.00 53.38 329 ASP A O 1
ATOM 2542 N N . GLN A 1 330 ? 21.815 -12.124 3.064 1.00 47.97 330 GLN A N 1
ATOM 2543 C CA . GLN A 1 330 ? 23.000 -12.768 3.629 1.00 47.97 330 GLN A CA 1
ATOM 2544 C C . GLN A 1 330 ? 23.890 -11.763 4.373 1.00 47.97 330 GLN A C 1
ATOM 2546 O O . GLN A 1 330 ? 24.460 -10.850 3.784 1.00 47.97 330 GLN A O 1
ATOM 2551 N N . GLY A 1 331 ? 24.055 -11.981 5.681 1.00 55.16 331 GLY A N 1
ATOM 2552 C CA . GLY A 1 331 ? 24.855 -11.122 6.561 1.00 55.16 331 GLY A CA 1
ATOM 2553 C C . GLY A 1 331 ? 24.048 -10.065 7.318 1.00 55.16 331 GLY A C 1
ATOM 2554 O O . GLY A 1 331 ? 24.629 -9.374 8.151 1.00 55.16 331 GLY A O 1
ATOM 2555 N N . ILE A 1 332 ? 22.733 -9.984 7.082 1.00 62.28 332 ILE A N 1
ATOM 2556 C CA . ILE A 1 332 ? 21.804 -9.115 7.804 1.00 62.28 332 ILE A CA 1
ATOM 2557 C C . ILE A 1 332 ? 20.855 -9.976 8.653 1.00 62.28 332 ILE A C 1
ATOM 2559 O O . ILE A 1 332 ? 20.250 -10.917 8.145 1.00 62.28 332 ILE A O 1
ATOM 2563 N N . PHE A 1 333 ? 20.711 -9.682 9.948 1.00 71.94 333 PHE A N 1
ATOM 2564 C CA . PHE A 1 333 ? 19.752 -10.361 10.833 1.00 71.94 333 PHE A CA 1
ATOM 2565 C C . PHE A 1 333 ? 18.836 -9.362 11.539 1.00 71.94 333 PHE A C 1
ATOM 2567 O O . PHE A 1 333 ? 19.268 -8.267 11.891 1.00 71.94 333 PHE A O 1
ATOM 2574 N N . ASN A 1 334 ? 17.575 -9.744 11.753 1.00 79.44 334 ASN A N 1
ATOM 2575 C CA . ASN A 1 334 ? 16.592 -8.910 12.443 1.00 79.44 334 ASN A CA 1
ATOM 2576 C C . ASN A 1 334 ? 16.401 -9.396 13.892 1.00 79.44 334 ASN A C 1
ATOM 2578 O O . ASN A 1 334 ? 16.427 -10.606 14.144 1.00 79.44 334 ASN A O 1
ATOM 2582 N N . TYR A 1 335 ? 16.242 -8.472 14.837 1.00 79.50 335 TYR A N 1
ATOM 2583 C CA . TYR A 1 335 ? 16.061 -8.749 16.268 1.00 79.50 335 TYR A CA 1
ATOM 2584 C C . TYR A 1 335 ? 15.347 -7.582 16.971 1.00 79.50 335 TYR A C 1
ATOM 2586 O O . TYR A 1 335 ? 15.041 -6.585 16.328 1.00 79.50 335 TYR A O 1
ATOM 2594 N N . GLY A 1 336 ? 15.072 -7.687 18.277 1.00 77.88 336 GLY A N 1
ATOM 2595 C CA . GLY A 1 336 ? 14.524 -6.562 19.058 1.00 77.88 336 GLY A CA 1
ATOM 2596 C C . GLY A 1 336 ? 13.123 -6.138 18.609 1.00 77.88 336 GLY A C 1
ATOM 2597 O O . GLY A 1 336 ? 12.829 -4.954 18.507 1.00 77.88 336 GLY A O 1
ATOM 2598 N N . GLY A 1 337 ? 12.296 -7.117 18.240 1.00 82.06 337 GLY A N 1
ATOM 2599 C CA . GLY A 1 337 ? 10.925 -6.909 17.799 1.00 82.06 337 GLY A CA 1
ATOM 2600 C C . GLY A 1 337 ? 9.985 -6.514 18.942 1.00 82.06 337 GLY A C 1
ATOM 2601 O O . GLY A 1 337 ? 9.958 -7.228 19.941 1.00 82.06 337 GLY A O 1
ATOM 2602 N N . HIS A 1 338 ? 9.181 -5.466 18.749 1.00 83.56 338 HIS A N 1
ATOM 2603 C CA . HIS A 1 338 ? 8.190 -4.954 19.706 1.00 83.56 338 HIS A CA 1
ATOM 2604 C C . HIS A 1 338 ? 6.853 -4.612 19.044 1.00 83.56 338 HIS A C 1
ATOM 2606 O O . HIS A 1 338 ? 6.801 -4.400 17.832 1.00 83.56 338 HIS A O 1
ATOM 2612 N N . ALA A 1 339 ? 5.780 -4.535 19.835 1.00 83.81 339 ALA A N 1
ATOM 2613 C CA . ALA A 1 339 ? 4.429 -4.187 19.407 1.00 83.81 339 ALA A CA 1
ATOM 2614 C C . ALA A 1 339 ? 3.789 -3.090 20.284 1.00 83.81 339 ALA A C 1
ATOM 2616 O O . ALA A 1 339 ? 3.649 -3.225 21.495 1.00 83.81 339 ALA A O 1
ATOM 2617 N N . TYR A 1 340 ? 3.292 -2.030 19.644 1.00 81.25 340 TYR A N 1
ATOM 2618 C CA . TYR A 1 340 ? 2.639 -0.873 20.259 1.00 81.25 340 TYR A CA 1
ATOM 2619 C C . TYR A 1 340 ? 1.144 -0.866 19.922 1.00 81.25 340 TYR A C 1
ATOM 2621 O O . TYR A 1 340 ? 0.674 -0.187 19.005 1.00 81.25 340 TYR A O 1
ATOM 2629 N N . SER A 1 341 ? 0.369 -1.647 20.670 1.00 78.88 341 SER A N 1
ATOM 2630 C CA . SER A 1 341 ? -1.081 -1.782 20.460 1.00 78.88 341 SER A CA 1
ATOM 2631 C C . SER A 1 341 ? -1.889 -0.527 20.812 1.00 78.88 341 SER A C 1
ATOM 2633 O O . SER A 1 341 ? -3.020 -0.381 20.363 1.00 78.88 341 SER A O 1
ATOM 2635 N N . GLN A 1 342 ? -1.310 0.397 21.582 1.00 75.00 342 GLN A N 1
ATOM 2636 C CA . GLN A 1 342 ? -1.991 1.588 22.111 1.00 75.00 342 GLN A CA 1
ATOM 2637 C C . GLN A 1 342 ? -1.895 2.826 21.200 1.00 75.00 342 GLN A C 1
ATOM 2639 O O . GLN A 1 342 ? -2.477 3.872 21.494 1.00 75.00 342 GLN A O 1
ATOM 2644 N N . PHE A 1 343 ? -1.114 2.742 20.120 1.00 74.38 343 PHE A N 1
ATOM 2645 C CA . PHE A 1 343 ? -0.779 3.902 19.288 1.00 74.38 343 PHE A CA 1
ATOM 2646 C C . PHE A 1 343 ? -1.913 4.315 18.343 1.00 74.38 343 PHE A C 1
ATOM 2648 O O . PHE A 1 343 ? -1.931 5.446 17.865 1.00 74.38 343 PHE A O 1
ATOM 2655 N N . PHE A 1 344 ? -2.878 3.433 18.090 1.00 69.06 344 PHE A N 1
ATOM 2656 C CA . PHE A 1 344 ? -4.009 3.707 17.207 1.00 69.06 344 PHE A CA 1
ATOM 2657 C C . PHE A 1 344 ? -5.294 3.910 18.014 1.00 69.06 344 PHE A C 1
ATOM 2659 O O . PHE A 1 344 ? -5.628 3.100 18.872 1.00 69.06 344 PHE A O 1
ATOM 2666 N N . ASP A 1 345 ? -6.027 4.988 17.717 1.00 55.31 345 ASP A N 1
ATOM 2667 C CA . ASP A 1 345 ? -7.261 5.372 18.427 1.00 55.31 345 ASP A CA 1
ATOM 2668 C C . ASP A 1 345 ? -8.545 4.731 17.848 1.00 55.31 345 ASP A C 1
ATOM 2670 O O . ASP A 1 345 ? -9.644 4.965 18.354 1.00 55.31 345 ASP A O 1
ATOM 2674 N N . THR A 1 346 ? -8.440 3.963 16.757 1.00 54.16 346 THR A N 1
ATOM 2675 C CA . THR A 1 346 ? -9.579 3.351 16.039 1.00 54.16 346 THR A CA 1
ATOM 2676 C C . THR A 1 346 ? -9.939 1.973 16.618 1.00 54.16 346 THR A C 1
ATOM 2678 O O . THR A 1 346 ? -9.496 1.655 17.713 1.00 54.16 346 THR A O 1
ATOM 2681 N N . ASP A 1 347 ? -10.761 1.160 15.932 1.00 56.34 347 ASP A N 1
ATOM 2682 C CA . ASP A 1 347 ? -11.361 -0.133 16.356 1.00 56.34 347 ASP A CA 1
ATOM 2683 C C . ASP A 1 347 ? -10.379 -1.253 16.830 1.00 56.34 347 ASP A C 1
ATOM 2685 O O . ASP A 1 347 ? -10.725 -2.436 16.822 1.00 56.34 347 ASP A O 1
ATOM 2689 N N . ALA A 1 348 ? -9.143 -0.903 17.203 1.00 64.00 348 ALA A N 1
ATOM 2690 C CA . ALA A 1 348 ? -8.015 -1.732 17.625 1.00 64.00 348 ALA A CA 1
ATOM 2691 C C . ALA A 1 348 ? -7.632 -2.830 16.635 1.00 64.00 348 ALA A C 1
ATOM 2693 O O . ALA A 1 348 ? -7.128 -3.890 17.012 1.00 64.00 348 ALA A O 1
ATOM 2694 N N . LYS A 1 349 ? -7.894 -2.560 15.356 1.00 72.25 349 LYS A N 1
ATOM 2695 C CA . LYS A 1 349 ? -7.460 -3.396 14.241 1.00 72.25 349 LYS A CA 1
ATOM 2696 C C . LYS A 1 349 ? -5.990 -3.190 13.918 1.00 72.25 349 LYS A C 1
ATOM 2698 O O . LYS A 1 349 ? -5.361 -4.110 13.428 1.00 72.25 349 LYS A O 1
ATOM 2703 N N . ASP A 1 350 ? -5.445 -2.018 14.219 1.00 77.75 350 ASP A N 1
ATOM 2704 C CA . ASP A 1 350 ? -4.067 -1.673 13.894 1.00 77.75 350 ASP A CA 1
ATOM 2705 C C . ASP A 1 350 ? -3.161 -1.819 15.125 1.00 77.75 350 ASP A C 1
ATOM 2707 O O . ASP A 1 350 ? -3.483 -1.347 16.214 1.00 77.75 350 ASP A O 1
ATOM 2711 N N . VAL A 1 351 ? -2.008 -2.457 14.937 1.00 80.50 351 VAL A N 1
ATOM 2712 C CA . VAL A 1 351 ? -0.913 -2.579 15.906 1.00 80.50 351 VAL A CA 1
ATOM 2713 C C . VAL A 1 351 ? 0.365 -2.136 15.208 1.00 80.50 351 VAL A C 1
ATOM 2715 O O . VAL A 1 351 ? 0.643 -2.570 14.094 1.00 80.50 351 VAL A O 1
ATOM 2718 N N . LEU A 1 352 ? 1.149 -1.252 15.820 1.00 80.88 352 LEU A N 1
ATOM 2719 C CA . LEU A 1 352 ? 2.441 -0.862 15.255 1.00 80.88 352 LEU A CA 1
ATOM 2720 C C . LEU A 1 352 ? 3.456 -1.880 15.753 1.00 80.88 352 LEU A C 1
ATOM 2722 O O . LEU A 1 352 ? 3.422 -2.223 16.926 1.00 80.88 352 LEU A O 1
ATOM 2726 N N . VAL A 1 353 ? 4.361 -2.341 14.906 1.00 82.94 353 VAL A N 1
ATOM 2727 C CA . VAL A 1 353 ? 5.509 -3.149 15.314 1.00 82.94 353 VAL A CA 1
ATOM 2728 C C . VAL A 1 353 ? 6.803 -2.458 14.930 1.00 82.94 353 VAL A C 1
ATOM 2730 O O . VAL A 1 353 ? 6.840 -1.724 13.944 1.00 82.94 353 VAL A O 1
ATOM 2733 N N . SER A 1 354 ? 7.867 -2.695 15.685 1.00 81.19 354 SER A N 1
ATOM 2734 C CA . SER A 1 354 ? 9.229 -2.274 15.346 1.00 81.19 354 SER A CA 1
ATOM 2735 C C . SER A 1 354 ? 10.203 -3.432 15.492 1.00 81.19 354 SER A C 1
ATOM 2737 O O . SER A 1 354 ? 9.886 -4.400 16.171 1.00 81.19 354 SER A O 1
ATOM 2739 N N . TRP A 1 355 ? 11.355 -3.362 14.829 1.00 82.56 355 TRP A N 1
ATOM 2740 C CA . TRP A 1 355 ? 12.477 -4.283 15.018 1.00 82.56 355 TRP A CA 1
ATOM 2741 C C . TRP A 1 355 ? 13.789 -3.650 14.562 1.00 82.56 355 TRP A C 1
ATOM 2743 O O . TRP A 1 355 ? 13.792 -2.755 13.718 1.00 82.56 355 TRP A O 1
ATOM 2753 N N . THR A 1 356 ? 14.913 -4.151 15.057 1.00 79.50 356 THR A N 1
ATOM 2754 C CA . THR A 1 356 ? 16.249 -3.771 14.597 1.00 79.50 356 THR A CA 1
ATOM 2755 C C . THR A 1 356 ? 16.721 -4.662 13.459 1.00 79.50 356 THR A C 1
ATOM 2757 O O . THR A 1 356 ? 16.665 -5.889 13.544 1.00 79.50 356 THR A O 1
ATOM 2760 N N . VAL A 1 357 ? 17.288 -4.044 12.428 1.00 75.69 357 VAL A N 1
ATOM 2761 C CA . VAL A 1 357 ? 18.118 -4.686 11.406 1.00 75.69 357 VAL A CA 1
ATOM 2762 C C . VAL A 1 357 ? 19.588 -4.577 11.824 1.00 75.69 357 VAL A C 1
ATOM 2764 O O . VAL A 1 357 ? 20.055 -3.489 12.177 1.00 75.69 357 VAL A O 1
ATOM 2767 N N . SER A 1 358 ? 20.341 -5.680 11.775 1.00 68.06 358 SER A N 1
ATOM 2768 C CA . SER A 1 358 ? 21.764 -5.716 12.140 1.00 68.06 358 SER A CA 1
ATOM 2769 C C . SER A 1 358 ? 22.551 -4.601 11.443 1.00 68.06 358 SER A C 1
ATOM 2771 O O . SER A 1 358 ? 22.540 -4.511 10.214 1.00 68.06 358 SER A O 1
ATOM 2773 N N . GLY A 1 359 ? 23.225 -3.763 12.235 1.00 61.69 359 GLY A N 1
ATOM 2774 C CA . GLY A 1 359 ? 23.712 -2.447 11.800 1.00 61.69 359 GLY A CA 1
ATOM 2775 C C . GLY A 1 359 ? 22.983 -1.262 12.454 1.00 61.69 359 GLY A C 1
ATOM 2776 O O . GLY A 1 359 ? 23.280 -0.127 12.097 1.00 61.69 359 GLY A O 1
ATOM 2777 N N . ALA A 1 360 ? 22.087 -1.527 13.417 1.00 59.62 360 ALA A N 1
ATOM 2778 C CA . ALA A 1 360 ? 21.341 -0.544 14.215 1.00 59.62 360 ALA A CA 1
ATOM 2779 C C . ALA A 1 360 ? 20.347 0.304 13.402 1.00 59.62 360 ALA A C 1
ATOM 2781 O O . ALA A 1 360 ? 20.230 1.514 13.582 1.00 59.62 360 ALA A O 1
ATOM 2782 N N . TYR A 1 361 ? 19.599 -0.317 12.490 1.00 68.50 361 TYR A N 1
ATOM 2783 C CA . TYR A 1 361 ? 18.483 0.363 11.831 1.00 68.50 361 TYR A CA 1
ATOM 2784 C C . TYR A 1 361 ? 17.162 -0.167 12.376 1.00 68.50 361 TYR A C 1
ATOM 2786 O O . TYR A 1 361 ? 16.758 -1.274 12.021 1.00 68.50 361 TYR A O 1
ATOM 2794 N N . THR A 1 362 ? 16.477 0.614 13.214 1.00 74.56 362 THR A N 1
ATOM 2795 C CA . THR A 1 362 ? 15.103 0.287 13.607 1.00 74.56 362 THR A CA 1
ATOM 2796 C C . THR A 1 362 ? 14.156 0.507 12.429 1.00 74.56 362 THR A C 1
ATOM 2798 O O . THR A 1 362 ? 14.026 1.619 11.904 1.00 74.56 362 THR A O 1
ATOM 2801 N N . GLN A 1 363 ? 13.479 -0.562 12.032 1.00 76.19 363 GLN A N 1
ATOM 2802 C CA . GLN A 1 363 ? 12.358 -0.551 11.108 1.00 76.19 363 GLN A CA 1
ATOM 2803 C C . GLN A 1 363 ? 11.051 -0.626 11.885 1.00 76.19 363 GLN A C 1
ATOM 2805 O O . GLN A 1 363 ? 10.995 -1.177 12.982 1.00 76.19 363 GLN A O 1
ATOM 2810 N N . MET A 1 364 ? 9.992 -0.060 11.318 1.00 77.62 364 MET A N 1
ATOM 2811 C CA . MET A 1 364 ? 8.646 -0.136 11.881 1.00 77.62 364 MET A CA 1
ATOM 2812 C C . MET A 1 364 ? 7.654 -0.552 10.816 1.00 77.62 364 MET A C 1
ATOM 2814 O O . MET A 1 364 ? 7.834 -0.188 9.660 1.00 77.62 364 MET A O 1
ATOM 2818 N N . ALA A 1 365 ? 6.600 -1.262 11.211 1.00 74.38 365 ALA A N 1
ATOM 2819 C CA . ALA A 1 365 ? 5.478 -1.583 10.352 1.00 74.38 365 ALA A CA 1
ATOM 2820 C C . ALA A 1 365 ? 4.142 -1.527 11.076 1.00 74.38 365 ALA A C 1
ATOM 2822 O O . ALA A 1 365 ? 4.016 -1.952 12.215 1.00 74.38 365 ALA A O 1
ATOM 2823 N N . LYS A 1 366 ? 3.107 -1.043 10.392 1.00 77.31 366 LYS A N 1
ATOM 2824 C CA . LYS A 1 366 ? 1.731 -1.227 10.853 1.00 77.31 366 LYS A CA 1
ATOM 2825 C C . LYS A 1 366 ? 1.282 -2.658 10.545 1.00 77.31 366 LYS A C 1
ATOM 2827 O O . LYS A 1 366 ? 1.589 -3.151 9.470 1.00 77.31 366 LYS A O 1
ATOM 2832 N N . VAL A 1 367 ? 0.572 -3.296 11.466 1.00 77.38 367 VAL A N 1
ATOM 2833 C CA . VAL A 1 367 ? -0.069 -4.612 11.350 1.00 77.38 367 VAL A CA 1
ATOM 2834 C C . VAL A 1 367 ? -1.566 -4.388 11.525 1.00 77.38 367 VAL A C 1
ATOM 2836 O O . VAL A 1 367 ? -1.991 -3.951 12.586 1.00 77.38 367 VAL A O 1
ATOM 2839 N N . THR A 1 368 ? -2.364 -4.676 10.500 1.00 76.75 368 THR A N 1
ATOM 2840 C CA . THR A 1 368 ? -3.831 -4.536 10.550 1.00 76.75 368 THR A CA 1
ATOM 2841 C C . THR A 1 368 ? -4.491 -5.912 10.613 1.00 76.75 368 THR A C 1
ATOM 2843 O O . THR A 1 368 ? -4.298 -6.702 9.693 1.00 76.75 368 THR A O 1
ATOM 2846 N N . TRP A 1 369 ? -5.274 -6.199 11.655 1.00 70.44 369 TRP A N 1
ATOM 2847 C CA . TRP A 1 369 ? -6.088 -7.408 11.805 1.00 70.44 369 TRP A CA 1
ATOM 2848 C C . TRP A 1 369 ? -7.232 -7.437 10.763 1.00 70.44 369 TRP A C 1
ATOM 2850 O O . TRP A 1 369 ? -8.007 -6.483 10.668 1.00 70.44 369 TRP A O 1
ATOM 2860 N N . ASP A 1 370 ? -7.356 -8.521 9.982 1.00 61.44 370 ASP A N 1
ATOM 2861 C CA . ASP A 1 370 ? -8.461 -8.738 9.022 1.00 61.44 370 ASP A CA 1
ATOM 2862 C C . ASP A 1 370 ? -9.682 -9.388 9.714 1.00 61.44 370 ASP A C 1
ATOM 2864 O O . ASP A 1 370 ? -9.540 -10.345 10.473 1.00 61.44 370 ASP A O 1
ATOM 2868 N N . ASP A 1 371 ? -10.902 -8.928 9.414 1.00 49.38 371 ASP A N 1
ATOM 2869 C CA . ASP A 1 371 ? -12.158 -9.422 10.019 1.00 49.38 371 ASP A CA 1
ATOM 2870 C C . ASP A 1 371 ? -12.604 -10.804 9.481 1.00 49.38 371 ASP A C 1
ATOM 2872 O O . ASP A 1 371 ? -13.711 -11.277 9.765 1.00 49.38 371 ASP A O 1
ATOM 2876 N N . LYS A 1 372 ? -11.803 -11.458 8.635 1.00 42.06 372 LYS A N 1
ATOM 2877 C CA . LYS A 1 372 ? -12.183 -12.723 7.998 1.00 42.06 372 LYS A CA 1
ATOM 2878 C C . LYS A 1 372 ? -11.802 -13.912 8.874 1.00 42.06 372 LYS A C 1
ATOM 2880 O O . LYS A 1 372 ? -10.649 -14.325 8.912 1.00 42.06 372 LYS A O 1
ATOM 2885 N N . GLU A 1 373 ? -12.801 -14.563 9.471 1.00 32.28 373 GLU A N 1
ATOM 2886 C CA . GLU A 1 373 ? -12.656 -15.959 9.896 1.00 32.28 373 GLU A CA 1
ATOM 2887 C C . GLU A 1 373 ? -12.273 -16.816 8.677 1.00 32.28 373 GLU A C 1
ATOM 2889 O O . GLU A 1 373 ? -13.102 -17.113 7.813 1.00 32.28 373 GLU A O 1
ATOM 2894 N N . THR A 1 374 ? -11.013 -17.230 8.578 1.00 30.97 374 THR A N 1
ATOM 2895 C CA . THR A 1 374 ? -10.597 -18.293 7.658 1.00 30.97 374 THR A CA 1
ATOM 2896 C C . THR A 1 374 ? -11.089 -19.641 8.179 1.00 30.97 374 THR A C 1
ATOM 2898 O O . THR A 1 374 ? -10.675 -20.065 9.261 1.00 30.97 374 THR A O 1
ATOM 2901 N N . PRO A 1 375 ? -11.909 -20.383 7.417 1.00 25.06 375 PRO A N 1
ATOM 2902 C CA . PRO A 1 375 ? -12.215 -21.764 7.751 1.00 25.06 375 PRO A CA 1
ATOM 2903 C C . PRO A 1 375 ? -10.946 -22.613 7.614 1.00 25.06 375 PRO A C 1
ATOM 2905 O O . PRO A 1 375 ? -10.359 -22.706 6.534 1.00 25.06 375 PRO A O 1
ATOM 2908 N N . LEU A 1 376 ? -10.536 -23.261 8.703 1.00 26.56 376 LEU A N 1
ATOM 2909 C CA . LEU A 1 376 ? -9.512 -24.298 8.670 1.00 26.56 376 LEU A CA 1
ATOM 2910 C C . LEU A 1 376 ? -9.965 -25.472 7.803 1.00 26.56 376 LEU A C 1
ATOM 2912 O O . LEU A 1 376 ? -11.007 -26.078 8.052 1.00 26.56 376 LEU A O 1
ATOM 2916 N N . GLY A 1 377 ? -9.110 -25.857 6.860 1.00 29.52 377 GLY A N 1
ATOM 2917 C CA . GLY A 1 377 ? -9.134 -27.196 6.287 1.00 29.52 377 GLY A CA 1
ATOM 2918 C C . GLY A 1 377 ? -9.005 -27.233 4.776 1.00 29.52 377 GLY A C 1
ATOM 2919 O O . GLY A 1 377 ? -9.971 -27.578 4.114 1.00 29.52 377 GLY A O 1
ATOM 2920 N N . GLN A 1 378 ? -7.802 -26.984 4.255 1.00 23.95 378 GLN A N 1
ATOM 2921 C CA . GLN A 1 378 ? -7.124 -27.885 3.314 1.00 23.95 378 GLN A CA 1
ATOM 2922 C C . GLN A 1 378 ? -5.617 -27.690 3.494 1.00 23.95 378 GLN A C 1
ATOM 2924 O O . GLN A 1 378 ? -5.084 -26.618 3.227 1.00 23.95 378 GLN A O 1
ATOM 2929 N N . GLY A 1 379 ? -4.935 -28.717 4.002 1.00 23.67 379 GLY A N 1
ATOM 2930 C CA . GLY A 1 379 ? -3.481 -28.714 4.084 1.00 23.67 379 GLY A CA 1
ATOM 2931 C C . GLY A 1 379 ? -2.881 -28.631 2.685 1.00 23.67 379 GLY A C 1
ATOM 2932 O O . GLY A 1 379 ? -3.097 -29.523 1.865 1.00 23.67 379 GLY A O 1
ATOM 2933 N N . PHE A 1 380 ? -2.098 -27.588 2.422 1.00 23.95 380 PHE A N 1
ATOM 2934 C CA . PHE A 1 380 ? -1.149 -27.599 1.318 1.00 23.95 380 PHE A CA 1
ATOM 2935 C C . PHE A 1 380 ? 0.045 -28.460 1.732 1.00 23.95 380 PHE A C 1
ATOM 2937 O O . PHE A 1 380 ? 1.040 -27.981 2.267 1.00 23.95 380 PHE A O 1
ATOM 2944 N N . SER A 1 381 ? -0.057 -29.766 1.493 1.00 27.30 381 SER A N 1
ATOM 2945 C CA . SER A 1 381 ? 1.138 -30.585 1.334 1.00 27.30 381 SER A CA 1
ATOM 2946 C C . SER A 1 381 ? 1.756 -30.258 -0.025 1.00 27.30 381 SER A C 1
ATOM 2948 O O . SER A 1 381 ? 1.131 -30.524 -1.053 1.00 27.30 381 SER A O 1
ATOM 2950 N N . GLY A 1 382 ? 2.983 -29.742 -0.037 1.00 26.25 382 GLY A N 1
ATOM 2951 C CA . GLY A 1 382 ? 3.841 -29.803 -1.219 1.00 26.25 382 GLY A CA 1
ATOM 2952 C C . GLY A 1 382 ? 4.492 -28.487 -1.625 1.00 26.25 382 GLY A C 1
ATOM 2953 O O . GLY A 1 382 ? 4.109 -27.893 -2.623 1.00 26.25 382 GLY A O 1
ATOM 2954 N N . ALA A 1 383 ? 5.566 -28.118 -0.935 1.00 23.11 383 ALA A N 1
ATOM 2955 C CA . ALA A 1 383 ? 6.687 -27.442 -1.575 1.00 23.11 383 ALA A CA 1
ATOM 2956 C C . ALA A 1 383 ? 7.971 -28.100 -1.061 1.00 23.11 383 ALA A C 1
ATOM 2958 O O . ALA A 1 383 ? 8.519 -27.737 -0.024 1.00 23.11 383 ALA A O 1
ATOM 2959 N N . HIS A 1 384 ? 8.409 -29.143 -1.770 1.00 23.98 384 HIS A N 1
ATOM 2960 C CA . HIS A 1 384 ? 9.773 -29.632 -1.640 1.00 23.98 384 HIS A CA 1
ATOM 2961 C C . HIS A 1 384 ? 10.714 -28.527 -2.126 1.00 23.98 384 HIS A C 1
ATOM 2963 O O . HIS A 1 384 ? 10.737 -28.181 -3.305 1.00 23.98 384 HIS A O 1
ATOM 2969 N N . MET A 1 385 ? 11.477 -27.983 -1.187 1.00 22.88 385 MET A N 1
ATOM 2970 C CA . MET A 1 385 ? 12.625 -27.123 -1.416 1.00 22.88 385 MET A CA 1
ATOM 2971 C C . MET A 1 385 ? 13.735 -27.986 -2.043 1.00 22.88 385 MET A C 1
ATOM 2973 O O . MET A 1 385 ? 14.320 -28.829 -1.367 1.00 22.88 385 MET A O 1
ATOM 2977 N N . HIS A 1 386 ? 14.000 -27.831 -3.343 1.00 22.28 386 HIS A N 1
ATOM 2978 C CA . HIS A 1 386 ? 15.223 -28.354 -3.957 1.00 22.28 386 HIS A CA 1
ATOM 2979 C C . HIS A 1 386 ? 16.271 -27.241 -3.960 1.00 22.28 386 HIS A C 1
ATOM 2981 O O . HIS A 1 386 ? 16.344 -26.419 -4.869 1.00 22.28 386 HIS A O 1
ATOM 2987 N N . LEU A 1 387 ? 17.064 -27.225 -2.892 1.00 22.06 387 LEU A N 1
ATOM 2988 C CA . LEU A 1 387 ? 18.332 -26.518 -2.795 1.00 22.06 387 LEU A CA 1
ATOM 2989 C C . LEU A 1 387 ? 19.397 -27.354 -3.518 1.00 22.06 387 LEU A C 1
ATOM 2991 O O . LEU A 1 387 ? 19.547 -28.539 -3.217 1.00 22.06 387 LEU A O 1
ATOM 2995 N N . SER A 1 388 ? 20.165 -26.769 -4.434 1.00 21.44 388 SER A N 1
ATOM 2996 C CA . SER A 1 388 ? 21.520 -27.249 -4.738 1.00 21.44 388 SER A CA 1
ATOM 2997 C C . SER A 1 388 ? 22.369 -26.106 -5.282 1.00 21.44 388 SER A C 1
ATOM 2999 O O . SER A 1 388 ? 22.211 -25.657 -6.414 1.00 21.44 388 SER A O 1
ATOM 3001 N N . ILE A 1 389 ? 23.249 -25.648 -4.397 1.00 25.12 389 ILE A N 1
ATOM 3002 C CA . ILE A 1 389 ? 24.360 -24.726 -4.608 1.00 25.12 389 ILE A CA 1
ATOM 3003 C C . ILE A 1 389 ? 25.423 -25.434 -5.459 1.00 25.12 389 ILE A C 1
ATOM 3005 O O . ILE A 1 389 ? 25.687 -26.623 -5.269 1.00 25.12 389 ILE A O 1
ATOM 3009 N N . GLY A 1 390 ? 26.018 -24.703 -6.402 1.00 20.80 390 GLY A N 1
ATOM 3010 C CA . GLY A 1 390 ? 27.139 -25.178 -7.206 1.00 20.80 390 GLY A CA 1
ATOM 3011 C C . GLY A 1 390 ? 28.421 -25.317 -6.387 1.00 20.80 390 GLY A C 1
ATOM 3012 O O . GLY A 1 390 ? 28.730 -24.473 -5.549 1.00 20.80 390 GLY A O 1
ATOM 3013 N N . VAL A 1 391 ? 29.191 -26.365 -6.673 1.00 26.38 391 VAL A N 1
ATOM 3014 C CA . VAL A 1 391 ? 30.612 -26.437 -6.327 1.00 26.38 391 VAL A CA 1
ATOM 3015 C C . VAL A 1 391 ? 31.349 -27.007 -7.537 1.00 26.38 391 VAL A C 1
ATOM 3017 O O . VAL A 1 391 ? 30.993 -28.073 -8.042 1.00 26.38 391 VAL A O 1
ATOM 3020 N N . ASP A 1 392 ? 32.340 -26.266 -8.024 1.00 24.47 392 ASP A N 1
ATOM 3021 C CA . ASP A 1 392 ? 33.230 -26.659 -9.116 1.00 24.47 392 ASP A CA 1
ATOM 3022 C C . ASP A 1 392 ? 34.091 -27.886 -8.763 1.00 24.47 392 ASP A C 1
ATOM 3024 O O . ASP A 1 392 ? 34.594 -28.004 -7.646 1.00 24.47 392 ASP A O 1
ATOM 3028 N N . GLY A 1 393 ? 34.366 -28.737 -9.767 1.00 22.25 393 GLY A N 1
ATOM 3029 C CA . GLY A 1 393 ? 35.593 -29.549 -9.812 1.00 22.25 393 GLY A CA 1
ATOM 3030 C C . GLY A 1 393 ? 35.466 -31.072 -10.006 1.00 22.25 393 GLY A C 1
ATOM 3031 O O . GLY A 1 393 ? 35.446 -31.828 -9.048 1.00 22.25 393 GLY A O 1
ATOM 3032 N N . PHE A 1 394 ? 35.613 -31.503 -11.268 1.00 20.95 394 PHE A N 1
ATOM 3033 C CA . PHE A 1 394 ? 36.291 -32.735 -11.739 1.00 20.95 394 PHE A CA 1
ATOM 3034 C C . PHE A 1 394 ? 35.644 -34.155 -11.669 1.00 20.95 394 PHE A C 1
ATOM 3036 O O . PHE A 1 394 ? 35.584 -34.808 -10.638 1.00 20.95 394 PHE A O 1
ATOM 3043 N N . ARG A 1 395 ? 35.412 -34.671 -12.897 1.00 21.80 395 ARG A N 1
ATOM 3044 C CA . ARG A 1 395 ? 35.569 -36.039 -13.477 1.00 21.80 395 ARG A CA 1
ATOM 3045 C C . ARG A 1 395 ? 34.734 -37.252 -12.995 1.00 21.80 395 ARG A C 1
ATOM 3047 O O . ARG A 1 395 ? 34.920 -37.801 -11.921 1.00 21.80 395 ARG A O 1
ATOM 3054 N N . TRP A 1 396 ? 33.975 -37.781 -13.963 1.00 20.47 396 TRP A N 1
ATOM 3055 C CA . TRP A 1 396 ? 33.434 -39.152 -14.115 1.00 20.47 396 TRP A CA 1
ATOM 3056 C C . TRP A 1 396 ? 34.547 -40.191 -14.426 1.00 20.47 396 TRP A C 1
ATOM 3058 O O . TRP A 1 396 ? 35.564 -39.764 -14.989 1.00 20.47 396 TRP A O 1
ATOM 3068 N N . PRO A 1 397 ? 34.396 -41.523 -14.149 1.00 28.33 397 PRO A N 1
ATOM 3069 C CA . PRO A 1 397 ? 33.343 -42.356 -14.770 1.00 28.33 397 PRO A CA 1
ATOM 3070 C C . PRO A 1 397 ? 32.755 -43.595 -14.025 1.00 28.33 397 PRO A C 1
ATOM 3072 O O . PRO A 1 397 ? 33.407 -44.275 -13.242 1.00 28.33 397 PRO A O 1
ATOM 3075 N N . THR A 1 398 ? 31.544 -43.954 -14.495 1.00 25.17 398 THR A N 1
ATOM 3076 C CA . THR A 1 398 ? 30.946 -45.296 -14.761 1.00 25.17 398 THR A CA 1
ATOM 3077 C C . THR A 1 398 ? 30.327 -46.216 -13.683 1.00 25.17 398 THR A C 1
ATOM 3079 O O . THR A 1 398 ? 30.995 -46.688 -12.777 1.00 25.17 398 THR A O 1
ATOM 3082 N N . ASN A 1 399 ? 29.082 -46.622 -14.020 1.00 22.61 399 ASN A N 1
ATOM 3083 C CA . ASN A 1 399 ? 28.408 -47.938 -13.923 1.00 22.61 399 ASN A CA 1
ATOM 3084 C C . ASN A 1 399 ? 28.036 -48.558 -12.558 1.00 22.61 399 ASN A C 1
ATOM 3086 O O . ASN A 1 399 ? 28.899 -49.087 -11.873 1.00 22.61 399 ASN A O 1
ATOM 3090 N N . GLN A 1 400 ? 26.726 -48.743 -12.309 1.00 24.12 400 GLN A N 1
ATOM 3091 C CA . GLN A 1 400 ? 26.054 -50.064 -12.362 1.00 24.12 400 GLN A CA 1
ATOM 3092 C C . GLN A 1 400 ? 24.531 -49.987 -12.101 1.00 24.12 400 GLN A C 1
ATOM 3094 O O . GLN A 1 400 ? 24.052 -49.200 -11.294 1.00 24.12 400 GLN A O 1
ATOM 3099 N N . GLN A 1 401 ? 23.794 -50.840 -12.822 1.00 23.09 401 GLN A N 1
ATOM 3100 C CA . GLN A 1 401 ? 22.364 -51.158 -12.693 1.00 23.09 401 GLN A CA 1
ATOM 3101 C C . GLN A 1 401 ? 22.029 -51.848 -11.358 1.00 23.09 401 GLN A C 1
ATOM 3103 O O . GLN A 1 401 ? 22.872 -52.580 -10.852 1.00 23.09 401 GLN A O 1
ATOM 3108 N N . MET A 1 402 ? 20.761 -51.788 -10.914 1.00 22.41 402 MET A N 1
ATOM 3109 C CA . MET A 1 402 ? 19.973 -52.998 -10.592 1.00 22.41 402 MET A CA 1
ATOM 3110 C C . MET A 1 402 ? 18.464 -52.722 -10.410 1.00 22.41 402 MET A C 1
ATOM 3112 O O . MET A 1 402 ? 18.052 -51.712 -9.849 1.00 22.41 402 MET A O 1
ATOM 3116 N N . ASN A 1 403 ? 17.674 -53.671 -10.924 1.00 22.48 403 ASN A N 1
ATOM 3117 C CA . ASN A 1 403 ? 16.210 -53.787 -10.937 1.00 22.48 403 ASN A CA 1
ATOM 3118 C C . ASN A 1 403 ? 15.612 -54.215 -9.582 1.00 22.48 403 ASN A C 1
ATOM 3120 O O . ASN A 1 403 ? 16.271 -54.954 -8.855 1.00 22.48 403 ASN A O 1
ATOM 3124 N N . ALA A 1 404 ? 14.317 -53.939 -9.352 1.00 24.30 404 ALA A N 1
ATOM 3125 C CA . ALA A 1 404 ? 13.375 -54.900 -8.745 1.00 24.30 404 ALA A CA 1
ATOM 3126 C C . ALA A 1 404 ? 11.897 -54.483 -8.937 1.00 24.30 404 ALA A C 1
ATOM 3128 O O . ALA A 1 404 ? 11.527 -53.330 -8.736 1.00 24.30 404 ALA A O 1
ATOM 3129 N N . GLU A 1 405 ? 11.068 -55.454 -9.327 1.00 22.11 405 GLU A N 1
ATOM 3130 C CA . GLU A 1 405 ? 9.650 -55.361 -9.703 1.00 22.11 405 GLU A CA 1
ATOM 3131 C C . GLU A 1 405 ? 8.651 -55.609 -8.543 1.00 22.11 405 GLU A C 1
ATOM 3133 O O . GLU A 1 405 ? 8.962 -56.298 -7.571 1.00 22.11 405 GLU A O 1
ATOM 3138 N N . SER A 1 406 ? 7.375 -55.259 -8.816 1.00 23.45 406 SER A N 1
ATOM 3139 C CA . SER A 1 406 ? 6.126 -55.955 -8.396 1.00 23.45 406 SER A CA 1
ATOM 3140 C C . SER A 1 406 ? 5.518 -55.562 -7.019 1.00 23.45 406 SER A C 1
ATOM 3142 O O . SER A 1 406 ? 6.253 -55.289 -6.085 1.00 23.45 406 SER A O 1
ATOM 3144 N N . ARG A 1 407 ? 4.196 -55.477 -6.750 1.00 23.89 407 ARG A N 1
ATOM 3145 C CA . ARG A 1 407 ? 2.936 -55.931 -7.388 1.00 23.89 407 ARG A CA 1
ATOM 3146 C C . ARG A 1 407 ? 1.744 -55.017 -7.030 1.00 23.89 407 ARG A C 1
ATOM 3148 O O . ARG A 1 407 ? 1.699 -54.403 -5.972 1.00 23.89 407 ARG A O 1
ATOM 3155 N N . SER A 1 408 ? 0.737 -55.049 -7.902 1.00 28.23 408 SER A N 1
ATOM 3156 C CA . SER A 1 408 ? -0.611 -54.464 -7.827 1.00 28.23 408 SER A CA 1
ATOM 3157 C C . SER A 1 408 ? -1.616 -55.243 -6.957 1.00 28.23 408 SER A C 1
ATOM 3159 O O . SER A 1 408 ? -1.603 -56.473 -6.970 1.00 28.23 408 SER A O 1
ATOM 3161 N N . SER A 1 409 ? -2.573 -54.548 -6.325 1.00 25.92 409 SER A N 1
ATOM 3162 C CA . SER A 1 409 ? -3.908 -55.017 -5.863 1.00 25.92 409 SER A CA 1
ATOM 3163 C C . SER A 1 409 ? -4.713 -53.768 -5.448 1.00 25.92 409 SER A C 1
ATOM 3165 O O . SER A 1 409 ? -4.145 -52.928 -4.767 1.00 25.92 409 SER A O 1
ATOM 3167 N N . GLY A 1 410 ? -5.980 -53.476 -5.740 1.00 24.72 410 GLY A N 1
ATOM 3168 C CA . GLY A 1 410 ? -7.087 -54.034 -6.517 1.00 24.72 410 GLY A CA 1
ATOM 3169 C C . GLY A 1 410 ? -8.295 -53.129 -6.180 1.00 24.72 410 GLY A C 1
ATOM 3170 O O . GLY A 1 410 ? -8.586 -52.934 -5.004 1.00 24.72 410 GLY A O 1
ATOM 3171 N N . CYS A 1 411 ? -8.936 -52.495 -7.168 1.00 22.67 411 CYS A N 1
ATOM 3172 C CA . CYS A 1 411 ? -10.013 -51.507 -6.976 1.00 22.67 411 CYS A CA 1
ATOM 3173 C C . CYS A 1 411 ? -11.346 -52.110 -7.453 1.00 22.67 411 CYS A C 1
ATOM 3175 O O . CYS A 1 411 ? -11.409 -52.604 -8.577 1.00 22.67 411 CYS A O 1
ATOM 3177 N N . VAL A 1 412 ? -12.395 -52.094 -6.621 1.00 24.83 412 VAL A N 1
ATOM 3178 C CA . VAL A 1 412 ? -13.747 -52.555 -6.994 1.00 24.83 412 VAL A CA 1
ATOM 3179 C C . VAL A 1 412 ? -14.645 -51.341 -7.231 1.00 24.83 412 VAL A C 1
ATOM 3181 O O . VAL A 1 412 ? -14.736 -50.455 -6.385 1.00 24.83 412 VAL A O 1
ATOM 3184 N N . ILE A 1 413 ? -15.302 -51.314 -8.393 1.00 25.47 413 ILE A N 1
ATOM 3185 C CA . ILE A 1 413 ? -16.221 -50.264 -8.848 1.00 25.47 413 ILE A CA 1
ATOM 3186 C C . ILE A 1 413 ? -17.659 -50.693 -8.528 1.00 25.47 413 ILE A C 1
ATOM 3188 O O . ILE A 1 413 ? -18.088 -51.764 -8.953 1.00 25.47 413 ILE A O 1
ATOM 3192 N N . GLY A 1 414 ? -18.419 -49.842 -7.836 1.00 24.09 414 GLY A N 1
ATOM 3193 C CA . GLY A 1 414 ? -19.872 -49.963 -7.700 1.00 24.09 414 GLY A CA 1
ATOM 3194 C C . GLY A 1 414 ? -20.551 -48.656 -8.104 1.00 24.09 414 GLY A C 1
ATOM 3195 O O . GLY A 1 414 ? -20.317 -47.626 -7.482 1.00 24.09 414 GLY A O 1
ATOM 3196 N N . SER A 1 415 ? -21.373 -48.685 -9.157 1.00 24.22 415 SER A N 1
ATOM 3197 C CA . SER A 1 415 ? -22.128 -47.529 -9.658 1.00 24.22 415 SER A CA 1
ATOM 3198 C C . SER A 1 415 ? -23.606 -47.617 -9.278 1.00 24.22 415 SER A C 1
ATOM 3200 O O . SER A 1 415 ? -24.232 -48.645 -9.532 1.00 24.22 415 SER A O 1
ATOM 3202 N N . THR A 1 416 ? -24.200 -46.519 -8.809 1.00 25.30 416 THR A N 1
ATOM 3203 C CA . THR A 1 416 ? -25.651 -46.286 -8.914 1.00 25.30 416 THR A CA 1
ATOM 3204 C C . THR A 1 416 ? -25.905 -44.910 -9.538 1.00 25.30 416 THR A C 1
ATOM 3206 O O . THR A 1 416 ? -25.173 -43.956 -9.283 1.00 25.30 416 THR A O 1
ATOM 3209 N N . ARG A 1 417 ? -26.883 -44.836 -10.452 1.00 25.59 417 ARG A N 1
ATOM 3210 C CA . ARG A 1 417 ? -27.214 -43.643 -11.252 1.00 25.59 417 ARG A CA 1
ATOM 3211 C C . ARG A 1 417 ? -28.229 -42.752 -10.533 1.00 25.59 417 ARG A C 1
ATOM 3213 O O . ARG A 1 417 ? -29.274 -43.239 -10.117 1.00 25.59 417 ARG A O 1
ATOM 3220 N N . SER A 1 418 ? -27.981 -41.443 -10.548 1.00 28.25 418 SER A N 1
ATOM 3221 C CA . SER A 1 418 ? -28.994 -40.386 -10.450 1.00 28.25 418 SER A CA 1
ATOM 3222 C C . SER A 1 418 ? -28.527 -39.162 -11.250 1.00 28.25 418 SER A C 1
ATOM 3224 O O . SER A 1 418 ? -27.330 -38.895 -11.348 1.00 28.25 418 SER A O 1
ATOM 3226 N N . ALA A 1 419 ? -29.471 -38.478 -11.897 1.00 35.50 419 ALA A N 1
ATOM 3227 C CA . ALA A 1 419 ? -29.244 -37.430 -12.883 1.00 35.50 419 ALA A CA 1
ATOM 3228 C C . ALA A 1 419 ? -28.847 -36.098 -12.231 1.00 35.50 419 ALA A C 1
ATOM 3230 O O . ALA A 1 419 ? -29.712 -35.327 -11.834 1.00 35.50 419 ALA A O 1
ATOM 3231 N N . SER A 1 420 ? -27.542 -35.851 -12.120 1.00 34.78 420 SER A N 1
ATOM 3232 C CA . SER A 1 420 ? -26.829 -34.558 -12.148 1.00 34.78 420 SER A CA 1
ATOM 3233 C C . SER A 1 420 ? -25.356 -34.878 -11.857 1.00 34.78 420 SER A C 1
ATOM 3235 O O . SER A 1 420 ? -25.080 -35.659 -10.954 1.00 34.78 420 SER A O 1
ATOM 3237 N N . GLY A 1 421 ? -24.427 -34.389 -12.684 1.00 29.36 421 GLY A N 1
ATOM 3238 C CA . GLY A 1 421 ? -23.046 -34.889 -12.807 1.00 29.36 421 GLY A CA 1
ATOM 3239 C C . GLY A 1 421 ? -22.264 -35.116 -11.501 1.00 29.36 421 GLY A C 1
ATOM 3240 O O . GLY A 1 421 ? -22.340 -34.325 -10.567 1.00 29.36 421 GLY A O 1
ATOM 3241 N N . ILE A 1 422 ? -21.474 -36.197 -11.467 1.00 32.66 422 ILE A N 1
ATOM 3242 C CA . ILE A 1 422 ? -20.587 -36.564 -10.351 1.00 32.66 422 ILE A CA 1
ATOM 3243 C C . ILE A 1 422 ? -19.157 -36.075 -10.627 1.00 32.66 422 ILE A C 1
ATOM 3245 O O . ILE A 1 422 ? -18.573 -36.413 -11.655 1.00 32.66 422 ILE A O 1
ATOM 3249 N N . VAL A 1 423 ? -18.572 -35.375 -9.649 1.00 27.25 423 VAL A N 1
ATOM 3250 C CA . VAL A 1 423 ? -17.123 -35.329 -9.391 1.00 27.25 423 VAL A CA 1
ATOM 3251 C C . VAL A 1 423 ? -16.764 -36.593 -8.603 1.00 27.25 423 VAL A C 1
ATOM 3253 O O . VAL A 1 423 ? -17.294 -36.817 -7.517 1.00 27.25 423 VAL A O 1
ATOM 3256 N N . ALA A 1 424 ? -15.907 -37.457 -9.150 1.00 25.06 424 ALA A N 1
ATOM 3257 C CA . ALA A 1 424 ? -15.485 -38.685 -8.479 1.00 25.06 424 ALA A CA 1
ATOM 3258 C C . ALA A 1 424 ? -14.403 -38.377 -7.431 1.00 25.06 424 ALA A C 1
ATOM 3260 O O . ALA A 1 424 ? -13.255 -38.113 -7.783 1.00 25.06 424 ALA A O 1
ATOM 3261 N N . LEU A 1 425 ? -14.748 -38.431 -6.142 1.00 24.53 425 LEU A N 1
ATOM 3262 C CA . LEU A 1 425 ? -13.773 -38.339 -5.055 1.00 24.53 425 LEU A CA 1
ATOM 3263 C C . LEU A 1 425 ? -13.188 -39.736 -4.771 1.00 24.53 425 LEU A C 1
ATOM 3265 O O . LEU A 1 425 ? -13.900 -40.640 -4.335 1.00 24.53 425 LEU A O 1
ATOM 3269 N N . ARG A 1 426 ? -11.887 -39.930 -5.026 1.00 24.88 426 ARG A N 1
ATOM 3270 C CA . ARG A 1 426 ? -11.132 -41.106 -4.557 1.00 24.88 426 ARG A CA 1
ATOM 3271 C C . ARG A 1 426 ? -10.734 -40.880 -3.100 1.00 24.88 426 ARG A C 1
ATOM 3273 O O . ARG A 1 426 ? -9.939 -39.990 -2.828 1.00 24.88 426 ARG A O 1
ATOM 3280 N N . VAL A 1 427 ? -11.223 -41.714 -2.185 1.00 26.09 427 VAL A N 1
ATOM 3281 C CA . VAL A 1 427 ? -10.736 -41.756 -0.798 1.00 26.09 427 VAL A CA 1
ATOM 3282 C C . VAL A 1 427 ? -9.985 -43.069 -0.588 1.00 26.09 427 VAL A C 1
ATOM 3284 O O . VAL A 1 427 ? -10.584 -44.142 -0.612 1.00 26.09 427 VAL A O 1
ATOM 3287 N N . CYS A 1 428 ? -8.669 -42.987 -0.395 1.00 22.98 428 CYS A N 1
ATOM 3288 C CA . CYS A 1 428 ? -7.852 -44.088 0.113 1.00 22.98 428 CYS A CA 1
ATOM 3289 C C . CYS A 1 428 ? -7.712 -43.910 1.628 1.00 22.98 428 CYS A C 1
ATOM 3291 O O . CYS A 1 428 ? -7.088 -42.953 2.074 1.00 22.98 428 CYS A O 1
ATOM 3293 N N . ILE A 1 429 ? -8.287 -44.817 2.419 1.00 26.36 429 ILE A N 1
ATOM 3294 C CA . ILE A 1 429 ? -8.096 -44.834 3.876 1.00 26.36 429 ILE A CA 1
ATOM 3295 C C . ILE A 1 429 ? -6.883 -45.724 4.188 1.00 26.36 429 ILE A C 1
ATOM 3297 O O . ILE A 1 429 ? -6.901 -46.898 3.806 1.00 26.36 429 ILE A O 1
ATOM 3301 N N . PRO A 1 430 ? -5.844 -45.242 4.895 1.00 23.86 430 PRO A N 1
ATOM 3302 C CA . PRO A 1 430 ? -4.806 -46.117 5.415 1.00 23.86 430 PRO A CA 1
ATOM 3303 C C . PRO A 1 430 ? -5.347 -46.868 6.638 1.00 23.86 430 PRO A C 1
ATOM 3305 O O . PRO A 1 430 ? -5.653 -46.282 7.674 1.00 23.86 430 PRO A O 1
ATOM 3308 N N . THR A 1 431 ? -5.473 -48.190 6.536 1.00 25.80 431 THR A N 1
ATOM 3309 C CA . THR A 1 431 ? -5.750 -49.046 7.695 1.00 25.80 431 THR A CA 1
ATOM 3310 C C . THR A 1 431 ? -4.507 -49.149 8.576 1.00 25.80 431 THR A C 1
ATOM 3312 O O . THR A 1 431 ? -3.572 -49.876 8.240 1.00 25.80 431 THR A O 1
ATOM 3315 N N . VAL A 1 432 ? -4.514 -48.492 9.736 1.00 28.25 432 VAL A N 1
ATOM 3316 C CA . VAL A 1 432 ? -3.598 -48.823 10.836 1.00 28.25 432 VAL A CA 1
ATOM 3317 C C . VAL A 1 432 ? -4.151 -50.060 11.545 1.00 28.25 432 VAL A C 1
ATOM 3319 O O . VAL A 1 432 ? -5.186 -50.007 12.204 1.00 28.25 432 VAL A O 1
ATOM 3322 N N . ARG A 1 433 ? -3.470 -51.202 11.403 1.00 24.98 433 ARG A N 1
ATOM 3323 C CA . ARG A 1 433 ? -3.700 -52.367 12.268 1.00 24.98 433 ARG A CA 1
ATOM 3324 C C . ARG A 1 433 ? -2.985 -52.147 13.599 1.00 24.98 433 ARG A C 1
ATOM 3326 O O . ARG A 1 433 ? -1.759 -52.075 13.621 1.00 24.98 433 ARG A O 1
ATOM 3333 N N . ARG A 1 434 ? -3.725 -52.199 14.706 1.00 28.06 434 ARG A N 1
ATOM 3334 C CA . ARG A 1 434 ? -3.228 -52.797 15.953 1.00 28.06 434 ARG A CA 1
ATOM 3335 C C . ARG A 1 434 ? -4.243 -53.802 16.511 1.00 28.06 434 ARG A C 1
ATOM 3337 O O . ARG A 1 434 ? -5.429 -53.687 16.205 1.00 28.06 434 ARG A O 1
ATOM 3344 N N . PRO A 1 435 ? -3.770 -54.842 17.218 1.00 30.48 435 PRO A N 1
ATOM 3345 C CA . PRO A 1 435 ? -4.531 -56.054 17.488 1.00 30.48 435 PRO A CA 1
ATOM 3346 C C . PRO A 1 435 ? -5.374 -55.927 18.761 1.00 30.48 435 PRO A C 1
ATOM 3348 O O . PRO A 1 435 ? -4.970 -55.234 19.687 1.00 30.48 435 PRO A O 1
ATOM 3351 N N . THR A 1 436 ? -6.467 -56.702 18.792 1.00 32.81 436 THR A N 1
ATOM 3352 C CA . THR A 1 436 ? -7.268 -57.128 19.963 1.00 32.81 436 THR A CA 1
ATOM 3353 C C . THR A 1 436 ? -7.952 -56.003 20.753 1.00 32.81 436 THR A C 1
ATOM 3355 O O . THR A 1 436 ? -7.294 -55.136 21.295 1.00 32.81 436 THR A O 1
ATOM 3358 N N . GLY A 1 437 ? -9.266 -55.936 20.930 1.00 33.19 437 GLY A N 1
ATOM 3359 C CA . GLY A 1 437 ? -10.365 -56.826 20.601 1.00 33.19 437 GLY A CA 1
ATOM 3360 C C . GLY A 1 437 ? -11.489 -56.499 21.578 1.00 33.19 437 GLY A C 1
ATOM 3361 O O . GLY A 1 437 ? -11.325 -56.778 22.751 1.00 33.19 437 GLY A O 1
ATOM 3362 N N . ASP A 1 438 ? -12.583 -55.898 21.115 1.00 29.03 438 ASP A N 1
ATOM 3363 C CA . ASP A 1 438 ? -13.928 -56.183 21.622 1.00 29.03 438 ASP A CA 1
ATOM 3364 C C . ASP A 1 438 ? -14.974 -55.564 20.684 1.00 29.03 438 ASP A C 1
ATOM 3366 O O . ASP A 1 438 ? -14.759 -54.497 20.103 1.00 29.03 438 ASP A O 1
ATOM 3370 N N . ARG A 1 439 ? -16.084 -56.270 20.472 1.00 30.80 439 ARG A N 1
ATOM 3371 C CA . ARG A 1 439 ? -17.151 -55.896 19.535 1.00 30.80 439 ARG A CA 1
ATOM 3372 C C . ARG A 1 439 ? -18.320 -55.286 20.302 1.00 30.80 439 ARG A C 1
ATOM 3374 O O . ARG A 1 439 ? -19.069 -56.023 20.928 1.00 30.80 439 ARG A O 1
ATOM 3381 N N . SER A 1 440 ? -18.570 -53.993 20.102 1.00 28.17 440 SER A N 1
ATOM 3382 C CA . SER A 1 440 ? -19.852 -53.362 20.443 1.00 28.17 440 SER A CA 1
ATOM 3383 C C . SER A 1 440 ? -20.283 -52.406 19.328 1.00 28.17 440 SER A C 1
ATOM 3385 O O . SER A 1 440 ? -19.646 -51.388 19.078 1.00 28.17 440 SER A O 1
ATOM 3387 N N . LEU A 1 441 ? -21.356 -52.775 18.625 1.00 26.31 441 LEU A N 1
ATOM 3388 C CA . LEU A 1 441 ? -22.027 -51.986 17.588 1.00 26.31 441 LEU A CA 1
ATOM 3389 C C . LEU A 1 441 ? -22.790 -50.814 18.230 1.00 26.31 441 LEU A C 1
ATOM 3391 O O . LEU A 1 441 ? -23.803 -51.045 18.887 1.00 26.31 441 LEU A O 1
ATOM 3395 N N . MET A 1 442 ? -22.371 -49.568 17.989 1.00 23.75 442 MET A N 1
ATOM 3396 C CA . MET A 1 442 ? -23.235 -48.394 18.170 1.00 23.75 442 MET A CA 1
ATOM 3397 C C . MET A 1 442 ? -23.817 -47.974 16.818 1.00 23.75 442 MET A C 1
ATOM 3399 O O . MET A 1 442 ? -23.090 -47.609 15.897 1.00 23.75 442 MET A O 1
ATOM 3403 N N . HIS A 1 443 ? -25.144 -48.037 16.706 1.00 25.19 443 HIS A N 1
ATOM 3404 C CA . HIS A 1 443 ? -25.903 -47.373 15.649 1.00 25.19 443 HIS A CA 1
ATOM 3405 C C . HIS A 1 443 ? -25.869 -45.860 15.892 1.00 25.19 443 HIS A C 1
ATOM 3407 O O . HIS A 1 443 ? -26.351 -45.401 16.925 1.00 25.19 443 HIS A O 1
ATOM 3413 N N . VAL A 1 444 ? -25.368 -45.084 14.930 1.00 25.09 444 VAL A N 1
ATOM 3414 C CA . VAL A 1 444 ? -25.580 -43.631 14.880 1.00 25.09 444 VAL A CA 1
ATOM 3415 C C . VAL A 1 444 ? -26.469 -43.346 13.675 1.00 25.09 444 VAL A C 1
ATOM 3417 O O . VAL A 1 444 ? -26.049 -43.486 12.528 1.00 25.09 444 VAL A O 1
ATOM 3420 N N . GLY A 1 445 ? -27.735 -43.020 13.943 1.00 23.12 445 GLY A N 1
ATOM 3421 C CA . GLY A 1 445 ? -28.692 -42.585 12.931 1.00 23.12 445 GLY A CA 1
ATOM 3422 C C . GLY A 1 445 ? -28.350 -41.179 12.447 1.00 23.12 445 GLY A C 1
ATOM 3423 O O . GLY A 1 445 ? -28.305 -40.243 13.242 1.00 23.12 445 GLY A O 1
ATOM 3424 N N . LEU A 1 446 ? -28.116 -41.030 11.143 1.00 23.98 446 LEU A N 1
ATOM 3425 C CA . LEU A 1 446 ? -27.885 -39.738 10.506 1.00 23.98 446 LEU A CA 1
ATOM 3426 C C . LEU A 1 446 ? -29.240 -39.134 10.100 1.00 23.98 446 LEU A C 1
ATOM 3428 O O . LEU A 1 446 ? -29.874 -39.589 9.149 1.00 23.98 446 LEU A O 1
ATOM 3432 N N . SER A 1 447 ? -29.704 -38.129 10.844 1.00 23.50 447 SER A N 1
ATOM 3433 C CA . SER A 1 447 ? -30.845 -37.295 10.453 1.00 23.50 447 SER A CA 1
ATOM 3434 C C . SER A 1 447 ? -30.379 -36.264 9.421 1.00 23.50 447 SER A C 1
ATOM 3436 O O . SER A 1 447 ? -29.580 -35.384 9.736 1.00 23.50 447 SER A O 1
ATOM 3438 N N . LEU A 1 448 ? -30.854 -36.383 8.180 1.00 26.41 448 LEU A N 1
ATOM 3439 C CA . LEU A 1 448 ? -30.679 -35.374 7.134 1.00 26.41 448 LEU A CA 1
ATOM 3440 C C . LEU A 1 448 ? -31.707 -34.253 7.345 1.00 26.41 448 LEU A C 1
ATOM 3442 O O . LEU A 1 448 ? -32.859 -34.374 6.929 1.00 26.41 448 LEU A O 1
ATOM 3446 N N . ALA A 1 449 ? -31.292 -33.156 7.978 1.00 24.88 449 ALA A N 1
ATOM 3447 C CA . ALA A 1 449 ? -32.027 -31.896 7.914 1.00 24.88 449 ALA A CA 1
ATOM 3448 C C . ALA A 1 449 ? -31.697 -31.182 6.584 1.00 24.88 449 ALA A C 1
ATOM 3450 O O . ALA A 1 449 ? -30.520 -31.097 6.222 1.00 24.88 449 ALA A O 1
ATOM 3451 N N . PRO A 1 450 ? -32.688 -30.662 5.837 1.00 26.70 450 PRO A N 1
ATOM 3452 C CA . PRO A 1 450 ? -32.433 -29.933 4.604 1.00 26.70 450 PRO A CA 1
ATOM 3453 C C . PRO A 1 450 ? -31.902 -28.540 4.957 1.00 26.70 450 PRO A C 1
ATOM 3455 O O . PRO A 1 450 ? -32.657 -27.661 5.369 1.00 26.70 450 PRO A O 1
ATOM 3458 N N . TYR A 1 451 ? -30.594 -28.332 4.812 1.00 27.56 451 TYR A N 1
ATOM 3459 C CA . TYR A 1 451 ? -30.025 -26.990 4.858 1.00 27.56 451 TYR A CA 1
ATOM 3460 C C . TYR A 1 451 ? -30.465 -26.219 3.611 1.00 27.56 451 TYR A C 1
ATOM 3462 O O . TYR A 1 451 ? -30.173 -26.597 2.476 1.00 27.56 451 TYR A O 1
ATOM 3470 N N . LEU A 1 452 ? -31.195 -25.130 3.846 1.00 27.55 452 LEU A N 1
ATOM 3471 C CA . LEU A 1 452 ? -31.433 -24.068 2.879 1.00 27.55 452 LEU A CA 1
ATOM 3472 C C . LEU A 1 452 ? -30.075 -23.564 2.372 1.00 27.55 452 LEU A C 1
ATOM 3474 O O . LEU A 1 452 ? -29.271 -23.057 3.150 1.00 27.55 452 LEU A O 1
ATOM 3478 N N . PHE A 1 453 ? -29.823 -23.716 1.071 1.00 26.88 453 PHE A N 1
ATOM 3479 C CA . PHE A 1 453 ? -28.690 -23.087 0.399 1.00 26.88 453 PHE A CA 1
ATOM 3480 C C . PHE A 1 453 ? -28.852 -21.563 0.467 1.00 26.88 453 PHE A C 1
ATOM 3482 O O . PHE A 1 453 ? -29.578 -20.968 -0.331 1.00 26.88 453 PHE A O 1
ATOM 3489 N N . ASP A 1 454 ? -28.172 -20.935 1.422 1.00 31.45 454 ASP A N 1
ATOM 3490 C CA . ASP A 1 454 ? -27.894 -19.505 1.394 1.00 31.45 454 ASP A CA 1
ATOM 3491 C C . ASP A 1 454 ? -26.895 -19.235 0.258 1.00 31.45 454 ASP A C 1
ATOM 3493 O O . ASP A 1 454 ? -25.777 -19.758 0.243 1.00 31.45 454 ASP A O 1
ATOM 3497 N N . LYS A 1 455 ? -27.325 -18.474 -0.752 1.00 27.78 455 LYS A N 1
ATOM 3498 C CA . LYS A 1 455 ? -26.521 -18.113 -1.926 1.00 27.78 455 LYS A CA 1
ATOM 3499 C C . LYS A 1 455 ? -25.472 -17.064 -1.540 1.00 27.78 455 LYS A C 1
ATOM 3501 O O . LYS A 1 455 ? -25.572 -15.910 -1.954 1.00 27.78 455 LYS A O 1
ATOM 3506 N N . ARG A 1 456 ? -24.443 -17.434 -0.780 1.00 36.25 456 ARG A N 1
ATOM 3507 C CA . ARG A 1 456 ? -23.292 -16.543 -0.575 1.00 36.25 456 ARG A CA 1
ATOM 3508 C C . ARG A 1 456 ? -22.440 -16.520 -1.843 1.00 36.25 456 ARG A C 1
ATOM 3510 O O . ARG A 1 456 ? -21.989 -17.560 -2.320 1.00 36.25 456 ARG A O 1
ATOM 3517 N N . LYS A 1 457 ? -22.275 -15.324 -2.421 1.00 33.34 457 LYS A N 1
ATOM 3518 C CA . LYS A 1 457 ? -21.381 -15.055 -3.556 1.00 33.34 457 LYS A CA 1
ATOM 3519 C C . LYS A 1 457 ? -19.971 -15.530 -3.196 1.00 33.34 457 LYS A C 1
ATOM 3521 O O . LYS A 1 457 ? -19.370 -15.024 -2.258 1.00 33.34 457 LYS A O 1
ATOM 3526 N N . VAL A 1 458 ? -19.439 -16.469 -3.969 1.00 30.62 458 VAL A N 1
ATOM 3527 C CA . VAL A 1 458 ? -18.003 -16.759 -3.994 1.00 30.62 458 VAL A CA 1
ATOM 3528 C C . VAL A 1 458 ? -17.322 -15.516 -4.579 1.00 30.62 458 VAL A C 1
ATOM 3530 O O . VAL A 1 458 ? -17.463 -15.263 -5.775 1.00 30.62 458 VAL A O 1
ATOM 3533 N N . CYS A 1 459 ? -16.655 -14.694 -3.762 1.00 45.69 459 CYS A N 1
ATOM 3534 C CA . CYS A 1 459 ? -15.830 -13.592 -4.271 1.00 45.69 459 CYS A CA 1
ATOM 3535 C C . CYS A 1 459 ? -14.579 -14.188 -4.920 1.00 45.69 459 CYS A C 1
ATOM 3537 O O . CYS A 1 459 ? -13.611 -14.535 -4.251 1.00 45.69 459 CYS A O 1
ATOM 3539 N N . LYS A 1 460 ? -14.638 -14.367 -6.237 1.00 62.19 460 LYS A N 1
ATOM 3540 C CA . LYS A 1 460 ? -13.475 -14.660 -7.070 1.00 62.19 460 LYS A CA 1
ATOM 3541 C C . LYS A 1 460 ? -12.615 -13.388 -7.145 1.00 62.19 460 LYS A C 1
ATOM 3543 O O . LYS A 1 460 ? -13.176 -12.333 -7.422 1.00 62.19 460 LYS A O 1
ATOM 3548 N N . ALA A 1 461 ? -11.305 -13.494 -6.909 1.00 82.12 461 ALA A N 1
ATOM 3549 C CA . ALA A 1 461 ? -10.362 -12.391 -7.129 1.00 82.12 461 ALA A CA 1
ATOM 3550 C C . ALA A 1 461 ? -10.459 -11.887 -8.581 1.00 82.12 461 ALA A C 1
ATOM 3552 O O . ALA A 1 461 ? -10.547 -12.707 -9.503 1.00 82.12 461 ALA A O 1
ATOM 3553 N N . THR A 1 462 ? -10.471 -10.567 -8.783 1.00 94.69 462 THR A N 1
ATOM 3554 C CA . THR A 1 462 ? -10.519 -9.965 -10.124 1.00 94.69 462 THR A CA 1
ATOM 3555 C C . THR A 1 462 ? -9.173 -10.157 -10.803 1.00 94.69 462 THR A C 1
ATOM 3557 O O . THR A 1 462 ? -8.142 -9.826 -10.225 1.00 94.69 462 THR A O 1
ATOM 3560 N N . ASN A 1 463 ? -9.154 -10.673 -12.028 1.00 98.12 463 ASN A N 1
ATOM 3561 C CA . ASN A 1 463 ? -7.918 -10.767 -12.801 1.00 98.12 463 ASN A CA 1
ATOM 3562 C C . ASN A 1 463 ? -7.641 -9.435 -13.508 1.00 98.12 463 ASN A C 1
ATOM 3564 O O . ASN A 1 463 ? -8.431 -9.022 -14.361 1.00 98.12 463 ASN A O 1
ATOM 3568 N N . VAL A 1 464 ? -6.527 -8.783 -13.183 1.00 98.69 464 VAL A N 1
ATOM 3569 C CA . VAL A 1 464 ? -6.190 -7.437 -13.664 1.00 98.69 464 VAL A CA 1
ATOM 3570 C C . VAL A 1 464 ? -4.876 -7.460 -14.441 1.00 98.69 464 VAL A C 1
ATOM 3572 O O . VAL A 1 464 ? -3.854 -7.916 -13.926 1.00 98.69 464 VAL A O 1
ATOM 3575 N N . VAL A 1 465 ? -4.882 -6.929 -15.666 1.00 98.81 465 VAL A N 1
ATOM 3576 C CA . VAL A 1 465 ? -3.642 -6.548 -16.367 1.00 98.81 465 VAL A CA 1
ATOM 3577 C C . VAL A 1 465 ? -3.378 -5.072 -16.119 1.00 98.81 465 VAL A C 1
ATOM 3579 O O . VAL A 1 465 ? -4.248 -4.239 -16.367 1.00 98.81 465 VAL A O 1
ATOM 3582 N N . LEU A 1 466 ? -2.175 -4.762 -15.647 1.00 98.88 466 LEU A N 1
ATOM 3583 C CA . LEU A 1 466 ? -1.696 -3.410 -15.388 1.00 98.88 466 LEU A CA 1
ATOM 3584 C C . LEU A 1 466 ? -0.573 -3.044 -16.374 1.00 98.88 466 LEU A C 1
ATOM 3586 O O . LEU A 1 466 ? 0.365 -3.819 -16.549 1.00 98.88 466 LEU A O 1
ATOM 3590 N N . SER A 1 467 ? -0.646 -1.860 -16.978 1.00 98.75 467 SER A N 1
ATOM 3591 C CA . SER A 1 467 ? 0.397 -1.273 -17.843 1.00 98.75 467 SER A CA 1
ATOM 3592 C C . SER A 1 467 ? 0.589 0.214 -17.513 1.00 98.75 467 SER A C 1
ATOM 3594 O O . SER A 1 467 ? -0.143 0.762 -16.698 1.00 98.75 467 SER A O 1
ATOM 3596 N N . ASN A 1 468 ? 1.534 0.889 -18.160 1.00 98.44 468 ASN A N 1
ATOM 3597 C CA . ASN A 1 468 ? 1.657 2.352 -18.251 1.00 98.44 468 ASN A CA 1
ATOM 3598 C C . ASN A 1 468 ? 2.427 2.716 -19.538 1.00 98.44 468 ASN A C 1
ATOM 3600 O O . ASN A 1 468 ? 2.684 1.833 -20.364 1.00 98.44 468 ASN A O 1
ATOM 3604 N N . ASP A 1 469 ? 2.788 3.991 -19.694 1.00 97.88 469 ASP A N 1
ATOM 3605 C CA . ASP A 1 469 ? 3.814 4.463 -20.632 1.00 97.88 469 ASP A CA 1
ATOM 3606 C C . ASP A 1 469 ? 5.055 5.070 -19.975 1.00 97.88 469 ASP A C 1
ATOM 3608 O O . ASP A 1 469 ? 6.056 5.202 -20.665 1.00 97.88 469 ASP A O 1
ATOM 3612 N N . ASP A 1 470 ? 5.053 5.345 -18.667 1.00 97.88 470 ASP A N 1
ATOM 3613 C CA . ASP A 1 470 ? 6.262 5.815 -17.971 1.00 97.88 470 ASP A CA 1
ATOM 3614 C C . ASP A 1 470 ? 7.367 4.747 -17.866 1.00 97.88 470 ASP A C 1
ATOM 3616 O O . ASP A 1 470 ? 8.521 5.097 -17.644 1.00 97.88 470 ASP A O 1
ATOM 3620 N N . GLY A 1 471 ? 7.014 3.466 -18.040 1.00 97.44 471 GLY A N 1
ATOM 3621 C CA . GLY A 1 471 ? 7.927 2.326 -18.002 1.00 97.44 471 GLY A CA 1
ATOM 3622 C C . GLY A 1 471 ? 7.739 1.425 -16.775 1.00 97.44 471 GLY A C 1
ATOM 3623 O O . GLY A 1 471 ? 7.136 1.792 -15.759 1.00 97.44 471 GLY A O 1
ATOM 3624 N N . TRP A 1 472 ? 8.193 0.174 -16.883 1.00 97.81 472 TRP A N 1
ATOM 3625 C CA . TRP A 1 472 ? 7.941 -0.871 -15.886 1.00 97.81 472 TRP A CA 1
ATOM 3626 C C . TRP A 1 472 ? 8.659 -0.627 -14.558 1.00 97.81 472 TRP A C 1
ATOM 3628 O O . TRP A 1 472 ? 8.267 -1.210 -13.545 1.00 97.81 472 TRP A O 1
ATOM 3638 N N . ALA A 1 473 ? 9.734 0.159 -14.565 1.00 95.81 473 ALA A N 1
ATOM 3639 C CA . ALA A 1 473 ? 10.588 0.418 -13.418 1.00 95.81 473 ALA A CA 1
ATOM 3640 C C . ALA A 1 473 ? 10.347 1.817 -12.834 1.00 95.81 473 ALA A C 1
ATOM 3642 O O . ALA A 1 473 ? 11.117 2.277 -11.992 1.00 95.81 473 ALA A O 1
ATOM 3643 N N . GLU A 1 474 ? 9.239 2.450 -13.199 1.00 96.75 474 GLU A N 1
ATOM 3644 C CA . GLU A 1 474 ? 8.741 3.662 -12.566 1.00 96.75 474 GLU A CA 1
ATOM 3645 C C . GLU A 1 474 ? 7.948 3.332 -11.278 1.00 96.75 474 GLU A C 1
ATOM 3647 O O . GLU A 1 474 ? 7.285 2.296 -11.161 1.00 96.75 474 GLU A O 1
ATOM 3652 N N . ILE A 1 475 ? 8.070 4.163 -10.241 1.00 92.94 475 ILE A N 1
ATOM 3653 C CA . ILE A 1 475 ? 7.528 3.880 -8.902 1.00 92.94 475 ILE A CA 1
ATOM 3654 C C . ILE A 1 475 ? 5.994 3.956 -8.797 1.00 92.94 475 ILE A C 1
ATOM 3656 O O . ILE A 1 475 ? 5.407 3.222 -7.997 1.00 92.94 475 ILE A O 1
ATOM 3660 N N . ASN A 1 476 ? 5.309 4.774 -9.594 1.00 95.94 476 ASN A N 1
ATOM 3661 C CA . ASN A 1 476 ? 3.851 4.901 -9.600 1.00 95.94 476 ASN A CA 1
ATOM 3662 C C . ASN A 1 476 ? 3.183 3.606 -10.049 1.00 95.94 476 ASN A C 1
ATOM 3664 O O . ASN A 1 476 ? 2.275 3.132 -9.365 1.00 95.94 476 ASN A O 1
ATOM 3668 N N . ILE A 1 477 ? 3.654 2.976 -11.135 1.00 97.62 477 ILE A N 1
ATOM 3669 C CA . ILE A 1 477 ? 3.080 1.695 -11.583 1.00 97.62 477 ILE A CA 1
ATOM 3670 C C . ILE A 1 477 ? 3.362 0.573 -10.572 1.00 97.62 477 ILE A C 1
ATOM 3672 O O . ILE A 1 477 ? 2.521 -0.304 -10.369 1.00 97.62 477 ILE A O 1
ATOM 3676 N N . ARG A 1 478 ? 4.501 0.609 -9.863 1.00 94.81 478 ARG A N 1
ATOM 3677 C CA . ARG A 1 478 ? 4.780 -0.329 -8.758 1.00 94.81 478 ARG A CA 1
ATOM 3678 C C . ARG A 1 478 ? 3.857 -0.099 -7.568 1.00 94.81 478 ARG A C 1
ATOM 3680 O O . ARG A 1 478 ? 3.330 -1.061 -7.014 1.00 94.81 478 ARG A O 1
ATOM 3687 N N . THR A 1 479 ? 3.637 1.160 -7.203 1.00 88.88 479 THR A N 1
ATOM 3688 C CA . THR A 1 479 ? 2.716 1.544 -6.129 1.00 88.88 479 THR A CA 1
ATOM 3689 C C . THR A 1 479 ? 1.299 1.104 -6.480 1.00 88.88 479 THR A C 1
ATOM 3691 O O . THR A 1 479 ? 0.649 0.448 -5.674 1.00 88.88 479 THR A O 1
ATOM 3694 N N . PHE A 1 480 ? 0.854 1.336 -7.716 1.00 97.94 480 PHE A N 1
ATOM 3695 C CA . PHE A 1 480 ? -0.469 0.920 -8.165 1.00 97.94 480 PHE A CA 1
ATOM 3696 C C . PHE A 1 480 ? -0.624 -0.607 -8.231 1.00 97.94 480 PHE A C 1
ATOM 3698 O O . PHE A 1 480 ? -1.639 -1.135 -7.778 1.00 97.94 480 PHE A O 1
ATOM 3705 N N . TYR A 1 481 ? 0.398 -1.337 -8.702 1.00 97.56 481 TYR A N 1
ATOM 3706 C CA . TYR A 1 481 ? 0.435 -2.804 -8.639 1.00 97.56 481 TYR A CA 1
ATOM 3707 C C . TYR A 1 481 ? 0.242 -3.306 -7.203 1.00 97.56 481 TYR A C 1
ATOM 3709 O O . TYR A 1 481 ? -0.562 -4.213 -6.961 1.00 97.56 481 TYR A O 1
ATOM 3717 N N . ASN A 1 482 ? 0.971 -2.713 -6.253 1.00 83.12 482 ASN A N 1
ATOM 3718 C CA . ASN A 1 482 ? 0.903 -3.084 -4.845 1.00 83.12 482 ASN A CA 1
ATOM 3719 C C . ASN A 1 482 ? -0.482 -2.786 -4.262 1.00 83.12 482 ASN A C 1
ATOM 3721 O O . ASN A 1 482 ? -1.051 -3.665 -3.620 1.00 83.12 482 ASN A O 1
ATOM 3725 N N . THR A 1 483 ? -1.053 -1.608 -4.534 1.00 84.38 483 THR A N 1
ATOM 3726 C CA . THR A 1 483 ? -2.382 -1.231 -4.033 1.00 84.38 483 THR A CA 1
ATOM 3727 C C . THR A 1 483 ? -3.477 -2.147 -4.576 1.00 84.38 483 THR A C 1
ATOM 3729 O O . THR A 1 483 ? -4.260 -2.664 -3.786 1.00 84.38 483 THR A O 1
ATOM 3732 N N . LEU A 1 484 ? -3.501 -2.447 -5.881 1.00 86.38 484 LEU A N 1
ATOM 3733 C CA . LEU A 1 484 ? -4.466 -3.394 -6.467 1.00 86.38 484 LEU A CA 1
ATOM 3734 C C . LEU A 1 484 ? -4.328 -4.803 -5.866 1.00 86.38 484 LEU A C 1
ATOM 3736 O O . LEU A 1 484 ? -5.320 -5.444 -5.520 1.00 86.38 484 LEU A O 1
ATOM 3740 N N . THR A 1 485 ? -3.090 -5.279 -5.700 1.00 86.31 485 THR A N 1
ATOM 3741 C CA . THR A 1 485 ? -2.821 -6.599 -5.106 1.00 86.31 485 THR A CA 1
ATOM 3742 C C . THR A 1 485 ? -3.272 -6.650 -3.643 1.00 86.31 485 THR A C 1
ATOM 3744 O O . THR A 1 485 ? -3.913 -7.616 -3.232 1.00 86.31 485 THR A O 1
ATOM 3747 N N . ALA A 1 486 ? -2.996 -5.598 -2.864 1.00 71.19 486 ALA A N 1
ATOM 3748 C CA . ALA A 1 486 ? -3.448 -5.463 -1.478 1.00 71.19 486 ALA A CA 1
ATOM 3749 C C . ALA A 1 486 ? -4.981 -5.388 -1.372 1.00 71.19 486 ALA A C 1
ATOM 3751 O O . ALA A 1 486 ? -5.564 -5.895 -0.416 1.00 71.19 486 ALA A O 1
ATOM 3752 N N . ALA A 1 487 ? -5.646 -4.844 -2.393 1.00 74.31 487 ALA A N 1
ATOM 3753 C CA . ALA A 1 487 ? -7.100 -4.826 -2.517 1.00 74.31 487 ALA A CA 1
ATOM 3754 C C . ALA A 1 487 ? -7.720 -6.212 -2.811 1.00 74.31 487 ALA A C 1
ATOM 3756 O O . ALA A 1 487 ? -8.946 -6.347 -2.841 1.00 74.31 487 ALA A O 1
ATOM 3757 N N . GLY A 1 488 ? -6.894 -7.247 -3.004 1.00 78.00 488 GLY A N 1
ATOM 3758 C CA . GLY A 1 488 ? -7.315 -8.628 -3.245 1.00 78.00 488 GLY A CA 1
ATOM 3759 C C . GLY A 1 488 ? -7.455 -9.006 -4.721 1.00 78.00 488 GLY A C 1
ATOM 3760 O O . GLY A 1 488 ? -7.952 -10.098 -5.017 1.00 78.00 488 GLY A O 1
ATOM 3761 N N . ASP A 1 489 ? -7.026 -8.145 -5.647 1.00 86.38 489 ASP A N 1
ATOM 3762 C CA . ASP A 1 489 ? -7.023 -8.453 -7.076 1.00 86.38 489 ASP A CA 1
ATOM 3763 C C . ASP A 1 489 ? -5.823 -9.339 -7.458 1.00 86.38 489 ASP A C 1
ATOM 3765 O O . ASP A 1 489 ? -4.729 -9.256 -6.896 1.00 86.38 489 ASP A O 1
ATOM 3769 N N . SER A 1 490 ? -6.010 -10.212 -8.452 1.00 94.69 490 SER A N 1
ATOM 3770 C CA . SER A 1 490 ? -4.916 -10.972 -9.057 1.00 94.69 490 SER A CA 1
ATOM 3771 C C . SER A 1 490 ? -4.312 -10.152 -10.189 1.00 94.69 490 SER A C 1
ATOM 3773 O O . SER A 1 490 ? -4.847 -10.117 -11.295 1.00 94.69 490 SER A O 1
ATOM 3775 N N . VAL A 1 491 ? -3.194 -9.484 -9.916 1.00 97.69 491 VAL A N 1
ATOM 3776 C CA . VAL A 1 491 ? -2.594 -8.524 -10.851 1.00 97.69 491 VAL A CA 1
ATOM 3777 C C . VAL A 1 491 ? -1.429 -9.150 -11.621 1.00 97.69 491 VAL A C 1
ATOM 3779 O O . VAL A 1 491 ? -0.658 -9.956 -11.089 1.00 97.69 491 VAL A O 1
ATOM 3782 N N . VAL A 1 492 ? -1.280 -8.784 -12.891 1.00 98.62 492 VAL A N 1
ATOM 3783 C CA . VAL A 1 492 ? -0.038 -8.953 -13.653 1.00 98.62 492 VAL A CA 1
ATOM 3784 C C . VAL A 1 492 ? 0.325 -7.629 -14.317 1.00 98.62 492 VAL A C 1
ATOM 3786 O O . VAL A 1 492 ? -0.504 -7.020 -14.989 1.00 98.62 492 VAL A O 1
ATOM 3789 N N . LEU A 1 493 ? 1.557 -7.174 -14.105 1.00 98.69 493 LEU A N 1
ATOM 3790 C CA . LEU A 1 493 ? 2.096 -5.964 -14.716 1.00 98.69 493 LEU A CA 1
ATOM 3791 C C . LEU A 1 493 ? 2.819 -6.334 -16.011 1.00 98.69 493 LEU A C 1
ATOM 3793 O O . LEU A 1 493 ? 3.652 -7.245 -16.013 1.00 98.69 493 LEU A O 1
ATOM 3797 N N . SER A 1 494 ? 2.500 -5.611 -17.081 1.00 98.75 494 SER A N 1
ATOM 3798 C CA . SER A 1 494 ? 3.119 -5.689 -18.401 1.00 98.75 494 SER A CA 1
ATOM 3799 C C . SER A 1 494 ? 3.302 -4.276 -18.939 1.00 98.75 494 SER A C 1
ATOM 3801 O O . SER A 1 494 ? 2.329 -3.659 -19.359 1.00 98.75 494 SER A O 1
ATOM 3803 N N . ALA A 1 495 ? 4.521 -3.750 -18.892 1.00 98.75 495 ALA A N 1
ATOM 3804 C CA . ALA A 1 495 ? 4.809 -2.356 -19.231 1.00 98.75 495 ALA A CA 1
ATOM 3805 C C . ALA A 1 495 ? 6.087 -2.227 -20.079 1.00 98.75 495 ALA A C 1
ATOM 3807 O O . ALA A 1 495 ? 6.895 -3.160 -20.086 1.00 98.75 495 ALA A O 1
ATOM 3808 N N . PRO A 1 496 ? 6.283 -1.099 -20.784 1.00 98.69 496 PRO A N 1
ATOM 3809 C CA . PRO A 1 496 ? 7.513 -0.824 -21.521 1.00 98.69 496 PRO A CA 1
ATOM 3810 C C . PRO A 1 496 ? 8.790 -0.962 -20.674 1.00 98.69 496 PRO A C 1
ATOM 3812 O O . PRO A 1 496 ? 8.786 -0.699 -19.472 1.00 98.69 496 PRO A O 1
ATOM 3815 N N . ALA A 1 497 ? 9.896 -1.373 -21.293 1.00 97.62 497 ALA A N 1
ATOM 3816 C CA . ALA A 1 497 ? 11.209 -1.454 -20.642 1.00 97.62 497 ALA A CA 1
ATOM 3817 C C . ALA A 1 497 ? 11.832 -0.073 -20.344 1.00 97.62 497 ALA A C 1
ATOM 3819 O O . ALA A 1 497 ? 12.692 0.035 -19.467 1.00 97.62 497 ALA A O 1
ATOM 3820 N N . GLU A 1 498 ? 11.387 0.960 -21.059 1.00 95.56 498 GLU A N 1
ATOM 3821 C CA . GLU A 1 498 ? 11.791 2.362 -20.933 1.00 95.56 498 GLU A CA 1
ATOM 3822 C C . GLU A 1 498 ? 10.553 3.272 -20.953 1.00 95.56 498 GLU A C 1
ATOM 3824 O O . GLU A 1 498 ? 9.446 2.809 -21.222 1.00 95.56 498 GLU A O 1
ATOM 3829 N N . ASN A 1 499 ? 10.729 4.567 -20.688 1.00 96.31 499 ASN A N 1
ATOM 3830 C CA . ASN A 1 499 ? 9.648 5.541 -20.830 1.00 96.31 499 ASN A CA 1
ATOM 3831 C C . ASN A 1 499 ? 9.287 5.773 -22.304 1.00 96.31 499 ASN A C 1
ATOM 3833 O O . ASN A 1 499 ? 10.127 6.163 -23.111 1.00 96.31 499 ASN A O 1
ATOM 3837 N N . GLU A 1 500 ? 8.003 5.621 -22.608 1.00 96.69 500 GLU A N 1
ATOM 3838 C CA . GLU A 1 500 ? 7.383 5.743 -23.926 1.00 96.69 500 GLU A CA 1
ATOM 3839 C C . GLU A 1 500 ? 6.290 6.830 -23.946 1.00 96.69 500 GLU A C 1
ATOM 3841 O O . GLU A 1 500 ? 5.316 6.768 -24.708 1.00 96.69 500 GLU A O 1
ATOM 3846 N N . SER A 1 501 ? 6.426 7.848 -23.096 1.00 91.31 501 SER A N 1
ATOM 3847 C CA . SER A 1 501 ? 5.570 9.036 -23.090 1.00 91.31 501 SER A CA 1
ATOM 3848 C C . SER A 1 501 ? 5.472 9.679 -24.480 1.00 91.31 501 SER A C 1
ATOM 3850 O O . SER A 1 501 ? 6.465 9.879 -25.178 1.00 91.31 501 SER A O 1
ATOM 3852 N N . GLY A 1 502 ? 4.260 10.070 -24.883 1.00 91.00 502 GLY A N 1
ATOM 3853 C CA . GLY A 1 502 ? 4.028 10.764 -26.160 1.00 91.00 502 GLY A CA 1
ATOM 3854 C C . GLY A 1 502 ? 3.920 9.853 -27.391 1.00 91.00 502 GLY A C 1
ATOM 3855 O O . GLY A 1 502 ? 3.792 10.350 -28.511 1.00 91.00 502 GLY A O 1
ATOM 3856 N N . THR A 1 503 ? 3.936 8.531 -27.211 1.00 94.69 503 THR A N 1
ATOM 3857 C CA . THR A 1 503 ? 3.882 7.551 -28.311 1.00 94.69 503 THR A CA 1
ATOM 3858 C C . THR A 1 503 ? 2.467 7.226 -28.793 1.00 94.69 503 THR A C 1
ATOM 3860 O O . THR A 1 503 ? 2.292 6.575 -29.829 1.00 94.69 503 THR A O 1
ATOM 3863 N N . GLY A 1 504 ? 1.432 7.705 -28.100 1.00 93.75 504 GLY A N 1
ATOM 3864 C CA . GLY A 1 504 ? 0.034 7.515 -28.474 1.00 93.75 504 GLY A CA 1
ATOM 3865 C C . GLY A 1 504 ? -0.338 6.039 -28.600 1.00 93.75 504 GLY A C 1
ATOM 3866 O O . GLY A 1 504 ? -0.299 5.291 -27.634 1.00 93.75 504 GLY A O 1
ATOM 3867 N N . SER A 1 505 ? -0.747 5.619 -29.800 1.00 95.81 505 SER A N 1
ATOM 3868 C CA . SER A 1 505 ? -1.048 4.210 -30.106 1.00 95.81 505 SER A CA 1
ATOM 3869 C C . SER A 1 505 ? 0.014 3.549 -30.991 1.00 95.81 505 SER A C 1
ATOM 3871 O O . SER A 1 505 ? -0.323 2.693 -31.807 1.00 95.81 505 SER A O 1
ATOM 3873 N N . SER A 1 506 ? 1.275 3.974 -30.875 1.00 97.69 506 SER A N 1
ATOM 3874 C CA . SER A 1 506 ? 2.388 3.322 -31.572 1.00 97.69 506 SER A CA 1
ATOM 3875 C C . SER A 1 506 ? 2.535 1.868 -31.123 1.00 97.69 506 SER A C 1
ATOM 3877 O O . SER A 1 506 ? 2.235 1.528 -29.982 1.00 97.69 506 SER A O 1
ATOM 3879 N N . ASP A 1 507 ? 2.969 1.015 -32.046 1.00 96.38 507 ASP A N 1
ATOM 3880 C CA . ASP A 1 507 ? 3.082 -0.431 -31.871 1.00 96.38 507 ASP A CA 1
ATOM 3881 C C . ASP A 1 507 ? 4.270 -0.932 -32.697 1.00 96.38 507 ASP A C 1
ATOM 3883 O O . ASP A 1 507 ? 4.520 -0.453 -33.809 1.00 96.38 507 ASP A O 1
ATOM 3887 N N . ALA A 1 508 ? 5.014 -1.877 -32.137 1.00 96.44 508 ALA A N 1
ATOM 3888 C CA . ALA A 1 508 ? 6.160 -2.507 -32.771 1.00 96.44 508 ALA A CA 1
ATOM 3889 C C . ALA A 1 508 ? 6.416 -3.883 -32.138 1.00 96.44 508 ALA A C 1
ATOM 3891 O O . ALA A 1 508 ? 6.200 -4.055 -30.937 1.00 96.44 508 ALA A O 1
ATOM 3892 N N . PRO A 1 509 ? 6.930 -4.872 -32.890 1.00 96.38 509 PRO A N 1
ATOM 3893 C CA . PRO A 1 509 ? 7.399 -6.117 -32.290 1.00 96.38 509 PRO A CA 1
ATOM 3894 C C . PRO A 1 509 ? 8.459 -5.839 -31.220 1.00 96.38 509 PRO A C 1
ATOM 3896 O O . PRO A 1 509 ? 9.365 -5.041 -31.456 1.00 96.38 509 PRO A O 1
ATOM 3899 N N . ALA A 1 510 ? 8.364 -6.508 -30.071 1.00 97.44 510 ALA A N 1
ATOM 3900 C CA . ALA A 1 510 ? 9.390 -6.399 -29.045 1.00 97.44 510 ALA A CA 1
ATOM 3901 C C . ALA A 1 510 ? 10.711 -6.999 -29.547 1.00 97.44 510 ALA A C 1
ATOM 3903 O O . ALA A 1 510 ? 10.740 -8.046 -30.203 1.00 97.44 510 ALA A O 1
ATOM 3904 N N . THR A 1 511 ? 11.819 -6.332 -29.238 1.00 97.06 511 THR A N 1
ATOM 3905 C CA . THR A 1 511 ? 13.167 -6.759 -29.641 1.00 97.06 511 THR A CA 1
ATOM 3906 C C . THR A 1 511 ? 14.089 -6.852 -28.434 1.00 97.06 511 THR A C 1
ATOM 3908 O O . THR A 1 511 ? 13.883 -6.104 -27.483 1.00 97.06 511 THR A O 1
ATOM 3911 N N . PRO A 1 512 ? 15.122 -7.716 -28.436 1.00 97.06 512 PRO A N 1
ATOM 3912 C CA . PRO A 1 512 ? 16.108 -7.739 -27.359 1.00 97.06 512 PRO A CA 1
ATOM 3913 C C . PRO A 1 512 ? 16.701 -6.354 -27.088 1.00 97.06 512 PRO A C 1
ATOM 3915 O O . PRO A 1 512 ? 16.880 -5.555 -28.008 1.00 97.06 512 PRO A O 1
ATOM 3918 N N . LEU A 1 513 ? 17.004 -6.086 -25.824 1.00 93.94 513 LEU A N 1
ATOM 3919 C CA . LEU A 1 513 ? 17.489 -4.792 -25.363 1.00 93.94 513 LEU A CA 1
ATOM 3920 C C . LEU A 1 513 ? 18.894 -4.503 -25.895 1.00 93.94 513 LEU A C 1
ATOM 3922 O O . LEU A 1 513 ? 19.844 -5.238 -25.617 1.00 93.94 513 LEU A O 1
ATOM 3926 N N . THR A 1 514 ? 19.030 -3.415 -26.652 1.00 93.94 514 THR A N 1
ATOM 3927 C CA . THR A 1 514 ? 20.327 -2.892 -27.112 1.00 93.94 514 THR A CA 1
ATOM 3928 C C . THR A 1 514 ? 20.948 -1.912 -26.122 1.00 93.94 514 THR A C 1
ATOM 3930 O O . THR A 1 514 ? 22.154 -1.705 -26.162 1.00 93.94 514 THR A O 1
ATOM 3933 N N . GLU A 1 515 ? 20.140 -1.380 -25.209 1.00 90.62 515 GLU A N 1
ATOM 3934 C CA . GLU A 1 515 ? 20.501 -0.494 -24.099 1.00 90.62 515 GLU A CA 1
ATOM 3935 C C . GLU A 1 515 ? 19.885 -1.053 -22.799 1.00 90.62 515 GLU A C 1
ATOM 3937 O O . GLU A 1 515 ? 19.009 -1.920 -22.880 1.00 90.62 515 GLU A O 1
ATOM 3942 N N . PRO A 1 516 ? 20.369 -0.683 -21.599 1.00 90.00 516 PRO A N 1
ATOM 3943 C CA . PRO A 1 516 ? 19.751 -1.145 -20.357 1.00 90.00 516 PRO A CA 1
ATOM 3944 C C . PRO A 1 516 ? 18.336 -0.571 -20.200 1.00 90.00 516 PRO A C 1
ATOM 3946 O O . PRO A 1 516 ? 18.090 0.556 -20.611 1.00 90.00 516 PRO A O 1
ATOM 3949 N N . CYS A 1 517 ? 17.436 -1.305 -19.533 1.00 93.06 517 CYS A N 1
ATOM 3950 C CA . CYS A 1 517 ? 16.129 -0.756 -19.154 1.00 93.06 517 CYS A CA 1
ATOM 3951 C C . CYS A 1 517 ? 16.300 0.532 -18.331 1.00 93.06 517 CYS A C 1
ATOM 3953 O O . CYS A 1 517 ? 17.316 0.714 -17.642 1.00 93.06 517 CYS A O 1
ATOM 3955 N N . GLU A 1 518 ? 15.248 1.353 -18.272 1.00 92.75 518 GLU A N 1
ATOM 3956 C CA . GLU A 1 518 ? 15.239 2.540 -17.417 1.00 92.75 518 GLU A CA 1
ATOM 3957 C C . GLU A 1 518 ? 15.650 2.202 -15.967 1.00 92.75 518 GLU A C 1
ATOM 3959 O O . GLU A 1 518 ? 15.384 1.113 -15.434 1.00 92.75 518 GLU A O 1
ATOM 3964 N N . TYR A 1 519 ? 16.371 3.134 -15.339 1.00 91.50 519 TYR A N 1
ATOM 3965 C CA . TYR A 1 519 ? 16.951 2.980 -13.998 1.00 91.50 519 TYR A CA 1
ATOM 3966 C C . TYR A 1 519 ? 17.893 1.776 -13.828 1.00 91.50 519 TYR A C 1
ATOM 3968 O O . TYR A 1 519 ? 18.087 1.305 -12.707 1.00 91.50 519 TYR A O 1
ATOM 3976 N N . ASN A 1 520 ? 18.485 1.270 -14.917 1.00 89.06 520 ASN A N 1
ATOM 3977 C CA . ASN A 1 520 ? 19.309 0.054 -14.927 1.00 89.06 520 ASN A CA 1
ATOM 3978 C C . ASN A 1 520 ? 18.572 -1.167 -14.350 1.00 89.06 520 ASN A C 1
ATOM 3980 O O . ASN A 1 520 ? 19.183 -2.062 -13.764 1.00 89.06 520 ASN A O 1
ATOM 3984 N N . SER A 1 521 ? 17.245 -1.202 -14.490 1.00 87.12 521 SER A N 1
ATOM 3985 C CA . SER A 1 521 ? 16.396 -2.269 -13.947 1.00 87.12 521 SER A CA 1
ATOM 3986 C C . SER A 1 521 ? 16.593 -3.618 -14.648 1.00 87.12 521 SER A C 1
ATOM 3988 O O . SER A 1 521 ? 16.229 -4.660 -14.103 1.00 87.12 521 SER A O 1
ATOM 3990 N N . CYS A 1 522 ? 17.209 -3.608 -15.829 1.00 89.81 522 CYS A N 1
ATOM 3991 C CA . CYS A 1 522 ? 17.701 -4.782 -16.528 1.00 89.81 522 CYS A CA 1
ATOM 3992 C C . CYS A 1 522 ? 18.944 -4.402 -17.367 1.00 89.81 522 CYS A C 1
ATOM 3994 O O . CYS A 1 522 ? 19.037 -3.264 -17.836 1.00 89.81 522 CYS A O 1
ATOM 3996 N N . PRO A 1 523 ? 19.916 -5.311 -17.560 1.00 90.56 523 PRO A N 1
ATOM 3997 C CA . PRO A 1 523 ? 21.131 -5.014 -18.318 1.00 90.56 523 PRO A CA 1
ATOM 3998 C C . PRO A 1 523 ? 20.913 -5.061 -19.838 1.00 90.56 523 PRO A C 1
ATOM 4000 O O . PRO A 1 523 ? 20.027 -5.766 -20.329 1.00 90.56 523 PRO A O 1
ATOM 4003 N N . THR A 1 524 ? 21.792 -4.395 -20.592 1.00 93.62 524 THR A N 1
ATOM 4004 C CA . THR A 1 524 ? 21.917 -4.557 -22.051 1.00 93.62 524 THR A CA 1
ATOM 4005 C C . THR A 1 524 ? 22.027 -6.032 -22.444 1.00 93.62 524 THR A C 1
ATOM 4007 O O . THR A 1 524 ? 22.707 -6.818 -21.781 1.00 93.62 524 THR A O 1
ATOM 4010 N N . GLY A 1 525 ? 21.388 -6.414 -23.550 1.00 92.62 525 GLY A N 1
ATOM 4011 C CA . GLY A 1 525 ? 21.345 -7.794 -24.035 1.00 92.62 525 GLY A CA 1
ATOM 4012 C C . GLY A 1 525 ? 20.275 -8.656 -23.364 1.00 92.62 525 GLY A C 1
ATOM 4013 O O . GLY A 1 525 ? 20.165 -9.840 -23.687 1.00 92.62 525 GLY A O 1
ATOM 4014 N N . SER A 1 526 ? 19.477 -8.086 -22.457 1.00 94.94 526 SER A N 1
ATOM 4015 C CA . SER A 1 526 ? 18.294 -8.761 -21.924 1.00 94.94 526 SER A CA 1
ATOM 4016 C C . SER A 1 526 ? 17.282 -9.090 -23.043 1.00 94.94 526 SER A C 1
ATOM 4018 O O . SER A 1 526 ? 17.268 -8.420 -24.083 1.00 94.94 526 SER A O 1
ATOM 4020 N N . PRO A 1 527 ? 16.446 -10.135 -22.876 1.00 97.31 527 PRO A N 1
ATOM 4021 C CA . PRO A 1 527 ? 15.452 -10.530 -23.878 1.00 97.31 527 PRO A CA 1
ATOM 4022 C C . PRO A 1 527 ? 14.442 -9.425 -24.222 1.00 97.31 527 PRO A C 1
ATOM 4024 O O . PRO A 1 527 ? 14.337 -8.426 -23.521 1.00 97.31 527 PRO A O 1
ATOM 4027 N N . ALA A 1 528 ? 13.679 -9.624 -25.301 1.00 97.25 528 ALA A N 1
ATOM 4028 C CA . ALA A 1 528 ? 12.638 -8.686 -25.728 1.00 97.25 528 ALA A CA 1
ATOM 4029 C C . ALA A 1 528 ? 11.542 -8.490 -24.666 1.00 97.25 528 ALA A C 1
ATOM 4031 O O . ALA A 1 528 ? 11.040 -7.384 -24.478 1.00 97.25 528 ALA A O 1
ATOM 4032 N N . GLU A 1 529 ? 11.214 -9.553 -23.936 1.00 98.38 529 GLU A N 1
ATOM 4033 C CA . GLU A 1 529 ? 10.318 -9.536 -22.790 1.00 98.38 529 GLU A CA 1
ATOM 4034 C C . GLU A 1 529 ? 10.957 -10.280 -21.615 1.00 98.38 529 GLU A C 1
ATOM 4036 O O . GLU A 1 529 ? 11.583 -11.333 -21.775 1.00 98.38 529 GLU A O 1
ATOM 4041 N N . GLY A 1 530 ? 10.749 -9.777 -20.404 1.00 95.19 530 GLY A N 1
ATOM 4042 C CA . GLY A 1 530 ? 11.276 -10.404 -19.198 1.00 95.19 530 GLY A CA 1
ATOM 4043 C C . GLY A 1 530 ? 10.501 -10.003 -17.956 1.00 95.19 530 GLY A C 1
ATOM 4044 O O . GLY A 1 530 ? 9.457 -9.360 -18.030 1.00 95.19 530 GLY A O 1
ATOM 4045 N N . ASN A 1 531 ? 10.985 -10.428 -16.792 1.00 94.50 531 ASN A N 1
ATOM 4046 C CA . ASN A 1 531 ? 10.347 -10.121 -15.517 1.00 94.50 531 ASN A CA 1
ATOM 4047 C C . ASN A 1 531 ? 11.358 -9.872 -14.405 1.00 94.50 531 ASN A C 1
ATOM 4049 O O . ASN A 1 531 ? 12.545 -10.171 -14.530 1.00 94.50 531 ASN A O 1
ATOM 4053 N N . ASN A 1 532 ? 10.854 -9.308 -13.311 1.00 86.44 532 ASN A N 1
ATOM 4054 C CA . ASN A 1 532 ? 11.606 -9.159 -12.080 1.00 86.44 532 ASN A CA 1
ATOM 4055 C C . ASN A 1 532 ? 11.944 -10.540 -11.490 1.00 86.44 532 ASN A C 1
ATOM 4057 O O . ASN A 1 532 ? 11.066 -11.393 -11.352 1.00 86.44 532 ASN A O 1
ATOM 4061 N N . ALA A 1 533 ? 13.202 -10.725 -11.084 1.00 77.44 533 ALA A N 1
ATOM 4062 C CA . ALA A 1 533 ? 13.702 -11.995 -10.559 1.00 77.44 533 ALA A CA 1
ATOM 4063 C C . ALA A 1 533 ? 12.955 -12.473 -9.300 1.00 77.44 533 ALA A C 1
ATOM 4065 O O . ALA A 1 533 ? 12.707 -13.668 -9.146 1.00 77.44 533 ALA A O 1
ATOM 4066 N N . SER A 1 534 ? 12.566 -11.543 -8.425 1.00 74.56 534 SER A N 1
ATOM 4067 C CA . SER A 1 534 ? 11.881 -11.839 -7.163 1.00 74.56 534 SER A CA 1
ATOM 4068 C C . SER A 1 534 ? 10.361 -11.910 -7.318 1.00 74.56 534 SER A C 1
ATOM 4070 O O . SER A 1 534 ? 9.685 -12.512 -6.487 1.00 74.56 534 SER A O 1
ATOM 4072 N N . ASN A 1 535 ? 9.799 -11.320 -8.380 1.00 82.50 535 ASN A N 1
ATOM 4073 C CA . ASN A 1 535 ? 8.365 -11.356 -8.651 1.00 82.50 535 ASN A CA 1
ATOM 4074 C C . ASN A 1 535 ? 8.058 -11.474 -10.152 1.00 82.50 535 ASN A C 1
ATOM 4076 O O . ASN A 1 535 ? 8.004 -10.492 -10.891 1.00 82.50 535 ASN A O 1
ATOM 4080 N N . THR A 1 536 ? 7.724 -12.693 -10.574 1.00 92.62 536 THR A N 1
ATOM 4081 C CA . THR A 1 536 ? 7.413 -13.020 -11.977 1.00 92.62 536 THR A CA 1
ATOM 4082 C C . THR A 1 536 ? 6.163 -12.329 -12.542 1.00 92.62 536 THR A C 1
ATOM 4084 O O . THR A 1 536 ? 5.949 -12.357 -13.755 1.00 92.62 536 THR A O 1
ATOM 4087 N N . ARG A 1 537 ? 5.325 -11.700 -11.705 1.00 95.75 537 ARG A N 1
ATOM 4088 C CA . ARG A 1 537 ? 4.155 -10.918 -12.144 1.00 95.75 537 ARG A CA 1
ATOM 4089 C C . ARG A 1 537 ? 4.506 -9.492 -12.566 1.00 95.75 537 ARG A C 1
ATOM 4091 O O . ARG A 1 537 ? 3.651 -8.813 -13.123 1.00 95.75 537 ARG A O 1
ATOM 4098 N N . LEU A 1 538 ? 5.743 -9.055 -12.346 1.00 96.19 538 LEU A N 1
ATOM 4099 C CA . LEU A 1 538 ? 6.261 -7.760 -12.773 1.00 96.19 538 LEU A CA 1
ATOM 4100 C C . LEU A 1 538 ? 7.049 -7.929 -14.074 1.00 96.19 538 LEU A C 1
ATOM 4102 O O . LEU A 1 538 ? 8.208 -8.337 -14.023 1.00 96.19 538 LEU A O 1
ATOM 4106 N N . ASN A 1 539 ? 6.433 -7.649 -15.224 1.00 98.44 539 ASN A N 1
ATOM 4107 C CA . ASN A 1 539 ? 7.017 -7.929 -16.538 1.00 98.44 539 ASN A CA 1
ATOM 4108 C C . ASN A 1 539 ? 7.320 -6.637 -17.303 1.00 98.44 539 ASN A C 1
ATOM 4110 O O . ASN A 1 539 ? 6.526 -5.696 -17.276 1.00 98.44 539 ASN A O 1
ATOM 4114 N N . TYR A 1 540 ? 8.452 -6.630 -18.004 1.00 98.56 540 TYR A N 1
ATOM 4115 C CA . TYR A 1 540 ? 8.778 -5.611 -18.994 1.00 98.56 540 TYR A CA 1
ATOM 4116 C C . TYR A 1 540 ? 8.617 -6.168 -20.407 1.00 98.56 540 TYR A C 1
ATOM 4118 O O . TYR A 1 540 ? 8.785 -7.370 -20.645 1.00 98.56 540 TYR A O 1
ATOM 4126 N N . VAL A 1 541 ? 8.353 -5.268 -21.344 1.00 98.56 541 VAL A N 1
ATOM 4127 C CA . VAL A 1 541 ? 8.334 -5.514 -22.785 1.00 98.56 541 VAL A CA 1
ATOM 4128 C C . VAL A 1 541 ? 9.132 -4.392 -23.436 1.00 98.56 541 VAL A C 1
ATOM 4130 O O . VAL A 1 541 ? 8.822 -3.222 -23.246 1.00 98.56 541 VAL A O 1
ATOM 4133 N N . ASN A 1 542 ? 10.178 -4.716 -24.189 1.00 98.31 542 ASN A N 1
ATOM 4134 C CA . ASN A 1 542 ? 10.984 -3.718 -24.888 1.00 98.31 542 ASN A CA 1
ATOM 4135 C C . ASN A 1 542 ? 10.288 -3.270 -26.186 1.00 98.31 542 ASN A C 1
ATOM 4137 O O . ASN A 1 542 ? 10.658 -3.690 -27.285 1.00 98.31 542 ASN A O 1
ATOM 4141 N N . SER A 1 543 ? 9.194 -2.520 -26.020 1.00 98.25 543 SER A N 1
ATOM 4142 C CA . SER A 1 543 ? 8.348 -1.927 -27.058 1.00 98.25 543 SER A CA 1
ATOM 4143 C C . SER A 1 543 ? 7.355 -0.931 -26.426 1.00 98.25 543 SER A C 1
ATOM 4145 O O . SER A 1 543 ? 7.360 -0.695 -25.218 1.00 98.25 543 SER A O 1
ATOM 4147 N N . TYR A 1 544 ? 6.454 -0.394 -27.245 1.00 98.62 544 TYR A N 1
ATOM 4148 C CA . TYR A 1 544 ? 5.448 0.597 -26.884 1.00 98.62 544 TYR A CA 1
ATOM 4149 C C . TYR A 1 544 ? 4.364 0.092 -25.908 1.00 98.62 544 TYR A C 1
ATOM 4151 O O . TYR A 1 544 ? 4.081 -1.108 -25.841 1.00 98.62 544 TYR A O 1
ATOM 4159 N N . PRO A 1 545 ? 3.651 1.007 -25.219 1.00 98.50 545 PRO A N 1
ATOM 4160 C CA . PRO A 1 545 ? 2.583 0.684 -24.263 1.00 98.50 545 PRO A CA 1
ATOM 4161 C C . PRO A 1 545 ? 1.453 -0.179 -24.838 1.00 98.50 545 PRO A C 1
ATOM 4163 O O . PRO A 1 545 ? 0.918 -1.045 -24.148 1.00 98.50 545 PRO A O 1
ATOM 4166 N N . VAL A 1 546 ? 1.097 0.027 -26.112 1.00 98.31 546 VAL A N 1
ATOM 4167 C CA . VAL A 1 546 ? 0.107 -0.795 -26.832 1.00 98.31 546 VAL A CA 1
ATOM 4168 C C . VAL A 1 546 ? 0.588 -2.242 -26.934 1.00 98.31 546 VAL A C 1
ATOM 4170 O O . VAL A 1 546 ? -0.149 -3.161 -26.574 1.00 98.31 546 VAL A O 1
ATOM 4173 N N . THR A 1 547 ? 1.838 -2.445 -27.358 1.00 98.69 547 THR A N 1
ATOM 4174 C CA . THR A 1 547 ? 2.476 -3.764 -27.419 1.00 98.69 547 THR A CA 1
ATOM 4175 C C . THR A 1 547 ? 2.513 -4.416 -26.038 1.00 98.69 547 THR A C 1
ATOM 4177 O O . THR A 1 547 ? 2.150 -5.583 -25.895 1.00 98.69 547 THR A O 1
ATOM 4180 N N . SER A 1 548 ? 2.902 -3.656 -25.011 1.00 98.75 548 SER A N 1
ATOM 4181 C CA . SER A 1 548 ? 3.001 -4.116 -23.622 1.00 98.75 548 SER A CA 1
ATOM 4182 C C . SER A 1 548 ? 1.652 -4.561 -23.064 1.00 98.75 548 SER A C 1
ATOM 4184 O O . SER A 1 548 ? 1.552 -5.651 -22.495 1.00 98.75 548 SER A O 1
ATOM 4186 N N . MET A 1 549 ? 0.590 -3.783 -23.289 1.00 98.81 549 MET A N 1
ATOM 4187 C CA . MET A 1 549 ? -0.767 -4.163 -22.897 1.00 98.81 549 MET A CA 1
ATOM 4188 C C . MET A 1 549 ? -1.228 -5.422 -23.636 1.00 98.81 549 MET A C 1
ATOM 4190 O O . MET A 1 549 ? -1.720 -6.363 -23.008 1.00 98.81 549 MET A O 1
ATOM 4194 N N . ARG A 1 550 ? -1.023 -5.484 -24.958 1.00 98.69 550 ARG A N 1
ATOM 4195 C CA . ARG A 1 550 ? -1.390 -6.653 -25.765 1.00 98.69 550 ARG A CA 1
ATOM 4196 C C . ARG A 1 550 ? -0.662 -7.908 -25.298 1.00 98.69 550 ARG A C 1
ATOM 4198 O O . ARG A 1 550 ? -1.290 -8.951 -25.141 1.00 98.69 550 ARG A O 1
ATOM 4205 N N . TYR A 1 551 ? 0.629 -7.813 -24.995 1.00 98.81 551 TYR A N 1
ATOM 4206 C CA . TYR A 1 551 ? 1.400 -8.911 -24.415 1.00 98.81 551 TYR A CA 1
ATOM 4207 C C . TYR A 1 551 ? 0.846 -9.342 -23.045 1.00 98.81 551 TYR A C 1
ATOM 4209 O O . TYR A 1 551 ? 0.694 -10.538 -22.772 1.00 98.81 551 TYR A O 1
ATOM 4217 N N . GLY A 1 552 ? 0.453 -8.379 -22.207 1.00 98.69 552 GLY A N 1
ATOM 4218 C CA . GLY A 1 552 ? -0.217 -8.630 -20.932 1.00 98.69 552 GLY A CA 1
ATOM 4219 C C . GLY A 1 552 ? -1.522 -9.420 -21.086 1.00 98.69 552 GLY A C 1
ATOM 4220 O O . GLY A 1 552 ? -1.767 -10.377 -20.346 1.00 98.69 552 GLY A O 1
ATOM 4221 N N . ILE A 1 553 ? -2.335 -9.075 -22.084 1.00 98.75 553 ILE A N 1
ATOM 4222 C CA . ILE A 1 553 ? -3.628 -9.717 -22.366 1.00 98.75 553 ILE A CA 1
ATOM 4223 C C . ILE A 1 553 ? -3.453 -11.078 -23.048 1.00 98.75 553 ILE A C 1
ATOM 4225 O O . ILE A 1 553 ? -4.057 -12.059 -22.622 1.00 98.75 553 ILE A O 1
ATOM 4229 N N . GLN A 1 554 ? -2.642 -11.161 -24.100 1.00 98.44 554 GLN A N 1
ATOM 4230 C CA . GLN A 1 554 ? -2.577 -12.336 -24.972 1.00 98.44 554 GLN A CA 1
ATOM 4231 C C . GLN A 1 554 ? -1.589 -13.398 -24.483 1.00 98.44 554 GLN A C 1
ATOM 4233 O O . GLN A 1 554 ? -1.795 -14.584 -24.741 1.00 98.44 554 GLN A O 1
ATOM 4238 N N . THR A 1 555 ? -0.544 -13.003 -23.751 1.00 98.38 555 THR A N 1
ATOM 4239 C CA . THR A 1 555 ? 0.518 -13.919 -23.308 1.00 98.38 555 THR A CA 1
ATOM 4240 C C . THR A 1 555 ? 0.490 -14.130 -21.800 1.00 98.38 555 THR A C 1
ATOM 4242 O O . THR A 1 555 ? 0.422 -15.268 -21.325 1.00 98.38 555 THR A O 1
ATOM 4245 N N . LEU A 1 556 ? 0.530 -13.046 -21.020 1.00 98.25 556 LEU A N 1
ATOM 4246 C CA . LEU A 1 556 ? 0.662 -13.153 -19.566 1.00 98.25 556 LEU A CA 1
ATOM 4247 C C . LEU A 1 556 ? -0.644 -13.573 -18.890 1.00 98.25 556 LEU A C 1
ATOM 4249 O O . LEU A 1 556 ? -0.618 -14.407 -17.987 1.00 98.25 556 LEU A O 1
ATOM 4253 N N . SER A 1 557 ? -1.789 -13.064 -19.341 1.00 98.00 557 SER A N 1
ATOM 4254 C CA . SER A 1 557 ? -3.081 -13.415 -18.744 1.00 98.00 557 SER A CA 1
ATOM 4255 C C . SER A 1 557 ? -3.397 -14.912 -18.859 1.00 98.00 557 SER A C 1
ATOM 4257 O O . SER A 1 557 ? -3.671 -15.526 -17.827 1.00 98.00 557 SER A O 1
ATOM 4259 N N . PRO A 1 558 ? -3.250 -15.583 -20.022 1.00 96.81 558 PRO A N 1
ATOM 4260 C CA . PRO A 1 558 ? -3.389 -17.038 -20.086 1.00 96.81 558 PRO A CA 1
ATOM 4261 C C . PRO A 1 558 ? -2.437 -17.780 -19.143 1.00 96.81 558 PRO A C 1
ATOM 4263 O O . PRO A 1 558 ? -2.843 -18.752 -18.507 1.00 96.81 558 PRO A O 1
ATOM 4266 N N . LYS A 1 559 ? -1.194 -17.300 -19.006 1.00 96.31 559 LYS A N 1
ATOM 4267 C CA . LYS A 1 559 ? -0.180 -17.894 -18.125 1.00 96.31 559 LYS A CA 1
ATOM 4268 C C . LYS A 1 559 ? -0.540 -17.775 -16.640 1.00 96.31 559 LYS A C 1
ATOM 4270 O O . LYS A 1 559 ? -0.375 -18.745 -15.906 1.00 96.31 559 LYS A O 1
ATOM 4275 N N . PHE A 1 560 ? -0.998 -16.609 -16.187 1.00 94.06 560 PHE A N 1
ATOM 4276 C CA . PHE A 1 560 ? -1.207 -16.324 -14.760 1.00 94.06 560 PHE A CA 1
ATOM 4277 C C . PHE A 1 560 ? -2.651 -16.498 -14.285 1.00 94.06 560 PHE A C 1
ATOM 4279 O O . PHE A 1 560 ? -2.870 -16.754 -13.101 1.00 94.06 560 PHE A O 1
ATOM 4286 N N . PHE A 1 561 ? -3.623 -16.360 -15.184 1.00 95.88 561 PHE A N 1
ATOM 4287 C CA . PHE A 1 561 ? -5.056 -16.394 -14.882 1.00 95.88 561 PHE A CA 1
ATOM 4288 C C . PHE A 1 561 ? -5.777 -17.594 -15.506 1.00 95.88 561 PHE A C 1
ATOM 4290 O O . PHE A 1 561 ? -6.938 -17.847 -15.180 1.00 95.88 561 PHE A O 1
ATOM 4297 N N . GLY A 1 562 ? -5.121 -18.330 -16.412 1.00 93.94 562 GLY A N 1
ATOM 4298 C CA . GLY A 1 562 ? -5.742 -19.418 -17.172 1.00 93.94 562 GLY A CA 1
ATOM 4299 C C . GLY A 1 562 ? -6.735 -18.940 -18.238 1.00 93.94 562 GLY A C 1
ATOM 4300 O O . GLY A 1 562 ? -7.541 -19.735 -18.719 1.00 93.94 562 GLY A O 1
ATOM 4301 N N . GLY A 1 563 ? -6.716 -17.651 -18.593 1.00 94.50 563 GLY A N 1
ATOM 4302 C CA . GLY A 1 563 ? -7.613 -17.048 -19.577 1.00 94.50 563 GLY A CA 1
ATOM 4303 C C . GLY A 1 563 ? -7.422 -15.537 -19.706 1.00 94.50 563 GLY A C 1
ATOM 4304 O O . GLY A 1 563 ? -6.425 -14.993 -19.238 1.00 94.50 563 GLY A O 1
ATOM 4305 N N . ALA A 1 564 ? -8.385 -14.870 -20.344 1.00 96.00 564 ALA A N 1
ATOM 4306 C CA . ALA A 1 564 ? -8.410 -13.414 -20.461 1.00 96.00 564 ALA A CA 1
ATOM 4307 C C . ALA A 1 564 ? -8.554 -12.733 -19.082 1.00 96.00 564 ALA A C 1
ATOM 4309 O O . ALA A 1 564 ? -9.181 -13.311 -18.181 1.00 96.00 564 ALA A O 1
ATOM 4310 N N . PRO A 1 565 ? -8.010 -11.515 -18.907 1.00 98.00 565 PRO A N 1
ATOM 4311 C CA . PRO A 1 565 ? -8.235 -10.740 -17.695 1.00 98.00 565 PRO A CA 1
ATOM 4312 C C . PRO A 1 565 ? -9.693 -10.276 -17.601 1.00 98.00 565 PRO A C 1
ATOM 4314 O O . PRO A 1 565 ? -10.419 -10.211 -18.593 1.00 98.00 565 PRO A O 1
ATOM 4317 N N . ASP A 1 566 ? -10.136 -9.956 -16.388 1.00 98.38 566 ASP A N 1
ATOM 4318 C CA . ASP A 1 566 ? -11.469 -9.411 -16.142 1.00 98.38 566 ASP A CA 1
ATOM 4319 C C . ASP A 1 566 ? -11.541 -7.916 -16.488 1.00 98.38 566 ASP A C 1
ATOM 4321 O O . ASP A 1 566 ? -12.591 -7.444 -16.928 1.00 98.38 566 ASP A O 1
ATOM 4325 N N . ILE A 1 567 ? -10.442 -7.185 -16.280 1.00 98.62 567 ILE A N 1
ATOM 4326 C CA . ILE A 1 567 ? -10.298 -5.754 -16.564 1.00 98.62 567 ILE A CA 1
ATOM 4327 C C . ILE A 1 567 ? -8.822 -5.415 -16.823 1.00 98.62 567 ILE A C 1
ATOM 4329 O O . ILE A 1 567 ? -7.921 -6.084 -16.310 1.00 98.62 567 ILE A O 1
ATOM 4333 N N . ALA A 1 568 ? -8.575 -4.378 -17.617 1.00 98.81 568 ALA A N 1
ATOM 4334 C CA . ALA A 1 568 ? -7.255 -3.799 -17.827 1.00 98.81 568 ALA A CA 1
ATOM 4335 C C . ALA A 1 568 ? -7.193 -2.381 -17.251 1.00 98.81 568 ALA A C 1
ATOM 4337 O O . ALA A 1 568 ? -8.144 -1.607 -17.359 1.00 98.81 568 ALA A O 1
ATOM 4338 N N . VAL A 1 569 ? -6.063 -2.015 -16.663 1.00 98.88 569 VAL A N 1
ATOM 4339 C CA . VAL A 1 569 ? -5.825 -0.663 -16.150 1.00 98.88 569 VAL A CA 1
ATOM 4340 C C . VAL A 1 569 ? -4.466 -0.156 -16.623 1.00 98.88 569 VAL A C 1
ATOM 4342 O O . VAL A 1 569 ? -3.516 -0.930 -16.753 1.00 98.88 569 VAL A O 1
ATOM 4345 N N . ALA A 1 570 ? -4.374 1.139 -16.910 1.00 98.62 570 ALA A N 1
ATOM 4346 C CA . ALA A 1 570 ? -3.144 1.785 -17.349 1.00 98.62 570 ALA A CA 1
ATOM 4347 C C . ALA A 1 570 ? -2.802 2.996 -16.470 1.00 98.62 570 ALA A C 1
ATOM 4349 O O . ALA A 1 570 ? -3.670 3.828 -16.201 1.00 98.62 570 ALA A O 1
ATOM 4350 N N . GLY A 1 571 ? -1.539 3.095 -16.054 1.00 94.38 571 GLY A N 1
ATOM 4351 C CA . GLY A 1 571 ? -0.981 4.195 -15.275 1.00 94.38 571 GLY A CA 1
ATOM 4352 C C . GLY A 1 571 ? -0.679 3.812 -13.809 1.00 94.38 571 GLY A C 1
ATOM 4353 O O . GLY A 1 571 ? -0.190 2.715 -13.562 1.00 94.38 571 GLY A O 1
ATOM 4354 N N . PHE A 1 572 ? -0.924 4.678 -12.818 1.00 93.44 572 PHE A N 1
ATOM 4355 C CA . PHE A 1 572 ? -1.266 6.083 -13.052 1.00 93.44 572 PHE A CA 1
ATOM 4356 C C . PHE A 1 572 ? -0.044 6.827 -13.614 1.00 93.44 572 PHE A C 1
ATOM 4358 O O . PHE A 1 572 ? 1.074 6.651 -13.140 1.00 93.44 572 PHE A O 1
ATOM 4365 N N . ASN A 1 573 ? -0.284 7.612 -14.660 1.00 93.31 573 ASN A N 1
ATOM 4366 C CA . ASN A 1 573 ? 0.745 8.329 -15.408 1.00 93.31 573 ASN A CA 1
ATOM 4367 C C . ASN A 1 573 ? 1.307 9.529 -14.629 1.00 93.31 573 ASN A C 1
ATOM 4369 O O . ASN A 1 573 ? 0.544 10.222 -13.938 1.00 93.31 573 ASN A O 1
ATOM 4373 N N . VAL A 1 574 ? 2.591 9.838 -14.828 1.00 91.38 574 VAL A N 1
ATOM 4374 C CA . VAL A 1 574 ? 3.186 11.125 -14.444 1.00 91.38 574 VAL A CA 1
ATOM 4375 C C . VAL A 1 574 ? 2.689 12.223 -15.389 1.00 91.38 574 VAL A C 1
ATOM 4377 O O . VAL A 1 574 ? 3.117 12.353 -16.533 1.00 91.38 574 VAL A O 1
ATOM 4380 N N . GLY A 1 575 ? 1.786 13.064 -14.895 1.00 91.19 575 GLY A N 1
ATOM 4381 C CA . GLY A 1 575 ? 1.153 14.130 -15.665 1.00 91.19 575 GLY A CA 1
ATOM 4382 C C . GLY A 1 575 ? -0.245 13.750 -16.157 1.00 91.19 575 GLY A C 1
ATOM 4383 O O . GLY A 1 575 ? -0.552 12.587 -16.422 1.00 91.19 575 GLY A O 1
ATOM 4384 N N . ALA A 1 576 ? -1.115 14.755 -16.277 1.00 91.94 576 ALA A N 1
ATOM 4385 C CA . ALA A 1 576 ? -2.498 14.559 -16.696 1.00 91.94 576 ALA A CA 1
ATOM 4386 C C . ALA A 1 576 ? -2.649 14.443 -18.222 1.00 91.94 576 ALA A C 1
ATOM 4388 O O . ALA A 1 576 ? -2.030 15.176 -18.996 1.00 91.94 576 ALA A O 1
ATOM 4389 N N . ASN A 1 577 ? -3.555 13.567 -18.648 1.00 92.94 577 ASN A N 1
ATOM 4390 C CA . ASN A 1 577 ? -3.926 13.329 -20.037 1.00 92.94 577 ASN A CA 1
ATOM 4391 C C . ASN A 1 577 ? -5.299 13.961 -20.324 1.00 92.94 577 ASN A C 1
ATOM 4393 O O . ASN A 1 577 ? -6.316 13.271 -20.393 1.00 92.94 577 ASN A O 1
ATOM 4397 N N . LEU A 1 578 ? -5.306 15.295 -20.444 1.00 92.62 578 LEU A N 1
ATOM 4398 C CA . LEU A 1 578 ? -6.487 16.145 -20.624 1.00 92.62 578 LEU A CA 1
ATOM 4399 C C . LEU A 1 578 ? -6.666 16.583 -22.085 1.00 92.62 578 LEU A C 1
ATOM 4401 O O . LEU A 1 578 ? -5.764 17.164 -22.700 1.00 92.62 578 LEU A O 1
ATOM 4405 N N . GLY A 1 579 ? -7.867 16.402 -22.632 1.00 92.06 579 GLY A N 1
ATOM 4406 C CA . GLY A 1 579 ? -8.224 16.954 -23.942 1.00 92.06 579 GLY A CA 1
ATOM 4407 C C . GLY A 1 579 ? -7.335 16.436 -25.075 1.00 92.06 579 GLY A C 1
ATOM 4408 O O . GLY A 1 579 ? -7.282 15.238 -25.330 1.00 92.06 579 GLY A O 1
ATOM 4409 N N . SER A 1 580 ? -6.632 17.318 -25.794 1.00 88.88 580 SER A N 1
ATOM 4410 C CA . SER A 1 580 ? -5.849 16.905 -26.971 1.00 88.88 580 SER A CA 1
ATOM 4411 C C . SER A 1 580 ? -4.656 16.001 -26.645 1.00 88.88 580 SER A C 1
ATOM 4413 O O . SER A 1 580 ? -4.189 15.291 -27.537 1.00 88.88 580 SER A O 1
ATOM 4415 N N . THR A 1 581 ? -4.160 15.992 -25.400 1.00 90.44 581 THR A N 1
ATOM 4416 C CA . THR A 1 581 ? -3.045 15.109 -25.014 1.00 90.44 581 THR A CA 1
ATOM 4417 C C . THR A 1 581 ? -3.449 13.633 -25.003 1.00 90.44 581 THR A C 1
ATOM 4419 O O . THR A 1 581 ? -2.601 12.773 -25.230 1.00 90.44 581 THR A O 1
ATOM 4422 N N . VAL A 1 582 ? -4.750 13.327 -24.903 1.00 92.69 582 VAL A N 1
ATOM 4423 C CA . VAL A 1 582 ? -5.311 11.966 -25.013 1.00 92.69 582 VAL A CA 1
ATOM 4424 C C . VAL A 1 582 ? -4.887 11.257 -26.307 1.00 92.69 582 VAL A C 1
ATOM 4426 O O . VAL A 1 582 ? -4.689 10.042 -26.315 1.00 92.69 582 VAL A O 1
ATOM 4429 N N . LEU A 1 583 ? -4.702 11.990 -27.412 1.00 91.25 583 LEU A N 1
ATOM 4430 C CA . LEU A 1 583 ? -4.325 11.394 -28.700 1.00 91.25 583 LEU A CA 1
ATOM 4431 C C . LEU A 1 583 ? -2.886 10.861 -28.716 1.00 91.25 583 LEU A C 1
ATOM 4433 O O . LEU A 1 583 ? -2.631 9.828 -29.339 1.00 91.25 583 LEU A O 1
ATOM 4437 N N . ILE A 1 584 ? -1.977 11.551 -28.025 1.00 91.06 584 ILE A N 1
ATOM 4438 C CA . ILE A 1 584 ? -0.542 11.235 -27.980 1.00 91.06 584 ILE A CA 1
ATOM 4439 C C . ILE A 1 584 ? -0.131 10.498 -26.697 1.00 91.06 584 ILE A C 1
ATOM 4441 O O . ILE A 1 584 ? 1.015 10.089 -26.570 1.00 91.06 584 ILE A O 1
ATOM 4445 N N . SER A 1 585 ? -1.052 10.298 -25.756 1.00 97.12 585 SER A N 1
ATOM 4446 C CA . SER A 1 585 ? -0.795 9.574 -24.511 1.00 97.12 585 SER A CA 1
ATOM 4447 C C . SER A 1 585 ? -0.630 8.072 -24.756 1.00 97.12 585 SER A C 1
ATOM 4449 O O . SER A 1 585 ? -1.524 7.429 -25.325 1.00 97.12 585 SER A O 1
ATOM 4451 N N . GLY A 1 586 ? 0.492 7.510 -24.300 1.00 97.31 586 GLY A N 1
ATOM 4452 C CA . GLY A 1 586 ? 0.754 6.076 -24.325 1.00 97.31 586 GLY A CA 1
ATOM 4453 C C . GLY A 1 586 ? -0.065 5.327 -23.271 1.00 97.31 586 GLY A C 1
ATOM 4454 O O . GLY A 1 586 ? -0.601 4.261 -23.567 1.00 97.31 586 GLY A O 1
ATOM 4455 N N . THR A 1 587 ? -0.283 5.921 -22.090 1.00 98.00 587 THR A N 1
ATOM 4456 C CA . THR A 1 587 ? -1.197 5.390 -21.059 1.00 98.00 587 THR A CA 1
ATOM 4457 C C . THR A 1 587 ? -2.624 5.229 -21.603 1.00 98.00 587 THR A C 1
ATOM 4459 O O . THR A 1 587 ? -3.235 4.165 -21.460 1.00 98.00 587 THR A O 1
ATOM 4462 N N . VAL A 1 588 ? -3.146 6.231 -22.322 1.00 98.12 588 VAL A N 1
ATOM 4463 C CA . VAL A 1 588 ? -4.423 6.102 -23.051 1.00 98.12 588 VAL A CA 1
ATOM 4464 C C . VAL A 1 588 ? -4.313 5.061 -24.165 1.00 98.12 588 VAL A C 1
ATOM 4466 O O . VAL A 1 588 ? -5.230 4.264 -24.359 1.00 98.12 588 VAL A O 1
ATOM 4469 N N . GLY A 1 589 ? -3.205 5.053 -24.911 1.00 98.19 589 GLY A N 1
ATOM 4470 C CA . GLY A 1 589 ? -2.914 4.048 -25.933 1.00 98.19 589 GLY A CA 1
ATOM 4471 C C . GLY A 1 589 ? -3.115 2.624 -25.423 1.00 98.19 589 GLY A C 1
ATOM 4472 O O . GLY A 1 589 ? -3.910 1.887 -26.007 1.00 98.19 589 GLY A O 1
ATOM 4473 N N . ALA A 1 590 ? -2.493 2.288 -24.294 1.00 98.62 590 ALA A N 1
ATOM 4474 C CA . ALA A 1 590 ? -2.616 1.000 -23.623 1.00 98.62 590 ALA A CA 1
ATOM 4475 C C . ALA A 1 590 ? -4.072 0.679 -23.236 1.00 98.62 590 ALA A C 1
ATOM 4477 O O . ALA A 1 590 ? -4.580 -0.384 -23.589 1.00 98.62 590 ALA A O 1
ATOM 4478 N N . ALA A 1 591 ? -4.791 1.598 -22.581 1.00 98.56 591 ALA A N 1
ATOM 4479 C CA . ALA A 1 591 ? -6.190 1.360 -22.202 1.00 98.56 591 ALA A CA 1
ATOM 4480 C C . ALA A 1 591 ? -7.110 1.161 -23.424 1.00 98.56 591 ALA A C 1
ATOM 4482 O O . ALA A 1 591 ? -7.964 0.273 -23.436 1.00 98.56 591 ALA A O 1
ATOM 4483 N N . THR A 1 592 ? -6.925 1.951 -24.485 1.00 98.38 592 THR A N 1
ATOM 4484 C CA . THR A 1 592 ? -7.721 1.795 -25.713 1.00 98.38 592 THR A CA 1
ATOM 4485 C C . THR A 1 592 ? -7.402 0.518 -26.474 1.00 98.38 592 THR A C 1
ATOM 4487 O O . THR A 1 592 ? -8.305 -0.048 -27.085 1.00 98.38 592 THR A O 1
ATOM 4490 N N . GLU A 1 593 ? -6.161 0.033 -26.413 1.00 98.44 593 GLU A N 1
ATOM 4491 C CA . GLU A 1 593 ? -5.804 -1.270 -26.970 1.00 98.44 593 GLU A CA 1
ATOM 4492 C C . GLU A 1 593 ? -6.528 -2.399 -26.239 1.00 98.44 593 GLU A C 1
ATOM 4494 O O . GLU A 1 593 ? -7.167 -3.230 -26.877 1.00 98.44 593 GLU A O 1
ATOM 4499 N N . ALA A 1 594 ? -6.529 -2.381 -24.904 1.00 98.56 594 ALA A N 1
ATOM 4500 C CA . ALA A 1 594 ? -7.266 -3.369 -24.122 1.00 98.56 594 ALA A CA 1
ATOM 4501 C C . ALA A 1 594 ? -8.767 -3.387 -24.461 1.00 98.56 594 ALA A C 1
ATOM 4503 O O . ALA A 1 594 ? -9.353 -4.456 -24.626 1.00 98.56 594 ALA A O 1
ATOM 4504 N N . SER A 1 595 ? -9.374 -2.209 -24.642 1.00 98.12 595 SER A N 1
ATOM 4505 C CA . SER A 1 595 ? -10.778 -2.090 -25.057 1.00 98.12 595 SER A CA 1
ATOM 4506 C C . SER A 1 595 ? -11.036 -2.703 -26.442 1.00 98.12 595 SER A C 1
ATOM 4508 O O . SER A 1 595 ? -12.017 -3.428 -26.607 1.00 98.12 595 SER A O 1
ATOM 4510 N N . LYS A 1 596 ? -10.126 -2.507 -27.410 1.00 97.25 596 LYS A N 1
ATOM 4511 C CA . LYS A 1 596 ? -10.192 -3.132 -28.749 1.00 97.25 596 LYS A CA 1
ATOM 4512 C C . LYS A 1 596 ? -9.992 -4.651 -28.716 1.00 97.25 596 LYS A C 1
ATOM 4514 O O . LYS A 1 596 ? -10.566 -5.354 -29.541 1.00 97.25 596 LYS A O 1
ATOM 4519 N N . GLU A 1 597 ? -9.231 -5.159 -27.748 1.00 97.31 597 GLU A N 1
ATOM 4520 C CA . GLU A 1 597 ? -9.094 -6.595 -27.445 1.00 97.31 597 GLU A CA 1
ATOM 4521 C C . GLU A 1 597 ? -10.340 -7.169 -26.731 1.00 97.31 597 GLU A C 1
ATOM 4523 O O . GLU A 1 597 ? -10.397 -8.356 -26.410 1.00 97.31 597 GLU A O 1
ATOM 4528 N N . GLY A 1 598 ? -11.364 -6.344 -26.475 1.00 97.25 598 GLY A N 1
ATOM 4529 C CA . GLY A 1 598 ? -12.606 -6.742 -25.811 1.00 97.25 598 GLY A CA 1
ATOM 4530 C C . GLY A 1 598 ? -12.519 -6.777 -24.283 1.00 97.25 598 GLY A C 1
ATOM 4531 O O . GLY A 1 598 ? -13.411 -7.332 -23.635 1.00 97.25 598 GLY A O 1
ATOM 4532 N N . ILE A 1 599 ? -11.470 -6.196 -23.694 1.00 98.50 599 ILE A N 1
ATOM 4533 C CA . ILE A 1 599 ? -11.270 -6.104 -22.245 1.00 98.50 599 ILE A CA 1
ATOM 4534 C C . ILE A 1 599 ? -11.700 -4.707 -21.762 1.00 98.50 599 ILE A C 1
ATOM 4536 O O . ILE A 1 599 ? -11.204 -3.707 -22.277 1.00 98.50 599 ILE A O 1
ATOM 4540 N N . PRO A 1 600 ? -12.596 -4.583 -20.764 1.00 98.25 600 PRO A N 1
ATOM 4541 C CA . PRO A 1 600 ? -12.946 -3.275 -20.211 1.00 98.25 600 PRO A CA 1
ATOM 4542 C C . PRO A 1 600 ? -11.697 -2.603 -19.630 1.00 98.25 600 PRO A C 1
ATOM 4544 O O . PRO A 1 600 ? -10.892 -3.270 -18.979 1.00 98.25 600 PRO A O 1
ATOM 4547 N N . ALA A 1 601 ? -11.535 -1.300 -19.871 1.00 98.62 601 ALA A N 1
ATOM 4548 C CA . ALA A 1 601 ? -10.272 -0.622 -19.608 1.00 98.62 601 ALA A CA 1
ATOM 4549 C C . ALA A 1 601 ? -10.418 0.769 -18.983 1.00 98.62 601 ALA A C 1
ATOM 4551 O O . ALA A 1 601 ? -11.348 1.517 -19.303 1.00 98.62 601 ALA A O 1
ATOM 4552 N N . ILE A 1 602 ? -9.463 1.121 -18.118 1.00 98.88 602 ILE A N 1
ATOM 4553 C CA . ILE A 1 602 ? -9.365 2.433 -17.465 1.00 98.88 602 ILE A CA 1
ATOM 4554 C C . ILE A 1 602 ? -7.933 2.962 -17.579 1.00 98.88 602 ILE A C 1
ATOM 4556 O O . ILE A 1 602 ? -6.982 2.230 -17.312 1.00 98.88 602 ILE A O 1
ATOM 4560 N N . ALA A 1 603 ? -7.779 4.230 -17.945 1.00 98.81 603 ALA A N 1
ATOM 4561 C CA . ALA A 1 603 ? -6.519 4.959 -17.874 1.00 98.81 603 ALA A CA 1
ATOM 4562 C C . ALA A 1 603 ? -6.554 5.942 -16.697 1.00 98.81 603 ALA A C 1
ATOM 4564 O O . ALA A 1 603 ? -7.542 6.658 -16.523 1.00 98.81 603 ALA A O 1
ATOM 4565 N N . PHE A 1 604 ? -5.476 5.995 -15.920 1.00 98.88 604 PHE A N 1
ATOM 4566 C CA . PHE A 1 604 ? -5.322 6.871 -14.761 1.00 98.88 604 PHE A CA 1
ATOM 4567 C C . PHE A 1 604 ? -4.143 7.825 -14.958 1.00 98.88 604 PHE A C 1
ATOM 4569 O O . PHE A 1 604 ? -3.102 7.445 -15.496 1.00 98.88 604 PHE A O 1
ATOM 4576 N N . SER A 1 605 ? -4.277 9.082 -14.544 1.00 98.31 605 SER A N 1
ATOM 4577 C CA . SER A 1 605 ? -3.242 10.107 -14.741 1.00 98.31 605 SER A CA 1
ATOM 4578 C C . SER A 1 605 ? -3.254 11.142 -13.614 1.00 98.31 605 SER A C 1
ATOM 4580 O O . SER A 1 605 ? -4.308 11.677 -13.267 1.00 98.31 605 SER A O 1
ATOM 4582 N N . GLY A 1 606 ? -2.089 11.417 -13.022 1.00 95.12 606 GLY A N 1
ATOM 4583 C CA . GLY A 1 606 ? -1.937 12.336 -11.889 1.00 95.12 606 GLY A CA 1
ATOM 4584 C C . GLY A 1 606 ? -1.214 13.622 -12.282 1.00 95.12 606 GLY A C 1
ATOM 4585 O O . GLY A 1 606 ? -0.238 13.584 -13.017 1.00 95.12 606 GLY A O 1
ATOM 4586 N N . THR A 1 607 ? -1.652 14.780 -11.786 1.00 92.81 607 THR A N 1
ATOM 4587 C CA . THR A 1 607 ? -0.991 16.076 -12.078 1.00 92.81 607 THR A CA 1
ATOM 4588 C C . THR A 1 607 ? 0.253 16.349 -11.224 1.00 92.81 607 THR A C 1
ATOM 4590 O O . THR A 1 607 ? 1.060 17.203 -11.586 1.00 92.81 607 THR A O 1
ATOM 4593 N N . THR A 1 608 ? 0.421 15.636 -10.106 1.00 90.50 608 THR A N 1
ATOM 4594 C CA . THR A 1 608 ? 1.578 15.773 -9.202 1.00 90.50 608 THR A CA 1
ATOM 4595 C C . THR A 1 608 ? 2.595 14.681 -9.474 1.00 90.50 608 THR A C 1
ATOM 4597 O O . THR A 1 608 ? 2.222 13.523 -9.639 1.00 90.50 608 THR A O 1
ATOM 4600 N N . GLY A 1 609 ? 3.871 15.045 -9.407 1.00 88.56 609 GLY A N 1
ATOM 4601 C CA . GLY A 1 609 ? 4.977 14.102 -9.412 1.00 88.56 609 GLY A CA 1
ATOM 4602 C C . GLY A 1 609 ? 5.924 14.320 -10.575 1.00 88.56 609 GLY A C 1
ATOM 4603 O O . GLY A 1 609 ? 5.765 15.220 -11.398 1.00 88.56 609 GLY A O 1
ATOM 4604 N N . SER A 1 610 ? 6.940 13.477 -10.606 1.00 89.56 610 SER A N 1
ATOM 4605 C CA . SER A 1 610 ? 7.932 13.412 -11.666 1.00 89.56 610 SER A CA 1
ATOM 4606 C C . SER A 1 610 ? 8.358 11.966 -11.827 1.00 89.56 610 SER A C 1
ATOM 4608 O O . SER A 1 610 ? 8.337 11.211 -10.854 1.00 89.56 610 SER A O 1
ATOM 4610 N N . GLN A 1 611 ? 8.800 11.611 -13.026 1.00 90.56 611 GLN A N 1
ATOM 4611 C CA . GLN A 1 611 ? 9.283 10.274 -13.331 1.00 90.56 611 GLN A CA 1
ATOM 4612 C C . GLN A 1 611 ? 10.403 9.864 -12.360 1.00 90.56 611 GLN A C 1
ATOM 4614 O O . GLN A 1 611 ? 11.455 10.507 -12.289 1.00 90.56 611 GLN A O 1
ATOM 4619 N N . THR A 1 612 ? 10.146 8.815 -11.576 1.00 89.50 612 THR A N 1
ATOM 4620 C CA . THR A 1 612 ? 10.992 8.403 -10.451 1.00 89.50 612 THR A CA 1
ATOM 4621 C C . THR A 1 612 ? 11.192 6.888 -10.456 1.00 89.50 612 THR A C 1
ATOM 4623 O O . THR A 1 612 ? 10.247 6.121 -10.617 1.00 89.50 612 THR A O 1
ATOM 4626 N N . GLY A 1 613 ? 12.433 6.442 -10.240 1.00 83.31 613 GLY A N 1
ATOM 4627 C CA . GLY A 1 613 ? 12.760 5.017 -10.243 1.00 83.31 613 GLY A CA 1
ATOM 4628 C C . GLY A 1 613 ? 12.147 4.255 -9.070 1.00 83.31 613 GLY A C 1
ATOM 4629 O O . GLY A 1 613 ? 12.072 4.760 -7.953 1.00 83.31 613 GLY A O 1
ATOM 4630 N N . TYR A 1 614 ? 11.771 3.002 -9.315 1.00 83.06 614 TYR A N 1
ATOM 4631 C CA . TYR A 1 614 ? 11.091 2.105 -8.373 1.00 83.06 614 TYR A CA 1
ATOM 4632 C C . TYR A 1 614 ? 11.802 1.831 -7.037 1.00 83.06 614 TYR A C 1
ATOM 4634 O O . TYR A 1 614 ? 11.191 1.257 -6.140 1.00 83.06 614 TYR A O 1
ATOM 4642 N N . THR A 1 615 ? 13.081 2.184 -6.901 1.00 76.06 615 THR A N 1
ATOM 4643 C CA . THR A 1 615 ? 13.856 2.040 -5.657 1.00 76.06 615 THR A CA 1
ATOM 4644 C C . THR A 1 615 ? 13.801 3.281 -4.765 1.00 76.06 615 THR A C 1
ATOM 4646 O O . THR A 1 615 ? 14.307 3.253 -3.643 1.00 76.06 615 THR A O 1
ATOM 4649 N N . ALA A 1 616 ? 13.219 4.378 -5.251 1.00 68.38 616 ALA A N 1
ATOM 4650 C CA . ALA A 1 616 ? 13.011 5.587 -4.471 1.00 68.38 616 ALA A CA 1
ATOM 4651 C C . ALA A 1 616 ? 11.942 5.373 -3.380 1.00 68.38 616 ALA A C 1
ATOM 4653 O O . ALA A 1 616 ? 11.120 4.461 -3.479 1.00 68.38 616 ALA A O 1
ATOM 4654 N N . PRO A 1 617 ? 11.914 6.215 -2.334 1.00 59.69 617 PRO A N 1
ATOM 4655 C CA . PRO A 1 617 ? 10.830 6.188 -1.362 1.00 59.69 617 PRO A CA 1
ATOM 4656 C C . PRO A 1 617 ? 9.500 6.610 -2.003 1.00 59.69 617 PRO A C 1
ATOM 4658 O O . PRO A 1 617 ? 9.440 7.574 -2.773 1.00 59.69 617 PRO A O 1
ATOM 4661 N N . VAL A 1 618 ? 8.426 5.909 -1.637 1.00 70.62 618 VAL A N 1
ATOM 4662 C CA . VAL A 1 618 ? 7.056 6.253 -2.039 1.00 70.62 618 VAL A CA 1
ATOM 4663 C C . VAL A 1 618 ? 6.647 7.576 -1.385 1.00 70.62 618 VAL A C 1
ATOM 4665 O O . VAL A 1 618 ? 6.871 7.788 -0.195 1.00 70.62 618 VAL A O 1
ATOM 4668 N N . GLN A 1 619 ? 6.034 8.468 -2.162 1.00 76.50 619 GLN A N 1
ATOM 4669 C CA . GLN A 1 619 ? 5.540 9.767 -1.697 1.00 76.50 619 GLN A CA 1
ATOM 4670 C C . GLN A 1 619 ? 4.014 9.763 -1.547 1.00 76.50 619 GLN A C 1
ATOM 4672 O O . GLN A 1 619 ? 3.320 8.994 -2.208 1.00 76.50 619 GLN A O 1
ATOM 4677 N N . THR A 1 620 ? 3.475 10.676 -0.736 1.00 78.75 620 THR A N 1
ATOM 4678 C CA . THR A 1 620 ? 2.034 10.769 -0.430 1.00 78.75 620 THR A CA 1
ATOM 4679 C C . THR A 1 620 ? 1.143 10.839 -1.669 1.00 78.75 620 THR A C 1
ATOM 4681 O O . THR A 1 620 ? 0.108 10.187 -1.721 1.00 78.75 620 THR A O 1
ATOM 4684 N N . TYR A 1 621 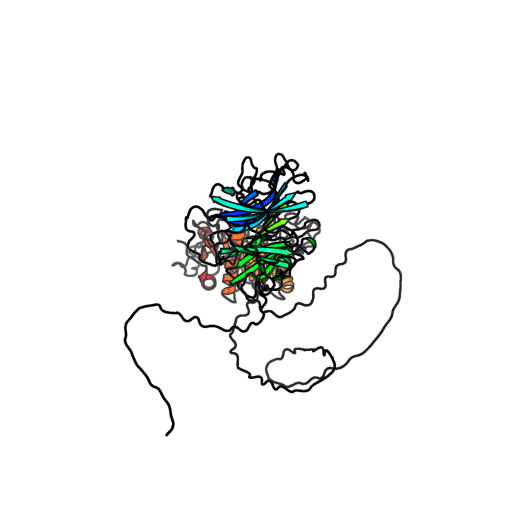? 1.530 11.594 -2.701 1.00 85.38 621 TYR A N 1
ATOM 4685 C CA . TYR A 1 621 ? 0.709 11.674 -3.914 1.00 85.38 621 TYR A CA 1
ATOM 4686 C C . TYR A 1 621 ? 0.582 10.321 -4.622 1.00 85.38 621 TYR A C 1
ATOM 4688 O O . TYR A 1 621 ? -0.442 10.055 -5.246 1.00 85.38 621 TYR A O 1
ATOM 4696 N N . MET A 1 622 ? 1.597 9.458 -4.504 1.00 86.81 622 MET A N 1
ATOM 4697 C CA . MET A 1 622 ? 1.617 8.163 -5.172 1.00 86.81 622 MET A CA 1
ATOM 4698 C C . MET A 1 622 ? 0.616 7.203 -4.535 1.00 86.81 622 MET A C 1
ATOM 4700 O O . MET A 1 622 ? -0.112 6.513 -5.246 1.00 86.81 622 MET A O 1
ATOM 4704 N N . THR A 1 623 ? 0.542 7.189 -3.201 1.00 85.75 623 THR A N 1
ATOM 4705 C CA . THR A 1 623 ? -0.436 6.374 -2.471 1.00 85.75 623 THR A CA 1
ATOM 4706 C C . THR A 1 623 ? -1.849 6.896 -2.693 1.00 85.75 623 THR A C 1
ATOM 4708 O O . THR A 1 623 ? -2.730 6.116 -3.040 1.00 85.75 623 THR A O 1
ATOM 4711 N N . VAL A 1 624 ? -2.053 8.216 -2.620 1.00 87.81 624 VAL A N 1
ATOM 4712 C CA . VAL A 1 624 ? -3.362 8.839 -2.873 1.00 87.81 624 VAL A CA 1
ATOM 4713 C C . VAL A 1 624 ? -3.877 8.501 -4.275 1.00 87.81 624 VAL A C 1
ATOM 4715 O O . VAL A 1 624 ? -5.007 8.033 -4.414 1.00 87.81 624 VAL A O 1
ATOM 4718 N N . TYR A 1 625 ? -3.066 8.680 -5.324 1.00 96.44 625 TYR A N 1
ATOM 4719 C CA . TYR A 1 625 ? -3.488 8.346 -6.688 1.00 96.44 625 TYR A CA 1
ATOM 4720 C C . TYR A 1 625 ? -3.697 6.842 -6.891 1.00 96.44 625 TYR A C 1
ATOM 4722 O O . TYR A 1 625 ? -4.652 6.461 -7.574 1.00 96.44 625 TYR A O 1
ATOM 4730 N N . ALA A 1 626 ? -2.875 5.977 -6.290 1.00 93.25 626 ALA A N 1
ATOM 4731 C CA . ALA A 1 626 ? -3.062 4.528 -6.365 1.00 93.25 626 ALA A CA 1
ATOM 4732 C C . ALA A 1 626 ? -4.365 4.072 -5.685 1.00 93.25 626 ALA A C 1
ATOM 4734 O O . ALA A 1 626 ? -5.098 3.258 -6.254 1.00 93.25 626 ALA A O 1
ATOM 4735 N N . ASP A 1 627 ? -4.694 4.627 -4.517 1.00 91.06 627 ASP A N 1
ATOM 4736 C CA . ASP A 1 627 ? -5.923 4.322 -3.777 1.00 91.06 627 ASP A CA 1
ATOM 4737 C C . ASP A 1 627 ? -7.163 4.805 -4.533 1.00 91.06 627 ASP A C 1
ATOM 4739 O O . ASP A 1 627 ? -8.130 4.058 -4.696 1.00 91.06 627 ASP A O 1
ATOM 4743 N N . LEU A 1 628 ? -7.126 6.027 -5.073 1.00 97.50 628 LEU A N 1
ATOM 4744 C CA . LEU A 1 628 ? -8.203 6.557 -5.911 1.00 97.50 628 LEU A CA 1
ATOM 4745 C C . LEU A 1 628 ? -8.411 5.705 -7.171 1.00 97.50 628 LEU A C 1
ATOM 4747 O O . LEU A 1 628 ? -9.548 5.378 -7.515 1.00 97.50 628 LEU A O 1
ATOM 4751 N N . SER A 1 629 ? -7.323 5.306 -7.833 1.00 98.50 629 SER A N 1
ATOM 4752 C CA . SER A 1 629 ? -7.369 4.455 -9.031 1.00 98.50 629 SER A CA 1
ATOM 4753 C C . SER A 1 629 ? -7.940 3.068 -8.718 1.00 98.50 629 SER A C 1
ATOM 4755 O O . SER A 1 629 ? -8.782 2.540 -9.453 1.00 98.50 629 SER A O 1
ATOM 4757 N N . THR A 1 630 ? -7.547 2.497 -7.579 1.00 95.88 630 THR A N 1
ATOM 4758 C CA . THR A 1 630 ? -8.060 1.215 -7.079 1.00 95.88 630 THR A CA 1
ATOM 4759 C C . THR A 1 630 ? -9.545 1.314 -6.733 1.00 95.88 630 THR A C 1
ATOM 4761 O O . THR A 1 630 ? -10.324 0.462 -7.153 1.00 95.88 630 THR A O 1
ATOM 4764 N N . ASN A 1 631 ? -9.980 2.392 -6.074 1.00 97.06 631 ASN A N 1
ATOM 4765 C CA . ASN A 1 631 ? -11.385 2.615 -5.727 1.00 97.06 631 ASN A CA 1
ATOM 4766 C C . ASN A 1 631 ? -12.286 2.711 -6.972 1.00 97.06 631 ASN A C 1
ATOM 4768 O O . ASN A 1 631 ? -13.337 2.067 -7.033 1.00 97.06 631 ASN A O 1
ATOM 4772 N N . VAL A 1 632 ? -11.869 3.449 -8.008 1.00 98.38 632 VAL A N 1
ATOM 4773 C CA . VAL A 1 632 ? -12.614 3.514 -9.280 1.00 98.38 632 VAL A CA 1
ATOM 4774 C C . VAL A 1 632 ? -12.694 2.131 -9.934 1.00 98.38 632 VAL A C 1
ATOM 4776 O O . VAL A 1 632 ? -13.771 1.715 -10.369 1.00 98.38 632 VAL A O 1
ATOM 4779 N N . THR A 1 633 ? -11.579 1.396 -9.957 1.00 98.25 633 THR A N 1
ATOM 4780 C CA . THR A 1 633 ? -11.498 0.036 -10.513 1.00 98.25 633 THR A CA 1
ATOM 4781 C C . THR A 1 633 ? -12.456 -0.916 -9.790 1.00 98.25 633 THR A C 1
ATOM 4783 O O . THR A 1 633 ? -13.298 -1.557 -10.422 1.00 98.25 633 THR A O 1
ATOM 4786 N N . GLN A 1 634 ? -12.402 -0.958 -8.458 1.00 95.38 634 GLN A N 1
ATOM 4787 C CA . GLN A 1 634 ? -13.251 -1.817 -7.635 1.00 95.38 634 GLN A CA 1
ATOM 4788 C C . GLN A 1 634 ? -14.725 -1.423 -7.705 1.00 95.38 634 GLN A C 1
ATOM 4790 O O . GLN A 1 634 ? -15.583 -2.300 -7.798 1.00 95.38 634 GLN A O 1
ATOM 4795 N N . SER A 1 635 ? -15.036 -0.125 -7.728 1.00 97.06 635 SER A N 1
ATOM 4796 C CA . SER A 1 635 ? -16.406 0.370 -7.897 1.00 97.06 635 SER A CA 1
ATOM 4797 C C . SER A 1 635 ? -17.004 -0.095 -9.226 1.00 97.06 635 SER A C 1
ATOM 4799 O O . SER A 1 635 ? -18.140 -0.578 -9.273 1.00 97.06 635 SER A O 1
ATOM 4801 N N . LEU A 1 636 ? -16.224 -0.035 -10.309 1.00 97.94 636 LEU A N 1
ATOM 4802 C CA . LEU A 1 636 ? -16.659 -0.515 -11.616 1.00 97.94 636 LEU A CA 1
ATOM 4803 C C . LEU A 1 636 ? -16.875 -2.034 -11.625 1.00 97.94 636 LEU A C 1
ATOM 4805 O O . LEU A 1 636 ? -17.900 -2.505 -12.124 1.00 97.94 636 LEU A O 1
ATOM 4809 N N . VAL A 1 637 ? -15.952 -2.806 -11.049 1.00 96.25 637 VAL A N 1
ATOM 4810 C CA . VAL A 1 637 ? -16.062 -4.271 -10.949 1.00 96.25 637 VAL A CA 1
ATOM 4811 C C . VAL A 1 637 ? -17.271 -4.676 -10.097 1.00 96.25 637 VAL A C 1
ATOM 4813 O O . VAL A 1 637 ? -18.067 -5.530 -10.502 1.00 96.25 637 VAL A O 1
ATOM 4816 N N . ALA A 1 638 ? -17.472 -4.015 -8.956 1.00 94.44 638 ALA A N 1
ATOM 4817 C CA . ALA A 1 638 ? -18.596 -4.247 -8.053 1.00 94.44 638 ALA A CA 1
ATOM 4818 C C . ALA A 1 638 ? -19.955 -3.946 -8.710 1.00 94.44 638 ALA A C 1
ATOM 4820 O O . ALA A 1 638 ? -20.947 -4.600 -8.378 1.00 94.44 638 ALA A O 1
ATOM 4821 N N . SER A 1 639 ? -19.997 -3.038 -9.697 1.00 94.06 639 SER A N 1
ATOM 4822 C CA . SER A 1 639 ? -21.199 -2.745 -10.498 1.00 94.06 639 SER A CA 1
ATOM 4823 C C . SER A 1 639 ? -21.677 -3.921 -11.371 1.00 94.06 639 SER A C 1
ATOM 4825 O O . SER A 1 639 ? -22.785 -3.886 -11.914 1.00 94.06 639 SER A O 1
ATOM 4827 N N . GLY A 1 640 ? -20.863 -4.973 -11.518 1.00 92.94 640 GLY A N 1
ATOM 4828 C CA . GLY A 1 640 ? -21.207 -6.213 -12.211 1.00 92.94 640 GLY A CA 1
ATOM 4829 C C . GLY A 1 640 ? -20.957 -6.204 -13.723 1.00 92.94 640 GLY A C 1
ATOM 4830 O O . GLY A 1 640 ? -20.830 -5.158 -14.359 1.00 92.94 640 GLY A O 1
ATOM 4831 N N . LYS A 1 641 ? -20.885 -7.405 -14.313 1.00 93.56 641 LYS A N 1
ATOM 4832 C CA . LYS A 1 641 ? -20.615 -7.607 -15.747 1.00 93.56 641 LYS A CA 1
ATOM 4833 C C . LYS A 1 641 ? -21.867 -7.379 -16.626 1.00 93.56 641 LYS A C 1
ATOM 4835 O O . LYS A 1 641 ? -22.963 -7.725 -16.186 1.00 93.56 641 LYS A O 1
ATOM 4840 N N . PRO A 1 642 ? -21.714 -6.902 -17.880 1.00 94.56 642 PRO A N 1
ATOM 4841 C CA . PRO A 1 642 ? -20.478 -6.349 -18.445 1.00 94.56 642 PRO A CA 1
ATOM 4842 C C . PRO A 1 642 ? -20.066 -5.072 -17.697 1.00 94.56 642 PRO A C 1
ATOM 4844 O O . PRO A 1 642 ? -20.928 -4.289 -17.298 1.00 94.56 642 PRO A O 1
ATOM 4847 N N . TYR A 1 643 ? -18.762 -4.898 -17.448 1.00 96.38 643 TYR A N 1
ATOM 4848 C CA . TYR A 1 643 ? -18.262 -3.760 -16.664 1.00 96.38 643 TYR A CA 1
ATOM 4849 C C . TYR A 1 643 ? -18.401 -2.449 -17.442 1.00 96.38 643 TYR A C 1
ATOM 4851 O O . TYR A 1 643 ? -18.875 -1.465 -16.888 1.00 96.38 643 TYR A O 1
ATOM 4859 N N . LEU A 1 644 ? -18.093 -2.461 -18.740 1.00 97.81 644 LEU A N 1
ATOM 4860 C CA . LEU A 1 644 ? -18.303 -1.351 -19.671 1.00 97.81 644 LEU A CA 1
ATOM 4861 C C . LEU A 1 644 ? -18.968 -1.870 -20.957 1.00 97.81 644 LEU A C 1
ATOM 4863 O O . LEU A 1 644 ? -18.898 -3.075 -21.227 1.00 97.81 644 LEU A O 1
ATOM 4867 N N . PRO A 1 645 ? -19.625 -1.002 -21.747 1.00 96.69 645 PRO A N 1
ATOM 4868 C CA . PRO A 1 645 ? -20.014 -1.338 -23.115 1.00 96.69 645 PRO A CA 1
ATOM 4869 C C . PRO A 1 645 ? -18.795 -1.696 -23.988 1.00 96.69 645 PRO A C 1
ATOM 4871 O O . PRO A 1 645 ? -17.664 -1.341 -23.657 1.00 96.69 645 PRO A O 1
ATOM 4874 N N . SER A 1 646 ? -19.032 -2.380 -25.113 1.00 94.25 646 SER A N 1
ATOM 4875 C CA . SER A 1 646 ? -17.980 -2.659 -26.107 1.00 94.25 646 SER A CA 1
ATOM 4876 C C . SER A 1 646 ? -17.336 -1.366 -26.590 1.00 94.25 646 SER A C 1
ATOM 4878 O O . SER A 1 646 ? -18.037 -0.371 -26.765 1.00 94.25 646 SER A O 1
ATOM 4880 N N . ASP A 1 647 ? -16.023 -1.397 -26.822 1.00 95.56 647 ASP A N 1
ATOM 4881 C CA . ASP A 1 647 ? -15.241 -0.272 -27.350 1.00 95.56 647 ASP A CA 1
ATOM 4882 C C . ASP A 1 647 ? -15.277 0.995 -26.477 1.00 95.56 647 ASP A C 1
ATOM 4884 O O . ASP A 1 647 ? -14.906 2.079 -26.935 1.00 95.56 647 ASP A O 1
ATOM 4888 N N . ILE A 1 648 ? -15.715 0.872 -25.219 1.00 98.06 648 ILE A N 1
ATOM 4889 C CA . ILE A 1 648 ? -15.724 1.954 -24.237 1.00 98.06 648 ILE A CA 1
ATOM 4890 C C . ILE A 1 648 ? -14.610 1.756 -23.214 1.00 98.06 648 ILE A C 1
ATOM 4892 O O . ILE A 1 648 ? -14.376 0.655 -22.709 1.00 98.06 648 ILE A O 1
ATOM 4896 N N . TRP A 1 649 ? -13.945 2.861 -22.891 1.00 98.25 649 TRP A N 1
ATOM 4897 C CA . TRP A 1 649 ? -12.908 2.963 -21.870 1.00 98.25 649 TRP A CA 1
ATOM 4898 C C . TRP A 1 649 ? -13.140 4.211 -21.009 1.00 98.25 649 TRP A C 1
ATOM 4900 O O . TRP A 1 649 ? -13.912 5.101 -21.381 1.00 98.25 649 TRP A O 1
ATOM 4910 N N . LEU A 1 650 ? -12.490 4.271 -19.847 1.00 98.81 650 LEU A N 1
ATOM 4911 C CA . LEU A 1 650 ? -12.559 5.424 -18.945 1.00 98.81 650 LEU A CA 1
ATOM 4912 C C . LEU A 1 650 ? -11.219 6.165 -18.894 1.00 98.81 650 LEU A C 1
ATOM 4914 O O . LEU A 1 650 ? -10.187 5.532 -18.682 1.00 98.81 650 LEU A O 1
ATOM 4918 N N . ASN A 1 651 ? -11.245 7.492 -19.037 1.00 98.75 651 ASN A N 1
ATOM 4919 C CA . ASN A 1 651 ? -10.096 8.371 -18.801 1.00 98.75 651 ASN A CA 1
ATOM 4920 C C . ASN A 1 651 ? -10.266 9.066 -17.450 1.00 98.75 651 ASN A C 1
ATOM 4922 O O . ASN A 1 651 ? -11.252 9.781 -17.257 1.00 98.75 651 ASN A O 1
ATOM 4926 N N . VAL A 1 652 ? -9.337 8.857 -16.521 1.00 98.81 652 VAL A N 1
ATOM 4927 C CA . VAL A 1 652 ? -9.423 9.391 -15.159 1.00 98.81 652 VAL A CA 1
ATOM 4928 C C . VAL A 1 652 ? -8.221 10.280 -14.877 1.00 98.81 652 VAL A C 1
ATOM 4930 O O . VAL A 1 652 ? -7.082 9.818 -14.922 1.00 98.81 652 VAL A O 1
ATOM 4933 N N . ASN A 1 653 ? -8.472 11.551 -14.555 1.00 98.75 653 ASN A N 1
ATOM 4934 C CA . ASN A 1 653 ? -7.412 12.505 -14.219 1.00 98.75 653 ASN A CA 1
ATOM 4935 C C . ASN A 1 653 ? -7.610 13.097 -12.827 1.00 98.75 653 ASN A C 1
ATOM 4937 O O . ASN A 1 653 ? -8.708 13.556 -12.496 1.00 98.75 653 ASN A O 1
ATOM 4941 N N . PHE A 1 654 ? -6.525 13.137 -12.056 1.00 98.00 654 PHE A N 1
ATOM 4942 C CA . PHE A 1 654 ? -6.504 13.644 -10.690 1.00 98.00 654 PHE A CA 1
ATOM 4943 C C . PHE A 1 654 ? -5.877 15.049 -10.601 1.00 98.00 654 PHE A C 1
ATOM 4945 O O . PHE A 1 654 ? -4.820 15.284 -11.202 1.00 98.00 654 PHE A O 1
ATOM 4952 N N . PRO A 1 655 ? -6.477 15.980 -9.834 1.00 96.06 655 PRO A N 1
ATOM 4953 C CA . PRO A 1 655 ? -5.883 17.280 -9.536 1.00 96.06 655 PRO A CA 1
ATOM 4954 C C . PRO A 1 655 ? -4.701 17.137 -8.580 1.00 96.06 655 PRO A C 1
ATOM 4956 O O . PRO A 1 655 ? -4.459 16.061 -8.034 1.00 96.06 655 PRO A O 1
ATOM 4959 N N . ALA A 1 656 ? -3.963 18.231 -8.396 1.00 92.62 656 ALA A N 1
ATOM 4960 C CA . ALA A 1 656 ? -2.685 18.186 -7.706 1.00 92.62 656 ALA A CA 1
ATOM 4961 C C . ALA A 1 656 ? -2.859 17.828 -6.224 1.00 92.62 656 ALA A C 1
ATOM 4963 O O . ALA A 1 656 ? -3.553 18.517 -5.478 1.00 92.62 656 ALA A O 1
ATOM 4964 N N . VAL A 1 657 ? -2.161 16.781 -5.792 1.00 86.50 657 VAL A N 1
ATOM 4965 C CA . VAL A 1 657 ? -1.952 16.438 -4.381 1.00 86.50 657 VAL A CA 1
ATOM 4966 C C . VAL A 1 657 ? -0.801 17.268 -3.824 1.00 86.50 657 VAL A C 1
ATOM 4968 O O . VAL A 1 657 ? 0.267 17.345 -4.439 1.00 86.50 657 VAL A O 1
ATOM 4971 N N . ASN A 1 658 ? -0.988 17.842 -2.638 1.00 72.75 658 ASN A N 1
ATOM 4972 C CA . ASN A 1 658 ? 0.089 18.390 -1.819 1.00 72.75 658 ASN A CA 1
ATOM 4973 C C . ASN A 1 658 ? -0.151 18.061 -0.331 1.00 72.75 658 ASN A C 1
ATOM 4975 O O . ASN A 1 658 ? -1.198 17.533 0.034 1.00 72.75 65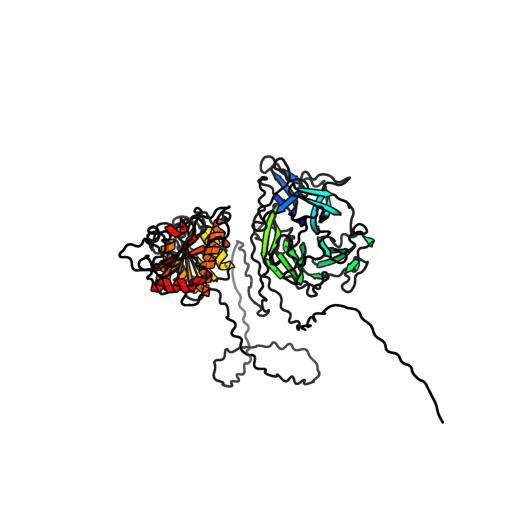8 ASN A O 1
ATOM 4979 N N . CYS A 1 659 ? 0.819 18.356 0.538 1.00 58.34 659 CYS A N 1
ATOM 4980 C CA . CYS A 1 659 ? 0.762 17.958 1.950 1.00 58.34 659 CYS A CA 1
ATOM 4981 C C . CYS A 1 659 ? -0.332 18.659 2.783 1.00 58.34 659 CYS A C 1
ATOM 4983 O O . CYS A 1 659 ? -0.528 18.281 3.934 1.00 58.34 659 CYS A O 1
ATOM 4985 N N . SER A 1 660 ? -1.012 19.683 2.258 1.00 62.47 660 SER A N 1
ATOM 4986 C CA . SER A 1 660 ? -2.029 20.456 2.988 1.00 62.47 660 SER A CA 1
ATOM 4987 C C . SER A 1 660 ? -3.411 20.468 2.332 1.00 62.47 660 SER A C 1
ATOM 4989 O O . SER A 1 660 ? -4.395 20.743 3.015 1.00 62.47 660 SER A O 1
ATOM 4991 N N . THR A 1 661 ? -3.520 20.160 1.040 1.00 71.12 661 THR A N 1
ATOM 4992 C CA . THR A 1 661 ? -4.789 20.018 0.324 1.00 71.12 661 THR A CA 1
ATOM 4993 C C . THR A 1 661 ? -4.763 18.787 -0.568 1.00 71.12 661 THR A C 1
ATOM 4995 O O . THR A 1 661 ? -3.804 18.585 -1.317 1.00 71.12 661 THR A O 1
ATOM 4998 N N . CYS A 1 662 ? -5.859 18.028 -0.551 1.00 82.44 662 CYS A N 1
ATOM 4999 C CA . CYS A 1 662 ? -6.003 16.792 -1.317 1.00 82.44 662 CYS A CA 1
ATOM 5000 C C . CYS A 1 662 ? -4.970 15.729 -0.913 1.00 82.44 662 CYS A C 1
ATOM 5002 O O . CYS A 1 662 ? -4.416 15.046 -1.770 1.00 82.44 662 CYS A O 1
ATOM 5004 N N . SER A 1 663 ? -4.671 15.625 0.385 1.00 79.12 663 SER A N 1
ATOM 5005 C CA . SER A 1 663 ? -3.642 14.729 0.926 1.00 79.12 663 SER A CA 1
ATOM 5006 C C . SER A 1 663 ? -4.175 13.337 1.276 1.00 79.12 663 SER A C 1
ATOM 5008 O O . SER A 1 663 ? -3.378 12.443 1.555 1.00 79.12 663 SER A O 1
ATOM 5010 N N . SER A 1 664 ? -5.495 13.135 1.234 1.00 83.56 664 SER A N 1
ATOM 5011 C CA . SER A 1 664 ? -6.153 11.849 1.479 1.00 83.56 664 SER A CA 1
ATOM 5012 C C . SER A 1 664 ? -7.126 11.494 0.350 1.00 83.56 664 SER A C 1
ATOM 5014 O O . SER A 1 664 ? -7.797 12.387 -0.171 1.00 83.56 664 SER A O 1
ATOM 5016 N N . PRO A 1 665 ? -7.304 10.203 -0.003 1.00 81.31 665 PRO A N 1
ATOM 5017 C CA . PRO A 1 665 ? -8.315 9.784 -0.977 1.00 81.31 665 PRO A CA 1
ATOM 5018 C C . PRO A 1 665 ? -9.737 10.253 -0.630 1.00 81.31 665 PRO A C 1
ATOM 5020 O O . PRO A 1 665 ? -10.538 10.506 -1.528 1.00 81.31 665 PRO A O 1
ATOM 5023 N N . ALA A 1 666 ? -10.051 10.404 0.662 1.00 88.31 666 ALA A N 1
ATOM 5024 C CA . ALA A 1 666 ? -11.363 10.853 1.133 1.00 88.31 666 ALA A CA 1
ATOM 5025 C C . ALA A 1 666 ? -11.680 12.318 0.780 1.00 88.31 666 ALA A C 1
ATOM 5027 O O . ALA A 1 666 ? -12.849 12.704 0.770 1.00 88.31 666 ALA A O 1
ATOM 5028 N N . ASP A 1 667 ? -10.661 13.124 0.467 1.00 91.06 667 ASP A N 1
ATOM 5029 C CA . ASP A 1 667 ? -10.843 14.522 0.070 1.00 91.06 667 ASP A CA 1
ATOM 5030 C C . ASP A 1 667 ? -11.432 14.640 -1.342 1.00 91.06 667 ASP A C 1
ATOM 5032 O O . ASP A 1 667 ? -12.017 15.669 -1.697 1.00 91.06 667 ASP A O 1
ATOM 5036 N N . PHE A 1 668 ? -11.266 13.599 -2.163 1.00 96.44 668 PHE A N 1
ATOM 5037 C CA . PHE A 1 668 ? -11.554 13.659 -3.585 1.00 96.44 668 PHE A CA 1
ATOM 5038 C C . PHE A 1 668 ? -13.013 13.374 -3.907 1.00 96.44 668 PHE A C 1
ATOM 5040 O O . PHE A 1 668 ? -13.674 12.510 -3.331 1.00 96.44 668 PHE A O 1
ATOM 5047 N N . LYS A 1 669 ? -13.502 14.080 -4.922 1.00 97.94 669 LYS A N 1
ATOM 5048 C CA . LYS A 1 669 ? -14.811 13.855 -5.526 1.00 97.94 669 LYS A CA 1
ATOM 5049 C C . LYS A 1 669 ? -14.631 13.573 -7.005 1.00 97.94 669 LYS A C 1
ATOM 5051 O O . LYS A 1 669 ? -13.991 14.353 -7.708 1.00 97.94 669 LYS A O 1
ATOM 5056 N N . PHE A 1 670 ? -15.227 12.489 -7.486 1.00 98.62 670 PHE A N 1
ATOM 5057 C CA . PHE A 1 670 ? -15.205 12.157 -8.905 1.00 98.62 670 PHE A CA 1
ATOM 5058 C C . PHE A 1 670 ? -16.346 12.847 -9.635 1.00 98.62 670 PHE A C 1
ATOM 5060 O O . PHE A 1 670 ? -17.488 12.803 -9.187 1.00 98.62 670 PHE A O 1
ATOM 5067 N N . VAL A 1 671 ? -16.062 13.458 -10.777 1.00 98.69 671 VAL A N 1
ATOM 5068 C CA . VAL A 1 671 ? -17.052 14.141 -11.609 1.00 98.69 671 VAL A CA 1
ATOM 5069 C C . VAL A 1 671 ? -17.062 13.495 -12.983 1.00 98.69 671 VAL A C 1
ATOM 5071 O O . VAL A 1 671 ? -16.020 13.356 -13.622 1.00 98.69 671 VAL A O 1
ATOM 5074 N N . LEU A 1 672 ? -18.254 13.121 -13.451 1.00 98.62 672 LEU A N 1
ATOM 5075 C CA . LEU A 1 672 ? -18.423 12.620 -14.810 1.00 98.62 672 LEU A CA 1
ATOM 5076 C C . LEU A 1 672 ? -18.149 13.763 -15.799 1.00 98.62 672 LEU A C 1
ATOM 5078 O O . LEU A 1 672 ? -18.775 14.822 -15.717 1.00 98.62 672 LEU A O 1
ATOM 5082 N N . SER A 1 673 ? -17.226 13.547 -16.727 1.00 98.44 673 SER A N 1
ATOM 5083 C CA . SER A 1 673 ? -16.697 14.580 -17.617 1.00 98.44 673 SER A CA 1
ATOM 5084 C C . SER A 1 673 ? -16.658 14.134 -19.077 1.00 98.44 673 SER A C 1
ATOM 5086 O O . SER A 1 673 ? -17.058 13.025 -19.440 1.00 98.44 673 SER A O 1
ATOM 5088 N N . ARG A 1 674 ? -16.187 15.045 -19.928 1.00 96.88 674 ARG A N 1
ATOM 5089 C CA . ARG A 1 674 ? -15.899 14.826 -21.347 1.00 96.88 674 ARG A CA 1
ATOM 5090 C C . ARG A 1 674 ? -14.437 15.154 -21.663 1.00 96.88 674 ARG A C 1
ATOM 5092 O O . ARG A 1 674 ? -13.889 16.113 -21.121 1.00 96.88 674 ARG A O 1
ATOM 5099 N N . ILE A 1 675 ? -13.849 14.407 -22.587 1.00 96.62 675 ILE A N 1
ATOM 5100 C CA . ILE A 1 675 ? -12.490 14.575 -23.103 1.00 96.62 675 ILE A CA 1
ATOM 5101 C C . ILE A 1 675 ? -12.386 15.884 -23.894 1.00 96.62 675 ILE A C 1
ATOM 5103 O O . ILE A 1 675 ? -11.581 16.756 -23.579 1.00 96.62 675 ILE A O 1
ATOM 5107 N N . ASN A 1 676 ? -13.214 16.054 -24.930 1.00 93.62 676 ASN A N 1
ATOM 5108 C CA . ASN A 1 676 ? -13.074 17.170 -25.870 1.00 93.62 676 ASN A CA 1
ATOM 5109 C C . ASN A 1 676 ? -14.075 18.273 -25.576 1.00 93.62 676 ASN A C 1
ATOM 5111 O O . ASN A 1 676 ? -15.206 17.985 -25.212 1.00 93.62 676 ASN A O 1
ATOM 5115 N N . SER A 1 677 ? -13.740 19.533 -25.835 1.00 92.25 677 SER A N 1
ATOM 5116 C CA . SER A 1 677 ? -14.710 20.631 -25.743 1.00 92.25 677 SER A CA 1
ATOM 5117 C C . SER A 1 677 ? -15.902 20.437 -26.690 1.00 92.25 677 SER A C 1
ATOM 5119 O O . SER A 1 677 ? -15.746 20.054 -27.850 1.00 92.25 677 SER A O 1
ATOM 5121 N N . ALA A 1 678 ? -17.112 20.733 -26.207 1.00 89.75 678 ALA A N 1
ATOM 5122 C CA . ALA A 1 678 ? -18.319 20.691 -27.028 1.00 89.75 678 ALA A CA 1
ATOM 5123 C C . ALA A 1 678 ? -18.460 21.952 -27.892 1.00 89.75 678 ALA A C 1
ATOM 5125 O O . ALA A 1 678 ? -18.213 23.066 -27.436 1.00 89.75 678 ALA A O 1
ATOM 5126 N N . THR A 1 679 ? -18.959 21.785 -29.113 1.00 88.81 679 THR A N 1
ATOM 5127 C CA . THR A 1 679 ? -19.431 22.879 -29.975 1.00 88.81 679 THR A CA 1
ATOM 5128 C C . THR A 1 679 ? -20.958 22.862 -30.062 1.00 88.81 679 THR A C 1
ATOM 5130 O O . THR A 1 679 ? -21.609 21.928 -29.591 1.00 88.81 679 THR A O 1
ATOM 5133 N N . SER A 1 680 ? -21.555 23.858 -30.724 1.00 84.69 680 SER A N 1
ATOM 5134 C CA . SER A 1 680 ? -23.002 23.883 -31.000 1.00 84.69 680 SER A CA 1
ATOM 5135 C C . SER A 1 680 ? -23.494 22.681 -31.819 1.00 84.69 680 SER A C 1
ATOM 5137 O O . SER A 1 680 ? -24.670 22.336 -31.744 1.00 84.69 680 SER A O 1
ATOM 5139 N N . SER A 1 681 ? -22.601 22.034 -32.576 1.00 88.94 681 SER A N 1
ATOM 5140 C CA . SER A 1 681 ? -22.894 20.837 -33.374 1.00 88.94 681 SER A CA 1
ATOM 5141 C C . SER A 1 681 ? -22.689 19.519 -32.619 1.00 88.94 681 SER A C 1
ATOM 5143 O O . SER A 1 681 ? -23.119 18.465 -33.084 1.00 88.94 681 SER A O 1
ATOM 5145 N N . THR A 1 682 ? -22.051 19.557 -31.446 1.00 92.56 682 THR A N 1
ATOM 5146 C CA . THR A 1 682 ? -21.785 18.362 -30.643 1.00 92.56 682 THR A CA 1
ATOM 5147 C C . THR A 1 682 ? -23.087 17.845 -30.034 1.00 92.56 682 THR A C 1
ATOM 5149 O O . THR A 1 682 ? -23.811 18.592 -29.367 1.00 92.56 682 THR A O 1
ATOM 5152 N N . ALA A 1 683 ? -23.371 16.552 -30.218 1.00 93.88 683 ALA A N 1
ATOM 5153 C CA . ALA A 1 683 ? -24.529 15.889 -29.618 1.00 93.88 683 ALA A CA 1
ATOM 5154 C C . ALA A 1 683 ? -24.586 16.112 -28.096 1.00 93.88 683 ALA A C 1
ATOM 5156 O O . ALA A 1 683 ? -23.567 16.371 -27.450 1.00 93.88 683 ALA A O 1
ATOM 5157 N N . LYS A 1 684 ? -25.789 16.076 -27.516 1.00 96.50 684 LYS A N 1
ATOM 5158 C CA . LYS A 1 684 ? -25.966 16.214 -26.063 1.00 96.50 684 LYS A CA 1
ATOM 5159 C C . LYS A 1 684 ? -25.314 15.040 -25.333 1.00 96.50 684 LYS A C 1
ATOM 5161 O O . LYS A 1 684 ? -25.316 13.930 -25.857 1.00 96.50 684 LYS A O 1
ATOM 5166 N N . ASP A 1 685 ? -24.795 15.315 -24.143 1.00 97.81 685 ASP A N 1
ATOM 5167 C CA . ASP A 1 685 ? -24.278 14.301 -23.225 1.00 97.81 685 ASP A CA 1
ATOM 5168 C C . ASP A 1 685 ? -25.427 13.732 -22.370 1.00 97.81 685 ASP A C 1
ATOM 5170 O O . ASP A 1 685 ? -26.572 14.204 -22.439 1.00 97.81 685 ASP A O 1
ATOM 5174 N N . VAL A 1 686 ? -25.127 12.724 -21.551 1.00 98.00 686 VAL A N 1
ATOM 5175 C CA . VAL A 1 686 ? -26.058 12.201 -20.545 1.00 98.00 686 VAL A CA 1
ATOM 5176 C C . VAL A 1 686 ? -26.547 13.321 -19.622 1.00 98.00 686 VAL A C 1
ATOM 5178 O O . VAL A 1 686 ? -25.792 14.215 -19.241 1.00 98.00 686 VAL A O 1
ATOM 5181 N N . ASN A 1 687 ? -27.830 13.276 -19.258 1.00 97.44 687 ASN A N 1
ATOM 5182 C CA . ASN A 1 687 ? -28.384 14.212 -18.287 1.00 97.44 687 ASN A CA 1
ATOM 5183 C C . ASN A 1 687 ? -27.932 13.837 -16.870 1.00 97.44 687 ASN A C 1
ATOM 5185 O O . ASN A 1 687 ? -28.332 12.797 -16.347 1.00 97.44 687 ASN A O 1
ATOM 5189 N N . THR A 1 688 ? -27.131 14.694 -16.250 1.00 96.69 688 THR A N 1
ATOM 5190 C CA . THR A 1 688 ? -26.722 14.581 -14.849 1.00 96.69 688 THR A CA 1
ATOM 5191 C C . THR A 1 688 ? -26.399 15.966 -14.302 1.00 96.69 688 THR A C 1
ATOM 5193 O O . THR A 1 688 ? -26.144 16.895 -15.067 1.00 96.69 688 THR A O 1
ATOM 5196 N N . CYS A 1 689 ? -26.452 16.138 -12.981 1.00 96.31 689 CYS A N 1
ATOM 5197 C CA . CYS A 1 689 ? -26.166 17.427 -12.341 1.00 96.31 689 CYS A CA 1
ATOM 5198 C C . CYS A 1 689 ? -26.997 18.601 -12.910 1.00 96.31 689 CYS A C 1
ATOM 5200 O O . CYS A 1 689 ? -26.532 19.734 -12.970 1.00 96.31 689 CYS A O 1
ATOM 5202 N N . GLY A 1 690 ? -28.224 18.326 -13.377 1.00 95.50 690 GLY A N 1
ATOM 5203 C CA . GLY A 1 690 ? -29.119 19.330 -13.966 1.00 95.50 690 GLY A CA 1
ATOM 5204 C C . GLY A 1 690 ? -28.754 19.799 -15.383 1.00 95.50 690 GLY A C 1
ATOM 5205 O O . GLY A 1 690 ? -29.362 20.750 -15.870 1.00 95.50 690 GLY A O 1
ATOM 5206 N N . SER A 1 691 ? -27.801 19.151 -16.060 1.00 95.38 691 SER A N 1
ATOM 5207 C CA . SER A 1 691 ? -27.309 19.535 -17.388 1.00 95.38 691 SER A CA 1
ATOM 5208 C C . SER A 1 691 ? -27.241 18.339 -18.343 1.00 95.38 691 SER A C 1
ATOM 5210 O O . SER A 1 691 ? -26.953 17.218 -17.939 1.00 95.38 691 SER A O 1
ATOM 5212 N N . THR A 1 692 ? -27.440 18.582 -19.643 1.00 95.69 692 THR A N 1
ATOM 5213 C CA . THR A 1 692 ? -27.153 17.612 -20.728 1.00 95.69 692 THR A CA 1
ATOM 5214 C C . THR A 1 692 ? -25.809 17.889 -21.407 1.00 95.69 692 THR A C 1
ATOM 5216 O O . THR A 1 692 ? -25.629 17.630 -22.602 1.00 95.69 692 THR A O 1
ATOM 5219 N N . ARG A 1 693 ? -24.907 18.555 -20.691 1.00 96.69 693 ARG A N 1
ATOM 5220 C CA . ARG A 1 693 ? -23.570 18.918 -21.143 1.00 96.69 693 ARG A CA 1
ATOM 5221 C C . ARG A 1 693 ? -22.617 18.750 -19.970 1.00 96.69 693 ARG A C 1
ATOM 5223 O O . ARG A 1 693 ? -22.736 19.484 -18.989 1.00 96.69 693 ARG A O 1
ATOM 5230 N N . LEU A 1 694 ? -21.718 17.778 -20.081 1.00 97.94 694 LEU A N 1
ATOM 5231 C CA . LEU A 1 694 ? -20.721 17.487 -19.054 1.00 97.94 694 LEU A CA 1
ATOM 5232 C C . LEU A 1 694 ? -19.596 18.538 -19.085 1.00 97.94 694 LEU A C 1
ATOM 5234 O O . LEU A 1 694 ? -19.294 19.061 -20.166 1.00 97.94 694 LEU A O 1
ATOM 5238 N N . PRO A 1 695 ? -18.966 18.854 -17.939 1.00 97.75 695 PRO A N 1
ATOM 5239 C CA . PRO A 1 695 ? -17.747 19.660 -17.911 1.00 97.75 695 PRO A CA 1
ATOM 5240 C C . PRO A 1 695 ? -16.589 18.911 -18.584 1.00 97.75 695 PRO A C 1
ATOM 5242 O O . PRO A 1 695 ? -16.556 17.678 -18.579 1.00 97.75 695 PRO A O 1
ATOM 5245 N N . THR A 1 696 ? -15.630 19.636 -19.167 1.00 97.81 696 THR A N 1
ATOM 5246 C CA . THR A 1 696 ? -14.417 18.996 -19.700 1.00 97.81 696 THR A CA 1
ATOM 5247 C C . THR A 1 696 ? -13.514 18.517 -18.566 1.00 97.81 696 THR A C 1
ATOM 5249 O O . THR A 1 696 ? -13.582 19.044 -17.456 1.00 97.81 696 THR A O 1
ATOM 5252 N N . GLU A 1 697 ? -12.640 17.551 -18.845 1.00 97.44 697 GLU A N 1
ATOM 5253 C CA . GLU A 1 697 ? -11.625 17.077 -17.889 1.00 97.44 697 GLU A CA 1
ATOM 5254 C C . GLU A 1 697 ? -10.808 18.231 -17.313 1.00 97.44 697 GLU A C 1
ATOM 5256 O O . GLU A 1 697 ? -10.644 18.323 -16.102 1.00 97.44 697 GLU A O 1
ATOM 5261 N N . THR A 1 698 ? -10.370 19.151 -18.178 1.00 95.62 698 THR A N 1
ATOM 5262 C CA . THR A 1 698 ? -9.658 20.369 -17.781 1.00 95.62 698 THR A CA 1
ATOM 5263 C C . THR A 1 698 ? -10.491 21.214 -16.827 1.00 95.62 698 THR A C 1
ATOM 5265 O O . THR A 1 698 ? -10.004 21.586 -15.772 1.00 95.62 698 THR A O 1
ATOM 5268 N N . THR A 1 699 ? -11.769 21.469 -17.135 1.00 96.69 699 THR A N 1
ATOM 5269 C CA . THR A 1 699 ? -12.639 22.233 -16.228 1.00 96.69 699 THR A CA 1
ATOM 5270 C C . THR A 1 699 ? -12.784 21.558 -14.868 1.00 96.69 699 THR A C 1
ATOM 5272 O O . THR A 1 699 ? -12.780 22.249 -13.855 1.00 96.69 699 THR A O 1
ATOM 5275 N N . VAL A 1 700 ? -12.909 20.229 -14.822 1.00 98.00 700 VAL A N 1
ATOM 5276 C CA . VAL A 1 700 ? -13.009 19.493 -13.555 1.00 98.00 700 VAL A CA 1
ATOM 5277 C C . VAL A 1 700 ? -11.713 19.611 -12.755 1.00 98.00 700 VAL A C 1
ATOM 5279 O O . VAL A 1 700 ? -11.764 20.032 -11.605 1.00 98.00 700 VAL A O 1
ATOM 5282 N N . VAL A 1 701 ? -10.572 19.285 -13.366 1.00 95.62 701 VAL A N 1
ATOM 5283 C CA . VAL A 1 701 ? -9.261 19.261 -12.698 1.00 95.62 701 VAL A CA 1
ATOM 5284 C C . VAL A 1 701 ? -8.802 20.662 -12.272 1.00 95.62 701 VAL A C 1
ATOM 5286 O O . VAL A 1 701 ? -8.180 20.798 -11.222 1.00 95.62 701 VAL A O 1
ATOM 5289 N N . ASP A 1 702 ? -9.156 21.705 -13.030 1.00 94.25 702 ASP A N 1
ATOM 5290 C CA . ASP A 1 702 ? -8.843 23.103 -12.698 1.00 94.25 702 ASP A CA 1
ATOM 5291 C C . ASP A 1 702 ? -9.820 23.714 -11.676 1.00 94.25 702 ASP A C 1
ATOM 5293 O O . ASP A 1 702 ? -9.586 24.816 -11.167 1.00 94.25 702 ASP A O 1
ATOM 5297 N N . THR A 1 703 ? -10.939 23.045 -11.371 1.00 94.69 703 THR A N 1
ATOM 5298 C CA . THR A 1 703 ? -11.879 23.545 -10.362 1.00 94.69 703 THR A CA 1
ATOM 5299 C C . THR A 1 703 ? -11.239 23.467 -8.981 1.00 94.69 703 THR A C 1
ATOM 5301 O O . THR A 1 703 ? -10.793 22.409 -8.548 1.00 94.69 703 THR A O 1
ATOM 5304 N N . ALA A 1 704 ? -11.254 24.586 -8.251 1.00 90.88 704 ALA A N 1
ATOM 5305 C CA . ALA A 1 704 ? -10.708 24.659 -6.900 1.00 90.88 704 ALA A CA 1
ATOM 5306 C C . ALA A 1 704 ? -11.316 23.585 -5.978 1.00 90.88 704 ALA A C 1
ATOM 5308 O O . ALA A 1 704 ? -12.527 23.559 -5.748 1.00 90.88 704 ALA A O 1
ATOM 5309 N N . GLY A 1 705 ? -10.456 22.728 -5.430 1.00 90.12 705 GLY A N 1
ATOM 5310 C CA . GLY A 1 705 ? -10.824 21.560 -4.631 1.00 90.12 705 GLY A CA 1
ATOM 5311 C C . GLY A 1 705 ? -10.226 20.277 -5.209 1.00 90.12 705 GLY A C 1
ATOM 5312 O O . GLY A 1 705 ? -9.464 20.307 -6.169 1.00 90.12 705 GLY A O 1
ATOM 5313 N N . CYS A 1 706 ? -10.574 19.137 -4.621 1.00 94.94 706 CYS A N 1
ATOM 5314 C CA . CYS A 1 706 ? -10.027 17.835 -5.005 1.00 94.94 706 CYS A CA 1
ATOM 5315 C C . CYS A 1 706 ? -10.972 17.124 -5.987 1.00 94.94 706 CYS A C 1
ATOM 5317 O O . CYS A 1 706 ? -11.520 16.061 -5.701 1.00 94.94 706 CYS A O 1
ATOM 5319 N N . TYR A 1 707 ? -11.242 17.749 -7.134 1.00 97.88 707 TYR A N 1
ATOM 5320 C CA . TYR A 1 707 ? -12.154 17.201 -8.140 1.00 97.88 707 TYR A CA 1
ATOM 5321 C C . TYR A 1 707 ? -11.401 16.393 -9.197 1.00 97.88 707 TYR A C 1
ATOM 5323 O O . TYR A 1 707 ? -10.655 16.942 -10.003 1.00 97.88 707 TYR A O 1
ATOM 5331 N N . ALA A 1 708 ? -11.619 15.080 -9.204 1.00 98.44 708 ALA A N 1
ATOM 5332 C CA . ALA A 1 708 ? -11.083 14.176 -10.212 1.00 98.44 708 ALA A CA 1
ATOM 5333 C C . ALA A 1 708 ? -12.092 13.984 -11.348 1.00 98.44 708 ALA A C 1
ATOM 5335 O O . ALA A 1 708 ? -13.297 13.855 -11.121 1.00 98.44 708 ALA A O 1
ATOM 5336 N N . SER A 1 709 ? -11.602 13.942 -12.579 1.00 98.69 709 SER A N 1
ATOM 5337 C CA . SER A 1 709 ? -12.435 13.724 -13.765 1.00 98.69 709 SER A CA 1
ATOM 5338 C C . SER A 1 709 ? -12.561 12.235 -14.081 1.00 98.69 709 SER A C 1
ATOM 5340 O O . SER A 1 709 ? -11.595 11.494 -13.920 1.00 98.69 709 SER A O 1
ATOM 5342 N N . ILE A 1 710 ? -13.741 11.798 -14.528 1.00 98.69 710 ILE A N 1
ATOM 5343 C CA . ILE A 1 710 ? -13.966 10.489 -15.154 1.00 98.69 710 ILE A CA 1
ATOM 5344 C C . ILE A 1 710 ? -14.684 10.738 -16.479 1.00 98.69 710 ILE A C 1
ATOM 5346 O O . ILE A 1 710 ? -15.888 11.007 -16.494 1.00 98.69 710 ILE A O 1
ATOM 5350 N N . SER A 1 711 ? -13.970 10.624 -17.595 1.00 98.62 711 SER A N 1
ATOM 5351 C CA . SER A 1 711 ? -14.564 10.727 -18.930 1.00 98.62 711 SER A CA 1
ATOM 5352 C C . SER A 1 711 ? -14.807 9.364 -19.543 1.00 98.62 711 SER A C 1
ATOM 5354 O O . SER A 1 711 ? -14.014 8.437 -19.381 1.00 98.62 711 SER A O 1
ATOM 5356 N N . VAL A 1 712 ? -15.890 9.260 -20.309 1.00 98.50 712 VAL A N 1
ATOM 5357 C CA . VAL A 1 712 ? -16.241 8.043 -21.045 1.00 98.50 712 VAL A CA 1
ATOM 5358 C C . VAL A 1 712 ? -15.785 8.200 -22.489 1.00 98.50 712 VAL A C 1
ATOM 5360 O O . VAL A 1 712 ? -16.312 9.044 -23.217 1.00 98.50 712 VAL A O 1
ATOM 5363 N N . GLY A 1 713 ? -14.801 7.405 -22.896 1.00 97.62 713 GLY A N 1
ATOM 5364 C CA . GLY A 1 713 ? -14.195 7.475 -24.219 1.00 97.62 713 GLY A CA 1
ATOM 5365 C C . GLY A 1 713 ? -14.588 6.305 -25.116 1.00 97.62 713 GLY A C 1
ATOM 5366 O O . GLY A 1 713 ? -14.791 5.185 -24.653 1.00 97.62 713 GLY A O 1
ATOM 5367 N N . ASN A 1 714 ? -14.637 6.555 -26.423 1.00 96.12 714 ASN A N 1
ATOM 5368 C CA . ASN A 1 714 ? -14.667 5.518 -27.449 1.00 96.12 714 ASN A CA 1
ATOM 5369 C C . ASN A 1 714 ? -13.228 5.121 -27.821 1.00 96.12 714 ASN A C 1
ATOM 5371 O O . ASN A 1 714 ? -12.407 5.982 -28.144 1.00 96.12 714 ASN A O 1
ATOM 5375 N N . ALA A 1 715 ? -12.905 3.830 -27.782 1.00 94.31 715 ALA A N 1
ATOM 5376 C CA . ALA A 1 715 ? -11.546 3.321 -27.969 1.00 94.31 715 ALA A CA 1
ATOM 5377 C C . ALA A 1 715 ? -11.038 3.430 -29.416 1.00 94.31 715 ALA A C 1
ATOM 5379 O O . ALA A 1 715 ? -9.829 3.504 -29.645 1.00 94.31 715 ALA A O 1
ATOM 5380 N N . VAL A 1 716 ? -11.942 3.464 -30.400 1.00 89.62 716 VAL A N 1
ATOM 5381 C CA . VAL A 1 716 ? -11.585 3.587 -31.821 1.00 89.62 716 VAL A CA 1
ATOM 5382 C C . VAL A 1 716 ? -11.227 5.030 -32.155 1.00 89.62 716 VAL A C 1
ATOM 5384 O O . VAL A 1 716 ? -10.167 5.285 -32.722 1.00 89.62 716 VAL A O 1
ATOM 5387 N N . ALA A 1 717 ? -12.093 5.976 -31.789 1.00 88.38 717 ALA A N 1
ATOM 5388 C CA . ALA A 1 717 ? -11.917 7.386 -32.129 1.00 88.38 717 ALA A CA 1
ATOM 5389 C C . ALA A 1 717 ? -11.085 8.177 -31.102 1.00 88.38 717 ALA A C 1
ATOM 5391 O O . ALA A 1 717 ? -10.635 9.275 -31.418 1.00 88.38 717 ALA A O 1
ATOM 5392 N N . LYS A 1 718 ? -10.900 7.653 -29.880 1.00 92.56 718 LYS A N 1
ATOM 5393 C CA . LYS A 1 718 ? -10.353 8.386 -28.717 1.00 92.56 718 LYS A CA 1
ATOM 5394 C C . LYS A 1 718 ? -11.096 9.699 -28.427 1.00 92.56 718 LYS A C 1
ATOM 5396 O O . LYS A 1 718 ? -10.528 10.663 -27.922 1.00 92.56 718 LYS A O 1
ATOM 5401 N N . THR A 1 719 ? -12.384 9.732 -28.755 1.00 93.06 719 THR A N 1
ATOM 5402 C CA . THR A 1 719 ? -13.291 10.854 -28.493 1.00 93.06 719 THR A CA 1
ATOM 5403 C C . THR A 1 719 ? -14.317 10.481 -27.435 1.00 93.06 719 THR A C 1
ATOM 5405 O O . THR A 1 719 ? -14.416 9.324 -27.033 1.00 93.06 719 THR A O 1
ATOM 5408 N N . ASP A 1 720 ? -15.124 11.459 -27.029 1.00 96.88 720 ASP A N 1
ATOM 5409 C CA . ASP A 1 720 ? -16.257 11.246 -26.134 1.00 96.88 720 ASP A CA 1
ATOM 5410 C C . ASP A 1 720 ? -17.210 10.165 -26.660 1.00 96.88 720 ASP A C 1
ATOM 5412 O O . ASP A 1 720 ? -17.587 10.168 -27.837 1.00 96.88 720 ASP A O 1
ATOM 5416 N N . ALA A 1 721 ? -17.616 9.267 -25.768 1.00 97.00 721 ALA A N 1
ATOM 5417 C CA . ALA A 1 721 ? -18.708 8.329 -25.982 1.00 97.00 721 ALA A CA 1
ATOM 5418 C C . ALA A 1 721 ? -20.053 9.070 -26.071 1.00 97.00 721 ALA A C 1
ATOM 5420 O O . ALA A 1 721 ? -20.189 10.203 -25.599 1.00 97.00 721 ALA A O 1
ATOM 5421 N N . ASN A 1 722 ? -21.070 8.444 -26.662 1.00 96.62 722 ASN A N 1
ATOM 5422 C CA . ASN A 1 722 ? -22.388 9.072 -26.787 1.00 96.62 722 ASN A CA 1
ATOM 5423 C C . ASN A 1 722 ? -23.168 9.055 -25.453 1.00 96.62 722 ASN A C 1
ATOM 5425 O O . ASN A 1 722 ? -22.825 8.340 -24.512 1.00 96.62 722 ASN A O 1
ATOM 5429 N N . ALA A 1 723 ? -24.264 9.818 -25.372 1.00 97.69 723 ALA A N 1
ATOM 5430 C CA . ALA A 1 723 ? -25.073 9.921 -24.152 1.00 97.69 723 ALA A CA 1
ATOM 5431 C C . ALA A 1 723 ? -25.609 8.574 -23.628 1.00 97.69 723 ALA A C 1
ATOM 5433 O O . ALA A 1 723 ? -25.813 8.427 -22.424 1.00 97.69 723 ALA A O 1
ATOM 5434 N N . THR A 1 724 ? -25.850 7.593 -24.505 1.00 97.75 724 THR A N 1
ATOM 5435 C CA . THR A 1 724 ? -26.326 6.262 -24.106 1.00 97.75 724 THR A CA 1
ATOM 5436 C C . THR A 1 724 ? -25.228 5.477 -23.394 1.00 97.75 724 THR A C 1
ATOM 5438 O O . THR A 1 724 ? -25.480 4.898 -22.341 1.00 97.75 724 THR A O 1
ATOM 5441 N N . GLU A 1 725 ? -24.004 5.500 -23.915 1.00 97.88 725 GLU A N 1
ATOM 5442 C CA . GLU A 1 725 ? -22.836 4.861 -23.293 1.00 97.88 725 GLU A CA 1
ATOM 5443 C C . GLU A 1 725 ? -22.447 5.562 -21.987 1.00 97.88 725 GLU A C 1
ATOM 5445 O O . GLU A 1 725 ? -22.221 4.907 -20.968 1.00 97.88 725 GLU A O 1
ATOM 5450 N N . GLN A 1 726 ? -22.469 6.898 -21.980 1.00 98.50 726 GLN A N 1
ATOM 5451 C CA . GLN A 1 726 ? -22.247 7.702 -20.777 1.00 98.50 726 GLN A CA 1
ATOM 5452 C C . GLN A 1 726 ? -23.265 7.372 -19.672 1.00 98.50 72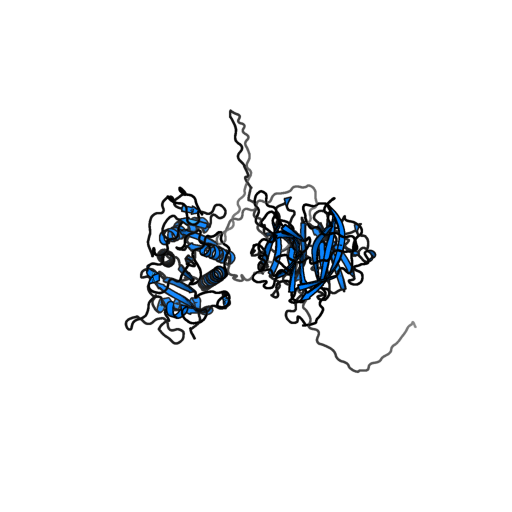6 GLN A C 1
ATOM 5454 O O . GLN A 1 726 ? -22.894 7.300 -18.502 1.00 98.50 726 GLN A O 1
ATOM 5459 N N . ALA A 1 727 ? -24.535 7.122 -20.017 1.00 98.25 727 ALA A N 1
ATOM 5460 C CA . ALA A 1 727 ? -25.567 6.749 -19.048 1.00 98.25 727 ALA A CA 1
ATOM 5461 C C . ALA A 1 727 ? -25.299 5.401 -18.362 1.00 98.25 727 ALA A C 1
ATOM 5463 O O . ALA A 1 727 ? -25.610 5.251 -17.180 1.00 98.25 727 ALA A O 1
ATOM 5464 N N . VAL A 1 728 ? -24.691 4.440 -19.066 1.00 98.06 728 VAL A N 1
ATOM 5465 C CA . VAL A 1 728 ? -24.289 3.156 -18.468 1.00 98.06 728 VAL A CA 1
ATOM 5466 C C . VAL A 1 728 ? -23.220 3.379 -17.400 1.00 98.06 728 VAL A C 1
ATOM 5468 O O . VAL A 1 728 ? -23.343 2.853 -16.295 1.00 98.06 728 VAL A O 1
ATOM 5471 N N . VAL A 1 729 ? -22.198 4.185 -17.699 1.00 98.12 729 VAL A N 1
ATOM 5472 C CA . VAL A 1 729 ? -21.123 4.496 -16.742 1.00 98.12 729 VAL A CA 1
ATOM 5473 C C . VAL A 1 729 ? -21.653 5.305 -15.561 1.00 98.12 729 VAL A C 1
ATOM 5475 O O . VAL A 1 729 ? -21.334 4.986 -14.417 1.00 98.12 729 VAL A O 1
ATOM 5478 N N . LEU A 1 730 ? -22.511 6.297 -15.823 1.00 98.31 730 LEU A N 1
ATOM 5479 C CA . LEU A 1 730 ? -23.166 7.093 -14.785 1.00 98.31 730 LEU A CA 1
ATOM 5480 C C . LEU A 1 730 ? -23.919 6.211 -13.787 1.00 98.31 730 LEU A C 1
ATOM 5482 O O . LEU A 1 730 ? -23.812 6.433 -12.587 1.00 98.31 730 LEU A O 1
ATOM 5486 N N . GLU A 1 731 ? -24.681 5.222 -14.260 1.00 98.00 731 GLU A N 1
ATOM 5487 C CA . GLU A 1 731 ? -25.412 4.315 -13.372 1.00 98.00 731 GLU A CA 1
ATOM 5488 C C . GLU A 1 731 ? -24.458 3.414 -12.579 1.00 98.00 731 GLU A C 1
ATOM 5490 O O . GLU A 1 731 ? -24.615 3.263 -11.369 1.00 98.00 731 GLU A O 1
ATOM 5495 N N . LYS A 1 732 ? -23.435 2.857 -13.237 1.00 97.25 732 LYS A N 1
ATOM 5496 C CA . LYS A 1 732 ? -22.473 1.936 -12.615 1.00 97.25 732 LYS A CA 1
ATOM 5497 C C . LYS A 1 732 ? -21.607 2.581 -11.541 1.00 97.25 732 LYS A C 1
ATOM 5499 O O . LYS A 1 732 ? -21.307 1.930 -10.547 1.00 97.25 732 LYS A O 1
ATOM 5504 N N . LEU A 1 733 ? -21.214 3.837 -11.742 1.00 97.81 733 LEU A N 1
ATOM 5505 C CA . LEU A 1 733 ? -20.346 4.584 -10.830 1.00 97.81 733 LEU A CA 1
ATOM 5506 C C . LEU A 1 733 ? -21.112 5.616 -9.993 1.00 97.81 733 LEU A C 1
ATOM 5508 O O . LEU A 1 733 ? -20.491 6.423 -9.305 1.00 97.81 733 LEU A O 1
ATOM 5512 N N . ARG A 1 734 ? -22.456 5.595 -9.999 1.00 96.44 734 ARG A N 1
ATOM 5513 C CA . ARG A 1 734 ? -23.284 6.594 -9.297 1.00 96.44 734 ARG A CA 1
ATOM 5514 C C . ARG A 1 734 ? -22.877 6.787 -7.834 1.00 96.44 734 ARG A C 1
ATOM 5516 O O . ARG A 1 734 ? -22.958 7.903 -7.340 1.00 96.44 734 ARG A O 1
ATOM 5523 N N . SER A 1 735 ? -22.456 5.725 -7.148 1.00 94.75 735 SER A N 1
ATOM 5524 C CA . SER A 1 735 ? -22.090 5.769 -5.727 1.00 94.75 735 SER A CA 1
ATOM 5525 C C . SER A 1 735 ? -20.843 6.596 -5.419 1.00 94.75 735 SER A C 1
ATOM 5527 O O . SER A 1 735 ? -20.687 7.014 -4.277 1.00 94.75 735 SER A O 1
ATOM 5529 N N . ILE A 1 736 ? -19.965 6.819 -6.401 1.00 96.00 736 ILE A N 1
ATOM 5530 C CA . ILE A 1 736 ? -18.719 7.583 -6.227 1.00 96.00 736 ILE A CA 1
ATOM 5531 C C . ILE A 1 736 ? -18.727 8.923 -6.973 1.00 96.00 736 ILE A C 1
ATOM 5533 O O . ILE A 1 736 ? -17.835 9.745 -6.773 1.00 96.00 736 ILE A O 1
ATOM 5537 N N . LEU A 1 737 ? -19.721 9.148 -7.838 1.00 98.06 737 LEU A N 1
ATOM 5538 C CA . LEU A 1 737 ? -19.837 10.364 -8.636 1.00 98.06 737 LEU A CA 1
ATOM 5539 C C . LEU A 1 737 ? -20.495 11.506 -7.849 1.00 98.06 737 LEU A C 1
ATOM 5541 O O . LEU A 1 737 ? -21.470 11.328 -7.122 1.00 98.06 737 LEU A O 1
ATOM 5545 N N . SER A 1 738 ? -19.986 12.711 -8.076 1.00 97.25 738 SER A N 1
ATOM 5546 C CA . SER A 1 738 ? -20.453 13.989 -7.552 1.00 97.25 738 SER A CA 1
ATOM 5547 C C . SER A 1 738 ? -20.612 14.998 -8.692 1.00 97.25 738 SER A C 1
ATOM 5549 O O . SER A 1 738 ? -20.114 14.813 -9.803 1.00 97.25 738 SER A O 1
ATOM 5551 N N . CYS A 1 739 ? -21.299 16.098 -8.400 1.00 97.06 739 CYS A N 1
ATOM 5552 C CA . CYS A 1 739 ? -21.363 17.275 -9.260 1.00 97.06 739 CYS A CA 1
ATOM 5553 C C . CYS A 1 739 ? -20.312 18.311 -8.836 1.00 97.06 739 CYS A C 1
ATOM 5555 O O . CYS A 1 739 ? -19.890 18.319 -7.675 1.00 97.06 739 CYS A O 1
ATOM 5557 N N . LEU A 1 740 ? -19.917 19.181 -9.771 1.00 95.56 740 LEU A N 1
ATOM 5558 C CA . LEU A 1 740 ? -19.208 20.422 -9.445 1.00 95.56 740 LEU A CA 1
ATOM 5559 C C . LEU A 1 740 ? -20.152 21.392 -8.699 1.00 95.56 740 LEU A C 1
ATOM 5561 O O . LEU A 1 740 ? -21.371 21.280 -8.879 1.00 95.56 740 LEU A O 1
ATOM 5565 N N . PRO A 1 741 ? -19.606 22.281 -7.847 1.00 89.56 741 PRO A N 1
ATOM 5566 C CA . PRO A 1 741 ? -20.380 23.246 -7.063 1.00 89.56 741 PRO A CA 1
ATOM 5567 C C . PRO A 1 741 ? -21.089 24.318 -7.899 1.00 89.56 741 PRO A C 1
ATOM 5569 O O . PRO A 1 741 ? -20.628 24.617 -9.026 1.00 89.56 741 PRO A O 1
#

Radius of gyration: 33.08 Å; chains: 1; bounding box: 90×82×104 Å